Protein AF-0000000086680323 (afdb_homodimer)

Nearest PDB structures (foldseek):
  6ihw-assembly1_A  TM=6.268E-01  e=1.501E-09  Staphylococcus aureus
  6jkv-assembly2_B  TM=6.601E-01  e=4.588E-09  Pseudomonas aeruginosa
  6ihl-assembly1_A  TM=6.127E-01  e=2.935E-09  Staphylococcus aureus
  6jkv-assembly1_A  TM=6.481E-01  e=1.960E-08  Pseudomonas aeruginosa
  2i44-assembly2_B  TM=4.977E-01  e=3.623E-08  Toxoplasma gondii

Radius of gyration: 24.07 Å; Cα contacts (8 Å, |Δi|>4): 1255; chains: 2; bounding box: 50×78×54 Å

Sequence (550 aa):
MEVRLATEAAPGRPENEDAALAVGSLVAVFDGVTQPAGLDTGCHHGPAWYVRQLVARLTAAYTAAPAEALPALLATAIDTVRVDHGGGCDLSHPGTPAASVAMLRDLGDQVEYLLLSDVFVVLDHRGDLAVVTDKRFERVVTSVRKAALVAGAIGTDDHIARTRWATEQKWSHTNQPNGYWIAAADPRAAHEAVTGTAPADRAALLTDGAACAVEQFGLFDWASALDLLTMSGPAELIRRVRAAELGDADGAARPRYKRHDDATASLCLFDQEHRMEVRLATEAAPGRPENEDAALAVGSLVAVFDGVTQPAGLDTGCHHGPAWYVRQLVARLTAAYTAAPAEALPALLATAIDTVRVDHGGGCDLSHPGTPAASVAMLRDLGDQVEYLLLSDVFVVLDHRGDLAVVTDKRFERVVTSVRKAALVAGAIGTDDHIARTRWATEQKWSHTNQPNGYWIAAADPRAAHEAVTGTAPADRAALLTDGAACAVEQFGLFDWASALDLLTMSGPAELIRRVRAAELGDADGAARPRYKRHDDATASLCLFDQEHR

Secondary structure (DSSP, 8-state):
-EEEEEEEPPTT-SS--EEEEEETTEEEEEEE----TT---S-SS-HHHHHHHHHHHHHHHHHH-TTS-HHHHHHHHHHHHHHHT-SS--TTSTTS--EEEEEEEE-SSSEEEEEESS-EEEEEETTEEEEEE-HHHHHHHHHHHHHH--TT-TTSHHHHHHHHHHHHHHHTTBT-TTSB--BSS-THHHHTSEEEEE--SEEEEE-HHHHHHHHTS-S--HHHHHHHHHHT-HHHHHHHHHHHHHHTTT-SSS--S-SS--EEEEEEE--STT-/-EEEEEEEPPTT-SS--EEEEEETTEEEEEEE----TT---S-SS-HHHHHHHHHHHHHHHHHH-TTS-HHHHHHHHHHHHHHHT-SS--TTSTTS--EEEEEEEE-SSSEEEEEESS-EEEEEETTEEEEEE-HHHHHHHHHHHHHH--TT-TTSHHHHHHHHHHHHHHHTTBT-TTSB--BSS-THHHHTSEEEEE--SEEEEE-HHHHHHHHTS-S--HHHHHHHHHHT-HHHHHHHHHHHHHHTTT-SSS--S-SS--EEEEEEE--STT-

pLDDT: mean 92.07, std 8.61, range [47.0, 98.94]

Solvent-accessible surface area (backbone atoms only — not comparable to full-atom values): 27600 Å² total; per-residue (Å²): 88,30,39,34,35,21,58,44,46,21,86,92,50,92,64,49,30,43,41,50,39,39,46,83,55,39,36,34,38,38,35,28,48,83,73,67,86,89,61,84,22,45,42,90,64,47,22,41,56,45,43,46,44,38,53,27,35,31,42,39,36,37,59,77,39,70,85,56,53,66,40,58,33,46,19,51,9,26,47,51,40,48,58,68,63,56,80,88,49,41,64,81,38,69,55,28,46,27,29,26,35,28,40,38,33,60,68,71,61,32,33,39,40,39,29,23,22,67,27,36,39,38,35,30,36,96,83,46,75,46,80,47,60,32,59,46,36,55,65,58,42,49,61,46,45,65,72,40,60,54,68,48,31,56,90,40,71,65,41,52,53,30,51,50,50,38,52,58,60,47,34,78,28,55,68,36,95,94,29,28,41,42,48,35,58,52,36,66,30,32,70,67,34,48,69,51,72,46,64,53,46,32,35,33,39,27,27,51,43,35,42,31,34,40,79,68,66,56,75,33,54,71,68,55,46,52,47,41,39,70,76,66,27,36,51,49,56,45,50,54,36,50,54,52,30,66,74,35,53,38,14,56,85,54,60,58,96,56,71,58,52,40,25,28,28,35,39,37,40,42,61,59,90,73,82,88,30,40,33,35,21,58,43,45,21,85,91,50,92,65,47,30,44,42,50,40,41,45,83,54,38,37,35,39,37,34,28,49,83,72,66,85,90,62,84,22,45,43,89,65,48,20,42,57,44,44,46,44,38,52,27,34,31,44,41,37,36,59,76,40,72,84,54,55,67,40,57,33,46,18,50,8,27,46,52,39,47,60,69,65,56,80,88,49,42,63,82,39,69,54,28,46,27,27,26,34,28,41,38,33,63,68,70,61,33,32,38,40,38,30,24,22,66,26,35,39,38,35,29,37,97,84,47,76,45,78,47,60,32,60,45,35,56,65,60,40,48,62,47,47,65,72,41,59,52,69,48,31,53,91,39,71,67,41,52,53,28,51,51,52,40,51,58,60,47,34,78,27,55,66,36,96,92,28,27,39,42,49,34,57,52,35,66,31,32,71,68,34,50,69,52,72,44,64,51,46,32,37,34,40,28,28,49,45,38,42,31,33,40,79,68,67,56,77,32,55,72,71,54,46,53,49,42,39,71,75,65,27,37,52,48,56,45,49,53,36,52,55,53,31,65,74,35,54,40,13,54,86,54,59,57,94,57,70,57,52,39,25,26,29,36,39,40,40,42,62,59,88,72,82

Foldseek 3Di:
DDKFKDWDAWPPDPAFLKDWDDDDQKTKIKAKDADAPPDDLQAPDESSVLNVQLRVQLNVLCVVPVPDDQLVSSLRSLQVSLVVSPPRGPLVRLSFIFIWMWMWGCPQQKIKIWTFAAKWKWFADPRDIDIDYDCLAVVQLVVLCVVQWDALCPPHPSLSVSLNVSVVSLSVQEPDPSGGYTRGNHSVSSVVIDMDMDGGQKMKIWGCLLCCCCVFQNVDDPSVLLVCCVPPNSVVSNVSSVVSLVVRQSCNVTTDSDSHGIIMMMMDGHDPVSD/DDKFKDWDAWPPDPAFLKDWDDDDQKTKIKAKDADAPPDDQQAPDESSVLNVQLRVQLNVLCVVPVPDDQLVSSLRSLQVVLVVSPPRGPLVRLSFIFIWMWMWGDPQQKIKIWTFAAKWKWFDDPRDIDIDYDCLAVVQLVVLCVVQWDALCPPHPSLSVSLNVSVVSLSVQEPDPSGGYTRGNHSVSSVVIDMDMDGGQKMKIWGCLLCCCCVFQNVDDPSVLLVCCVPPNSVVSNVSSVVSLVVRQSCNVTTDSDSHGIIMMMMDGHDPVSD

InterPro domains:
  IPR036457 PPM-type phosphatase-like domain superfamily [SSF81606] (4-270)

Organism: NCBI:txid175570

Structure (mmCIF, N/CA/C/O backbone):
data_AF-0000000086680323-model_v1
#
loop_
_entity.id
_entity.type
_entity.pdbx_description
1 polymer 'Protein phosphatase 2C'
#
loop_
_atom_site.group_PDB
_atom_site.id
_atom_site.type_symbol
_atom_site.label_atom_id
_atom_site.label_alt_id
_atom_site.label_comp_id
_atom_site.label_asym_id
_atom_site.label_entity_id
_atom_site.label_seq_id
_atom_site.pdbx_PDB_ins_code
_atom_site.Cartn_x
_atom_site.Cartn_y
_atom_site.Cartn_z
_atom_site.occupancy
_atom_site.B_iso_or_equiv
_atom_site.auth_seq_id
_atom_site.auth_comp_id
_atom_site.auth_asym_id
_atom_site.auth_atom_id
_atom_site.pdbx_PDB_model_num
ATOM 1 N N . MET A 1 1 ? -4.141 -10.219 7.762 1 94.62 1 MET A N 1
ATOM 2 C CA . MET A 1 1 ? -4.441 -8.797 7.898 1 94.62 1 MET A CA 1
ATOM 3 C C . MET A 1 1 ? -5.055 -8.242 6.613 1 94.62 1 MET A C 1
ATOM 5 O O . MET A 1 1 ? -4.535 -8.477 5.523 1 94.62 1 MET A O 1
ATOM 9 N N . GLU A 1 2 ? -6.188 -7.633 6.727 1 97.69 2 GLU A N 1
ATOM 10 C CA . GLU A 1 2 ? -6.758 -6.816 5.66 1 97.69 2 GLU A CA 1
ATOM 11 C C . GLU A 1 2 ? -6.516 -5.332 5.906 1 97.69 2 GLU A C 1
ATOM 13 O O . GLU A 1 2 ? -6.637 -4.855 7.039 1 97.69 2 GLU A O 1
ATOM 18 N N . VAL A 1 3 ? -6.141 -4.578 4.855 1 98.69 3 VAL A N 1
ATOM 19 C CA . VAL A 1 3 ? -5.859 -3.152 4.969 1 98.69 3 VAL A CA 1
ATOM 20 C C . VAL A 1 3 ? -6.812 -2.363 4.074 1 98.69 3 VAL A C 1
ATOM 22 O O . VAL A 1 3 ? -7.062 -2.748 2.93 1 98.69 3 VAL A O 1
ATOM 25 N N . ARG A 1 4 ? -7.375 -1.361 4.629 1 98.69 4 ARG A N 1
ATOM 26 C CA . ARG A 1 4 ? -8.164 -0.396 3.873 1 98.69 4 ARG A CA 1
ATOM 27 C C . ARG A 1 4 ? -7.562 1.001 3.969 1 98.69 4 ARG A C 1
ATOM 29 O O . ARG A 1 4 ? -7.211 1.458 5.059 1 98.69 4 ARG A O 1
ATOM 36 N N . LEU A 1 5 ? -7.387 1.683 2.867 1 98.38 5 LEU A N 1
ATOM 37 C CA . LEU A 1 5 ? -6.758 2.996 2.953 1 98.38 5 LEU A CA 1
ATOM 38 C C . LEU A 1 5 ? -7.391 3.967 1.961 1 98.38 5 LEU A C 1
ATOM 40 O O . LEU A 1 5 ? -7.871 3.555 0.903 1 98.38 5 LEU A O 1
ATOM 44 N N . ALA A 1 6 ? -7.426 5.195 2.281 1 98.31 6 ALA A N 1
ATOM 45 C CA . ALA A 1 6 ? -7.852 6.301 1.429 1 98.31 6 ALA A CA 1
ATOM 46 C C . ALA A 1 6 ? -7.074 7.574 1.752 1 98.31 6 ALA A C 1
ATOM 48 O O . ALA A 1 6 ? -6.734 7.824 2.91 1 98.31 6 ALA A O 1
ATOM 49 N N . THR A 1 7 ? -6.75 8.32 0.769 1 97.62 7 THR A N 1
ATOM 50 C CA . THR A 1 7 ? -6.078 9.609 0.889 1 97.62 7 THR A CA 1
ATOM 51 C C . THR A 1 7 ? -6.668 10.625 -0.093 1 97.62 7 THR A C 1
ATOM 53 O O . THR A 1 7 ? -7.016 10.266 -1.221 1 97.62 7 THR A O 1
ATOM 56 N N . GLU A 1 8 ? -6.883 11.797 0.383 1 95.38 8 GLU A N 1
ATOM 57 C CA . GLU A 1 8 ? -7.434 12.852 -0.463 1 95.38 8 GLU A CA 1
ATOM 58 C C . GLU A 1 8 ? -6.742 14.188 -0.206 1 95.38 8 GLU A C 1
ATOM 60 O O . GLU A 1 8 ? -6.496 14.555 0.945 1 95.38 8 GLU A O 1
ATOM 65 N N . ALA A 1 9 ? -6.418 14.82 -1.265 1 94.62 9 ALA A N 1
ATOM 66 C CA . ALA A 1 9 ? -5.922 16.188 -1.144 1 94.62 9 ALA A CA 1
ATOM 67 C C . ALA A 1 9 ? -7.02 17.125 -0.656 1 94.62 9 ALA A C 1
ATOM 69 O O . ALA A 1 9 ? -8.203 16.906 -0.919 1 94.62 9 ALA A O 1
ATOM 70 N N . ALA A 1 10 ? -6.566 18.172 0.051 1 92.88 10 ALA A N 1
ATOM 71 C CA . ALA A 1 10 ? -7.516 19.25 0.357 1 92.88 10 ALA A CA 1
ATOM 72 C C . ALA A 1 10 ? -8.141 19.797 -0.917 1 92.88 10 ALA A C 1
ATOM 74 O O . ALA A 1 10 ? -7.457 19.984 -1.929 1 92.88 10 ALA A O 1
ATOM 75 N N . PRO A 1 11 ? -9.461 20.031 -0.86 1 88.69 11 PRO A N 1
ATOM 76 C CA . PRO A 1 11 ? -10.102 20.609 -2.049 1 88.69 11 PRO A CA 1
ATOM 77 C C . PRO A 1 11 ? -9.391 21.859 -2.559 1 88.69 11 PRO A C 1
ATOM 79 O O . PRO A 1 11 ? -9.055 22.75 -1.771 1 88.69 11 PRO A O 1
ATOM 82 N N . GLY A 1 12 ? -9.141 21.875 -3.84 1 83.62 12 GLY A N 1
ATOM 83 C CA . GLY A 1 12 ? -8.531 23.047 -4.465 1 83.62 12 GLY A CA 1
ATOM 84 C C . GLY A 1 12 ? -7.016 23 -4.488 1 83.62 12 GLY A C 1
ATOM 85 O O . GLY A 1 12 ? -6.371 23.844 -5.113 1 83.62 12 GLY A O 1
ATOM 86 N N . ARG A 1 13 ? -6.453 22.094 -3.789 1 85.31 13 ARG A N 1
ATOM 87 C CA . ARG A 1 13 ? -5 21.953 -3.805 1 85.31 13 ARG A CA 1
ATOM 88 C C . ARG A 1 13 ? -4.551 21.031 -4.93 1 85.31 13 ARG A C 1
ATOM 90 O O . ARG A 1 13 ? -5.172 20 -5.168 1 85.31 13 ARG A O 1
ATOM 97 N N . PRO A 1 14 ? -3.533 21.453 -5.57 1 81.06 14 PRO A N 1
ATOM 98 C CA . PRO A 1 14 ? -3.086 20.672 -6.727 1 81.06 14 PRO A CA 1
ATOM 99 C C . PRO A 1 14 ? -2.398 19.359 -6.324 1 81.06 14 PRO A C 1
ATOM 101 O O . PRO A 1 14 ? -2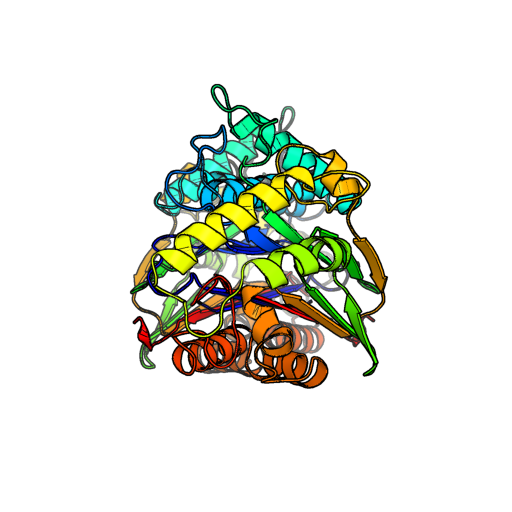.408 18.391 -7.09 1 81.06 14 PRO A O 1
ATOM 104 N N . GLU A 1 15 ? -1.76 19.406 -5.176 1 91 15 GLU A N 1
ATOM 105 C CA . GLU A 1 15 ? -1 18.234 -4.777 1 91 15 GLU A CA 1
ATOM 106 C C . GLU A 1 15 ? -1.432 17.734 -3.398 1 91 15 GLU A C 1
ATOM 108 O O . GLU A 1 15 ? -1.716 18.547 -2.508 1 91 15 GLU A O 1
ATOM 113 N N . ASN A 1 16 ? -1.511 16.422 -3.25 1 95.75 16 ASN A N 1
ATOM 114 C CA . ASN A 1 16 ? -1.704 15.797 -1.949 1 95.75 16 ASN A CA 1
ATOM 115 C C . ASN A 1 16 ? -0.387 15.664 -1.188 1 95.75 16 ASN A C 1
ATOM 117 O O . ASN A 1 16 ? 0.542 15.008 -1.654 1 95.75 16 ASN A O 1
ATOM 121 N N . GLU A 1 17 ? -0.303 16.266 -0.065 1 97.19 17 GLU A N 1
ATOM 122 C CA . GLU A 1 17 ? 0.921 16.234 0.729 1 97.19 17 GLU A CA 1
ATOM 123 C C . GLU A 1 17 ? 0.875 15.109 1.762 1 97.19 17 GLU A C 1
ATOM 125 O O . GLU A 1 17 ? 1.812 14.938 2.545 1 97.19 17 GLU A O 1
ATOM 130 N N . ASP A 1 18 ? -0.26 14.375 1.758 1 98.25 18 ASP A N 1
ATOM 131 C CA . ASP A 1 18 ? -0.39 13.133 2.51 1 98.25 18 ASP A CA 1
ATOM 132 C C . ASP A 1 18 ? -0.008 11.93 1.652 1 98.25 18 ASP A C 1
ATOM 134 O O . ASP A 1 18 ? 0.116 12.047 0.431 1 98.25 18 ASP A O 1
ATOM 138 N N . ALA A 1 19 ? 0.184 10.883 2.32 1 98.12 19 ALA A N 1
ATOM 139 C CA . ALA A 1 19 ? 0.324 9.609 1.629 1 98.12 19 ALA A CA 1
ATOM 140 C C . ALA A 1 19 ? -0.062 8.445 2.541 1 98.12 19 ALA A C 1
ATOM 142 O O . ALA A 1 19 ? -0.049 8.578 3.766 1 98.12 19 ALA A O 1
ATOM 143 N N . ALA A 1 20 ? -0.473 7.41 1.955 1 98.38 20 ALA A N 1
ATOM 144 C CA . ALA A 1 20 ? -0.672 6.121 2.611 1 98.38 20 ALA A CA 1
ATOM 145 C C . ALA A 1 20 ? 0.166 5.031 1.946 1 98.38 20 ALA A C 1
ATOM 147 O O . ALA A 1 20 ? 0.441 5.098 0.746 1 98.38 20 ALA A O 1
ATOM 148 N N . LEU A 1 21 ? 0.616 4.148 2.707 1 98.62 21 LEU A N 1
ATOM 149 C CA . LEU A 1 21 ? 1.435 3.037 2.238 1 98.62 21 LEU A CA 1
ATOM 150 C C . LEU A 1 21 ? 0.949 1.717 2.828 1 98.62 21 LEU A C 1
ATOM 152 O O . LEU A 1 21 ? 0.662 1.635 4.023 1 98.62 21 LEU A O 1
ATOM 156 N N . ALA A 1 22 ? 0.751 0.7 2.016 1 98.56 22 ALA A N 1
ATOM 157 C CA . ALA A 1 22 ? 0.612 -0.687 2.453 1 98.56 22 ALA A CA 1
ATOM 158 C C . ALA A 1 22 ? 1.545 -1.605 1.669 1 98.56 22 ALA A C 1
ATOM 160 O O . ALA A 1 22 ? 1.459 -1.687 0.441 1 98.56 22 ALA A O 1
ATOM 161 N N . VAL A 1 23 ? 2.479 -2.188 2.332 1 96.94 23 VAL A N 1
ATOM 162 C CA . VAL A 1 23 ? 3.439 -3.105 1.729 1 96.94 23 VAL A CA 1
ATOM 163 C C . VAL A 1 23 ? 3.807 -4.199 2.73 1 96.94 23 VAL A C 1
ATOM 165 O O . VAL A 1 23 ? 4.254 -3.906 3.842 1 96.94 23 VAL A O 1
ATOM 168 N N . GLY A 1 24 ? 3.672 -5.492 2.305 1 94.31 24 GLY A N 1
ATOM 169 C CA . GLY A 1 24 ? 3.904 -6.57 3.254 1 94.31 24 GLY A CA 1
ATOM 170 C C . GLY A 1 24 ? 3.053 -6.457 4.504 1 94.31 24 GLY A C 1
ATOM 171 O O . GLY A 1 24 ? 1.829 -6.336 4.422 1 94.31 24 GLY A O 1
ATOM 172 N N . SER A 1 25 ? 3.756 -6.5 5.637 1 96.12 25 SER A N 1
ATOM 173 C CA . SER A 1 25 ? 3.045 -6.379 6.906 1 96.12 25 SER A CA 1
ATOM 174 C C . SER A 1 25 ? 3.055 -4.941 7.414 1 96.12 25 SER A C 1
ATOM 176 O O . SER A 1 25 ? 2.641 -4.672 8.539 1 96.12 25 SER A O 1
ATOM 178 N N . LEU A 1 26 ? 3.59 -4.008 6.605 1 98.25 26 LEU A N 1
ATOM 179 C CA . LEU A 1 26 ? 3.785 -2.623 7.02 1 98.25 26 LEU A CA 1
ATOM 180 C C . LEU A 1 26 ? 2.699 -1.723 6.438 1 98.25 26 LEU A C 1
ATOM 182 O O . LEU A 1 26 ? 2.42 -1.776 5.238 1 98.25 26 LEU A O 1
ATOM 186 N N . VAL A 1 27 ? 2.029 -0.961 7.254 1 98.81 27 VAL A N 1
ATOM 187 C CA . VAL A 1 27 ? 1.067 0.073 6.887 1 98.81 27 VAL A CA 1
ATOM 188 C C . VAL A 1 27 ? 1.501 1.414 7.473 1 98.81 27 VAL A C 1
ATOM 190 O O . VAL A 1 27 ? 1.995 1.475 8.602 1 98.81 27 VAL A O 1
ATOM 193 N N . ALA A 1 28 ? 1.396 2.484 6.703 1 98.94 28 ALA A N 1
ATOM 194 C CA . ALA A 1 28 ? 1.816 3.783 7.223 1 98.94 28 ALA A CA 1
ATOM 195 C C . ALA A 1 28 ? 1.005 4.914 6.594 1 98.94 28 ALA A C 1
ATOM 197 O O . ALA A 1 28 ? 0.467 4.766 5.496 1 98.94 28 ALA A O 1
ATOM 198 N N . VAL A 1 29 ? 0.836 5.941 7.309 1 98.88 29 VAL A N 1
ATOM 199 C CA . VAL A 1 29 ? 0.321 7.199 6.777 1 98.88 29 VAL A CA 1
ATOM 200 C C . VAL A 1 29 ? 1.329 8.32 7.031 1 98.88 29 VAL A C 1
ATOM 202 O O . VAL A 1 29 ? 2.057 8.297 8.031 1 98.88 29 VAL A O 1
ATOM 205 N N . PHE A 1 30 ? 1.398 9.227 6.145 1 98.81 30 PHE A N 1
ATOM 206 C CA . PHE A 1 30 ? 2.318 10.352 6.168 1 98.81 30 PHE A CA 1
ATOM 207 C C . PHE A 1 30 ? 1.565 11.672 6 1 98.81 30 PHE A C 1
ATOM 209 O O . PHE A 1 30 ? 0.641 11.758 5.188 1 98.81 30 PHE A O 1
ATOM 216 N N . ASP A 1 31 ? 1.903 12.625 6.766 1 98.19 31 ASP A N 1
ATOM 217 C CA . ASP A 1 31 ? 1.324 13.969 6.688 1 98.19 31 ASP A CA 1
ATOM 218 C C . ASP A 1 31 ? 2.408 15.023 6.492 1 98.19 31 ASP A C 1
ATOM 220 O O . ASP A 1 31 ? 3.072 15.422 7.449 1 98.19 31 ASP A O 1
ATOM 224 N N . GLY A 1 32 ? 2.508 15.508 5.297 1 97.38 32 GLY A N 1
ATOM 225 C CA . GLY A 1 32 ? 3.496 16.531 4.992 1 97.38 32 GLY A CA 1
ATOM 226 C C . GLY A 1 32 ? 3.176 17.875 5.617 1 97.38 32 GLY A C 1
ATOM 227 O O . GLY A 1 32 ? 2.01 18.266 5.707 1 97.38 32 GLY A O 1
ATOM 228 N N . VAL A 1 33 ? 4.234 18.578 6.012 1 92.69 33 VAL A N 1
ATOM 229 C CA . VAL A 1 33 ? 4.062 19.891 6.633 1 92.69 33 VAL A CA 1
ATOM 230 C C . VAL A 1 33 ? 3.902 20.953 5.555 1 92.69 33 VAL A C 1
ATOM 232 O O . VAL A 1 33 ? 4.879 21.344 4.906 1 92.69 33 VAL A O 1
ATOM 235 N N . THR A 1 34 ? 2.729 21.438 5.441 1 85.5 34 THR A N 1
ATOM 236 C CA . THR A 1 34 ? 2.459 22.484 4.465 1 85.5 34 THR A CA 1
ATOM 237 C C . THR A 1 34 ? 3.201 23.766 4.828 1 85.5 34 THR A C 1
ATOM 239 O O . THR A 1 34 ? 3.193 24.188 5.984 1 85.5 34 THR A O 1
ATOM 242 N N . GLN A 1 35 ? 3.832 24.312 3.826 1 82.44 35 GLN A N 1
ATOM 243 C CA . GLN A 1 35 ? 4.516 25.578 4.02 1 82.44 35 GLN A CA 1
ATOM 244 C C . GLN A 1 35 ? 3.736 26.734 3.385 1 82.44 35 GLN A C 1
ATOM 246 O O . GLN A 1 35 ? 3.195 26.578 2.285 1 82.44 35 GLN A O 1
ATOM 251 N N . PRO A 1 36 ? 3.676 27.812 4.184 1 79.06 36 PRO A N 1
ATOM 252 C CA . PRO A 1 36 ? 3.062 28.984 3.559 1 79.06 36 PRO A CA 1
ATOM 253 C C . PRO A 1 36 ? 3.834 29.469 2.336 1 79.06 36 PRO A C 1
ATOM 255 O O . PRO A 1 36 ? 5.059 29.312 2.271 1 79.06 36 PRO A O 1
ATOM 258 N N . ALA A 1 37 ? 3.08 30.047 1.429 1 78 37 ALA A N 1
ATOM 259 C CA . ALA A 1 37 ? 3.697 30.547 0.207 1 78 37 ALA A CA 1
ATOM 260 C C . ALA A 1 37 ? 4.719 31.641 0.522 1 78 37 ALA A C 1
ATOM 262 O O . ALA A 1 37 ? 4.488 32.5 1.394 1 78 37 ALA A O 1
ATOM 263 N N . GLY A 1 38 ? 5.793 31.609 -0.16 1 78.94 38 GLY A N 1
ATOM 264 C CA . GLY A 1 38 ? 6.762 32.688 -0.109 1 78.94 38 GLY A CA 1
ATOM 265 C C . GLY A 1 38 ? 7.742 32.562 1.042 1 78.94 38 GLY A C 1
ATOM 266 O O . GLY A 1 38 ? 8.68 33.344 1.159 1 78.94 38 GLY A O 1
ATOM 267 N N . LEU A 1 39 ? 7.539 31.688 1.893 1 82.69 39 LEU A N 1
ATOM 268 C CA . LEU A 1 39 ? 8.453 31.5 3.018 1 82.69 39 LEU A CA 1
ATOM 269 C C . LEU A 1 39 ? 9.688 30.719 2.584 1 82.69 39 LEU A C 1
ATOM 271 O O . LEU A 1 39 ? 9.594 29.75 1.836 1 82.69 39 LEU A O 1
ATOM 275 N N . ASP A 1 40 ? 10.797 31.25 2.967 1 86 40 ASP A N 1
ATOM 276 C CA . ASP A 1 40 ? 12.039 30.531 2.699 1 86 40 ASP A CA 1
ATOM 277 C C . ASP A 1 40 ? 12.18 29.312 3.611 1 86 40 ASP A C 1
ATOM 279 O O . ASP A 1 40 ? 12.188 29.453 4.836 1 86 40 ASP A O 1
ATOM 283 N N . THR A 1 41 ? 12.352 28.156 3.014 1 89.06 41 THR A N 1
ATOM 284 C CA . THR A 1 41 ? 12.445 26.922 3.773 1 89.06 41 THR A CA 1
ATOM 285 C C . THR A 1 41 ? 13.844 26.312 3.668 1 89.06 41 THR A C 1
ATOM 287 O O . THR A 1 41 ? 14.094 25.219 4.176 1 89.06 41 THR A O 1
ATOM 290 N N . GLY A 1 42 ? 14.695 27 2.891 1 91.69 42 GLY A N 1
ATOM 291 C CA . GLY A 1 42 ? 16.047 26.5 2.658 1 91.69 42 GLY A CA 1
ATOM 292 C C . GLY A 1 42 ? 16.094 25.359 1.653 1 91.69 42 GLY A C 1
ATOM 293 O O . GLY A 1 42 ? 17.141 24.766 1.431 1 91.69 42 GLY A O 1
ATOM 294 N N . CYS A 1 43 ? 15.047 25.031 1.08 1 94.06 43 CYS A N 1
ATOM 295 C CA . CYS A 1 43 ? 14.938 23.875 0.196 1 94.06 43 CYS A CA 1
ATOM 296 C C . CYS A 1 43 ? 13.992 24.172 -0.966 1 94.06 43 CYS A C 1
ATOM 298 O O . CYS A 1 43 ? 12.953 24.797 -0.783 1 94.06 43 CYS A O 1
ATOM 300 N N . HIS A 1 44 ? 14.328 23.797 -2.1 1 92.69 44 HIS A N 1
ATOM 301 C CA . HIS A 1 44 ? 13.484 24.047 -3.26 1 92.69 44 HIS A CA 1
ATOM 302 C C . HIS A 1 44 ? 12.453 22.953 -3.443 1 92.69 44 HIS A C 1
ATOM 304 O O . HIS A 1 44 ? 11.539 23.078 -4.258 1 92.69 44 HIS A O 1
ATOM 310 N N . HIS A 1 45 ? 12.586 21.891 -2.697 1 94.12 45 HIS A N 1
ATOM 311 C CA . HIS A 1 45 ? 11.57 20.844 -2.727 1 94.12 45 HIS A CA 1
ATOM 312 C C . HIS A 1 45 ? 10.383 21.203 -1.841 1 94.12 45 HIS A C 1
ATOM 314 O O . HIS A 1 45 ? 10.523 21.969 -0.889 1 94.12 45 HIS A O 1
ATOM 320 N N . GLY A 1 46 ? 9.195 20.641 -2.086 1 93.62 46 GLY A N 1
ATOM 321 C CA . GLY A 1 46 ? 8.008 20.828 -1.264 1 93.62 46 GLY A CA 1
ATOM 322 C C . GLY A 1 46 ? 7.676 19.609 -0.413 1 93.62 46 GLY A C 1
ATOM 323 O O . GLY A 1 46 ? 8.336 18.578 -0.512 1 93.62 46 GLY A O 1
ATOM 324 N N . PRO A 1 47 ? 6.676 19.781 0.439 1 95 47 PRO A N 1
ATOM 325 C CA . PRO A 1 47 ? 6.285 18.672 1.319 1 95 47 PRO A CA 1
ATOM 326 C C . PRO A 1 47 ? 5.805 17.453 0.55 1 95 47 PRO A C 1
ATOM 328 O O . PRO A 1 47 ? 6.055 16.312 0.969 1 95 47 PRO A O 1
ATOM 331 N N . ALA A 1 48 ? 5.094 17.656 -0.6 1 96.06 48 ALA A N 1
ATOM 332 C CA . ALA A 1 48 ? 4.613 16.531 -1.398 1 96.06 48 ALA A CA 1
ATOM 333 C C . ALA A 1 48 ? 5.773 15.68 -1.91 1 96.06 48 ALA A C 1
ATOM 335 O O . ALA A 1 48 ? 5.715 14.453 -1.878 1 96.06 48 ALA A O 1
ATOM 336 N N . TRP A 1 49 ? 6.754 16.375 -2.412 1 95.94 49 TRP A N 1
ATOM 337 C CA . TRP A 1 49 ? 7.957 15.68 -2.848 1 95.94 49 TRP A CA 1
ATOM 338 C C . TRP A 1 49 ? 8.57 14.891 -1.698 1 95.94 49 TRP A C 1
ATOM 340 O O . TRP A 1 49 ? 8.938 13.727 -1.863 1 95.94 49 TRP A O 1
ATOM 350 N N . TYR A 1 50 ? 8.75 15.539 -0.55 1 97.75 50 TYR A N 1
ATOM 351 C CA . TYR A 1 50 ? 9.375 14.906 0.608 1 97.75 50 TYR A CA 1
ATOM 352 C C . TYR A 1 50 ? 8.633 13.633 1.002 1 97.75 50 TYR A C 1
ATOM 354 O O . TYR A 1 50 ? 9.258 12.594 1.231 1 97.75 50 TYR A O 1
ATOM 362 N N . VAL A 1 51 ? 7.324 13.703 1.081 1 98.38 51 VAL A N 1
ATOM 363 C CA . VAL A 1 51 ? 6.5 12.57 1.495 1 98.38 51 VAL A CA 1
ATOM 364 C C . VAL A 1 51 ? 6.648 11.43 0.493 1 98.38 51 VAL A C 1
ATOM 366 O O . VAL A 1 51 ? 6.805 10.273 0.883 1 98.38 51 VAL A O 1
ATOM 369 N N . ARG A 1 52 ? 6.633 11.727 -0.812 1 97.38 52 ARG A N 1
ATOM 370 C CA . ARG A 1 52 ? 6.797 10.695 -1.831 1 97.38 52 ARG A CA 1
ATOM 371 C C . ARG A 1 52 ? 8.141 9.992 -1.68 1 97.38 52 ARG A C 1
ATOM 373 O O . ARG A 1 52 ? 8.211 8.758 -1.76 1 97.38 52 ARG A O 1
ATOM 380 N N . GLN A 1 53 ? 9.203 10.82 -1.454 1 98.06 53 GLN A N 1
ATOM 381 C CA . GLN A 1 53 ? 10.531 10.242 -1.258 1 98.06 53 GLN A CA 1
ATOM 382 C C . GLN A 1 53 ? 10.57 9.367 -0.013 1 98.06 53 GLN A C 1
ATOM 384 O O . GLN A 1 53 ? 11.141 8.273 -0.037 1 98.06 53 GLN A O 1
ATOM 389 N N . LEU A 1 54 ? 9.977 9.883 1.045 1 98.69 54 LEU A N 1
ATOM 390 C CA . LEU A 1 54 ? 10 9.156 2.309 1 98.69 54 LEU A CA 1
ATOM 391 C C . LEU A 1 54 ? 9.305 7.809 2.17 1 98.69 54 LEU A C 1
ATOM 393 O O . LEU A 1 54 ? 9.773 6.801 2.701 1 98.69 54 LEU A O 1
ATOM 397 N N . VAL A 1 55 ? 8.203 7.738 1.448 1 98.5 55 VAL A N 1
ATOM 398 C CA . VAL A 1 55 ? 7.457 6.504 1.199 1 98.5 55 VAL A CA 1
ATOM 399 C C . VAL A 1 55 ? 8.344 5.512 0.448 1 98.5 55 VAL A C 1
ATOM 401 O O . VAL A 1 55 ? 8.445 4.348 0.839 1 98.5 55 VAL A O 1
ATOM 404 N N . ALA A 1 56 ? 9 5.98 -0.595 1 97.94 56 ALA A N 1
ATOM 405 C CA . ALA A 1 56 ? 9.844 5.117 -1.419 1 97.94 56 ALA A CA 1
ATOM 406 C C . ALA A 1 56 ? 11.023 4.574 -0.617 1 97.94 56 ALA A C 1
ATOM 408 O O . ALA A 1 56 ? 11.328 3.381 -0.685 1 97.94 56 ALA A O 1
ATOM 409 N N . ARG A 1 57 ? 11.648 5.445 0.159 1 98.56 57 ARG A N 1
ATOM 410 C CA . ARG A 1 57 ? 12.844 5.047 0.89 1 98.56 57 ARG A CA 1
ATOM 411 C C . ARG A 1 57 ? 12.492 4.16 2.08 1 98.56 57 ARG A C 1
ATOM 413 O O . ARG A 1 57 ? 13.25 3.262 2.439 1 98.56 57 ARG A O 1
ATOM 420 N N . LEU A 1 58 ? 11.344 4.422 2.699 1 98.75 58 LEU A N 1
ATOM 421 C CA . LEU A 1 58 ? 10.883 3.537 3.762 1 98.75 58 LEU A CA 1
ATOM 422 C C . LEU A 1 58 ? 10.594 2.139 3.221 1 98.75 58 LEU A C 1
ATOM 424 O O . LEU A 1 58 ? 10.945 1.141 3.852 1 98.75 58 LEU A O 1
ATOM 428 N N . THR A 1 59 ? 9.961 2.053 2.035 1 98.19 59 THR A N 1
ATOM 429 C CA . THR A 1 59 ? 9.68 0.771 1.396 1 98.19 59 THR A CA 1
ATOM 430 C C . THR A 1 59 ? 10.977 0.012 1.117 1 98.19 59 THR A C 1
ATOM 432 O O . THR A 1 59 ? 11.062 -1.192 1.366 1 98.19 59 THR A O 1
ATOM 435 N N . ALA A 1 60 ? 11.961 0.715 0.638 1 97.56 60 ALA A N 1
ATOM 436 C CA . ALA A 1 60 ? 13.266 0.109 0.363 1 97.56 60 ALA A CA 1
ATOM 437 C C . ALA A 1 60 ? 13.922 -0.388 1.647 1 97.56 60 ALA A C 1
ATOM 439 O O . ALA A 1 60 ? 14.461 -1.495 1.688 1 97.56 60 ALA A O 1
ATOM 440 N N . ALA A 1 61 ? 13.875 0.458 2.674 1 98.38 61 ALA A N 1
ATOM 441 C CA . ALA A 1 61 ? 14.453 0.071 3.959 1 98.38 61 ALA A CA 1
ATOM 442 C C . ALA A 1 61 ? 13.766 -1.177 4.512 1 98.38 61 ALA A C 1
ATOM 444 O O . ALA A 1 61 ? 14.43 -2.102 4.98 1 98.38 61 ALA A O 1
ATOM 445 N N . TYR A 1 62 ? 12.469 -1.227 4.438 1 98.06 62 TYR A N 1
ATOM 446 C CA . TYR A 1 62 ? 11.68 -2.355 4.914 1 98.06 62 TYR A CA 1
ATOM 447 C C . TYR A 1 62 ? 12.016 -3.623 4.137 1 98.06 62 TYR A C 1
ATOM 449 O O . TYR A 1 62 ? 12.117 -4.707 4.715 1 98.06 62 TYR A O 1
ATOM 457 N N . THR A 1 63 ? 12.172 -3.488 2.844 1 95.19 63 THR A N 1
ATOM 458 C CA . THR A 1 63 ? 12.516 -4.621 1.99 1 95.19 63 THR A CA 1
ATOM 459 C C . THR A 1 63 ? 13.875 -5.195 2.365 1 95.19 63 THR A C 1
ATOM 461 O O . THR A 1 63 ? 14.047 -6.414 2.418 1 95.19 63 THR A O 1
ATOM 464 N N . ALA A 1 64 ? 14.82 -4.316 2.609 1 95.12 64 ALA A N 1
ATOM 465 C CA . ALA A 1 64 ? 16.188 -4.73 2.924 1 95.12 64 ALA A CA 1
ATOM 466 C C . ALA A 1 64 ? 16.25 -5.395 4.297 1 95.12 64 ALA A C 1
ATOM 468 O O . ALA A 1 64 ? 17.062 -6.293 4.52 1 95.12 64 ALA A O 1
ATOM 469 N N . ALA A 1 65 ? 15.414 -4.926 5.203 1 96.06 65 ALA A N 1
ATOM 470 C CA . ALA A 1 65 ? 15.461 -5.422 6.578 1 96.06 65 ALA A CA 1
ATOM 471 C C . ALA A 1 65 ? 14.062 -5.445 7.195 1 96.06 65 ALA A C 1
ATOM 473 O O . ALA A 1 65 ? 13.773 -4.68 8.117 1 96.06 65 ALA A O 1
ATOM 474 N N . PRO A 1 66 ? 13.266 -6.445 6.816 1 93.06 66 PRO A N 1
ATOM 475 C CA . PRO A 1 66 ? 11.859 -6.445 7.215 1 93.06 66 PRO A CA 1
ATOM 476 C C . PRO A 1 66 ? 11.672 -6.625 8.719 1 93.06 66 PRO A C 1
ATOM 478 O O . PRO A 1 66 ? 10.641 -6.223 9.266 1 93.06 66 PRO A O 1
ATOM 481 N N . ALA A 1 67 ? 12.641 -7.141 9.406 1 94.31 67 ALA A N 1
ATOM 482 C CA . ALA A 1 67 ? 12.484 -7.445 10.828 1 94.31 67 ALA A CA 1
ATOM 483 C C . ALA A 1 67 ? 13.07 -6.328 11.695 1 94.31 67 ALA A C 1
ATOM 485 O O . ALA A 1 67 ? 12.945 -6.359 12.922 1 94.31 67 ALA A O 1
ATOM 486 N N . GLU A 1 68 ? 13.734 -5.316 11.047 1 97.19 68 GLU A N 1
ATOM 487 C CA . GLU A 1 68 ? 14.336 -4.211 11.789 1 97.19 68 GLU A CA 1
ATOM 488 C C . GLU A 1 68 ? 13.266 -3.389 12.516 1 97.19 68 GLU A C 1
ATOM 490 O O . GLU A 1 68 ? 12.125 -3.301 12.055 1 97.19 68 GLU A O 1
ATOM 495 N N . ALA A 1 69 ? 13.656 -2.785 13.664 1 98.19 69 ALA A N 1
ATOM 496 C CA . ALA A 1 69 ? 12.727 -1.962 14.43 1 98.19 69 ALA A CA 1
ATOM 497 C C . ALA A 1 69 ? 12.211 -0.795 13.602 1 98.19 69 ALA A C 1
ATOM 499 O O . ALA A 1 69 ? 12.945 -0.23 12.781 1 98.19 69 ALA A O 1
ATOM 500 N N . LEU A 1 70 ? 10.969 -0.417 13.883 1 98.75 70 LEU A N 1
ATOM 501 C CA . LEU A 1 70 ? 10.328 0.624 13.086 1 98.75 70 LEU A CA 1
ATOM 502 C C . LEU A 1 70 ? 11.125 1.92 13.141 1 98.75 70 LEU A C 1
ATOM 504 O O . LEU A 1 70 ? 11.312 2.578 12.109 1 98.75 70 LEU A O 1
ATOM 508 N N . PRO A 1 71 ? 11.688 2.359 14.344 1 98.81 71 PRO A N 1
ATOM 509 C CA . PRO A 1 71 ? 12.484 3.59 14.359 1 98.81 71 PRO A CA 1
ATOM 510 C C . PRO A 1 71 ? 13.719 3.5 13.469 1 98.81 71 PRO A C 1
ATOM 512 O O . PRO A 1 71 ? 14.078 4.477 12.797 1 98.81 71 PRO A O 1
ATOM 515 N N . ALA A 1 72 ? 14.305 2.354 13.422 1 98.75 72 ALA A N 1
ATOM 516 C CA . ALA A 1 72 ? 15.5 2.174 12.594 1 98.75 72 ALA A CA 1
ATOM 517 C C . ALA A 1 72 ? 15.148 2.244 11.109 1 98.75 72 ALA A C 1
ATOM 519 O O . ALA A 1 72 ? 15.898 2.816 10.312 1 98.75 72 ALA A O 1
ATOM 520 N N . LEU A 1 73 ? 14.047 1.586 10.742 1 98.75 73 LEU A N 1
ATOM 521 C CA . LEU A 1 73 ? 13.586 1.658 9.367 1 98.75 73 LEU A CA 1
ATOM 522 C C . LEU A 1 73 ? 13.32 3.104 8.953 1 98.75 73 LEU A C 1
ATOM 524 O O . LEU A 1 73 ? 13.758 3.537 7.883 1 98.75 73 LEU A O 1
ATOM 528 N N . LEU A 1 74 ? 12.633 3.863 9.836 1 98.88 74 LEU A N 1
ATOM 529 C CA . LEU A 1 74 ? 12.305 5.254 9.539 1 98.88 74 LEU A CA 1
ATOM 530 C C . LEU A 1 74 ? 13.562 6.109 9.5 1 98.88 74 LEU A C 1
ATOM 532 O O . LEU A 1 74 ? 13.688 7.004 8.656 1 98.88 74 LEU A O 1
ATOM 536 N N . ALA A 1 75 ? 14.5 5.848 10.406 1 98.81 75 ALA A N 1
ATOM 537 C CA . ALA A 1 75 ? 15.766 6.578 10.422 1 98.81 75 ALA A CA 1
ATOM 538 C C . ALA A 1 75 ? 16.531 6.375 9.117 1 98.81 75 ALA A C 1
ATOM 540 O O . ALA A 1 75 ? 17.062 7.332 8.547 1 98.81 75 ALA A O 1
ATOM 541 N N . THR A 1 76 ? 16.547 5.156 8.695 1 98.75 76 THR A N 1
ATOM 542 C CA . THR A 1 76 ? 17.219 4.84 7.43 1 98.75 76 THR A CA 1
ATOM 543 C C . THR A 1 76 ? 16.547 5.574 6.27 1 98.75 76 THR A C 1
ATOM 545 O O . THR A 1 76 ? 17.219 6.125 5.402 1 98.75 76 THR A O 1
ATOM 548 N N . ALA A 1 77 ? 15.25 5.562 6.254 1 98.75 77 ALA A N 1
ATOM 549 C CA . ALA A 1 77 ? 14.5 6.258 5.207 1 98.75 77 ALA A CA 1
ATOM 550 C C . ALA A 1 77 ? 14.812 7.75 5.215 1 98.75 77 ALA A C 1
ATOM 552 O O . ALA A 1 77 ? 15.094 8.336 4.168 1 98.75 77 ALA A O 1
ATOM 553 N N . ILE A 1 78 ? 14.781 8.391 6.41 1 98.56 78 ILE A N 1
ATOM 554 C CA . ILE A 1 78 ? 15.047 9.82 6.543 1 98.56 78 ILE A CA 1
ATOM 555 C C . ILE A 1 78 ? 16.453 10.125 6.035 1 98.56 78 ILE A C 1
ATOM 557 O O . ILE A 1 78 ? 16.656 11.094 5.289 1 98.56 78 ILE A O 1
ATOM 561 N N . ASP A 1 79 ? 17.375 9.312 6.395 1 98.19 79 ASP A N 1
ATOM 562 C CA . ASP A 1 79 ? 18.766 9.5 5.984 1 98.19 79 ASP A CA 1
ATOM 563 C C . ASP A 1 79 ? 18.906 9.406 4.469 1 98.19 79 ASP A C 1
ATOM 565 O O . ASP A 1 79 ? 19.672 10.156 3.863 1 98.19 79 ASP A O 1
ATOM 569 N N . THR A 1 80 ? 18.234 8.477 3.908 1 97.94 80 THR A N 1
ATOM 570 C CA . THR A 1 80 ? 18.312 8.297 2.465 1 97.94 80 THR A CA 1
ATOM 571 C C . THR A 1 80 ? 17.641 9.453 1.734 1 97.94 80 THR A C 1
ATOM 573 O O . THR A 1 80 ? 18.094 9.883 0.675 1 97.94 80 THR A O 1
ATOM 576 N N . VAL A 1 81 ? 16.547 9.961 2.246 1 98 81 VAL A N 1
ATOM 577 C CA . VAL A 1 81 ? 15.883 11.117 1.651 1 98 81 VAL A CA 1
ATOM 578 C C . VAL A 1 81 ? 16.812 12.328 1.697 1 98 81 VAL A C 1
ATOM 580 O O . VAL A 1 81 ? 16.812 13.156 0.78 1 98 81 VAL A O 1
ATOM 583 N N . ARG A 1 82 ? 17.562 12.422 2.793 1 96.88 82 ARG A N 1
ATOM 584 C CA . ARG A 1 82 ? 18.562 13.492 2.883 1 96.88 82 ARG A CA 1
ATOM 585 C C . ARG A 1 82 ? 19.469 13.492 1.667 1 96.88 82 ARG A C 1
ATOM 587 O O . ARG A 1 82 ? 19.781 14.555 1.116 1 96.88 82 ARG A O 1
ATOM 594 N N . VAL A 1 83 ? 19.859 12.328 1.289 1 96.38 83 VAL A N 1
ATOM 595 C CA . VAL A 1 83 ? 20.734 12.172 0.135 1 96.38 83 VAL A CA 1
ATOM 596 C C . VAL A 1 83 ? 19.984 12.531 -1.143 1 96.38 83 VAL A C 1
ATOM 598 O O . VAL A 1 83 ? 20.531 13.156 -2.047 1 96.38 83 VAL A O 1
ATOM 601 N N . ASP A 1 84 ? 18.734 12.211 -1.203 1 96.19 84 ASP A N 1
ATOM 602 C CA . ASP A 1 84 ? 17.922 12.453 -2.389 1 96.19 84 ASP A CA 1
ATOM 603 C C . ASP A 1 84 ? 17.797 13.945 -2.686 1 96.19 84 ASP A C 1
ATOM 605 O O . ASP A 1 84 ? 17.578 14.344 -3.832 1 96.19 84 ASP A O 1
ATOM 609 N N . HIS A 1 85 ? 17.875 14.781 -1.636 1 96.06 85 HIS A N 1
ATOM 610 C CA . HIS A 1 85 ? 17.766 16.219 -1.84 1 96.06 85 HIS A CA 1
ATOM 611 C C . HIS A 1 85 ? 18.844 16.719 -2.809 1 96.06 85 HIS A C 1
ATOM 613 O O . HIS A 1 85 ? 18.625 17.703 -3.518 1 96.06 85 HIS A O 1
ATOM 619 N N . GLY A 1 86 ? 19.891 15.961 -2.762 1 90.94 86 GLY A N 1
ATOM 620 C CA . GLY A 1 86 ? 21 16.422 -3.568 1 90.94 86 GLY A CA 1
ATOM 621 C C . GLY A 1 86 ? 21.656 17.672 -3.012 1 90.94 86 GLY A C 1
ATOM 622 O O . GLY A 1 86 ? 21.719 17.859 -1.794 1 90.94 86 GLY A O 1
ATOM 623 N N . GLY A 1 87 ? 22.25 18.469 -3.926 1 86.62 87 GLY A N 1
ATOM 624 C CA . GLY A 1 87 ? 22.922 19.703 -3.521 1 86.62 87 GLY A CA 1
ATOM 625 C C . GLY A 1 87 ? 22.016 20.922 -3.564 1 86.62 87 GLY A C 1
ATOM 626 O O . GLY A 1 87 ? 20.938 20.875 -4.168 1 86.62 87 GLY A O 1
ATOM 627 N N . GLY A 1 88 ? 22.172 21.953 -2.711 1 90.62 88 GLY A N 1
ATOM 628 C CA . GLY A 1 88 ? 21.5 23.234 -2.838 1 90.62 88 GLY A CA 1
ATOM 629 C C . GLY A 1 88 ? 20.453 23.484 -1.758 1 90.62 88 GLY A C 1
ATOM 630 O O . GLY A 1 88 ? 19.812 24.531 -1.737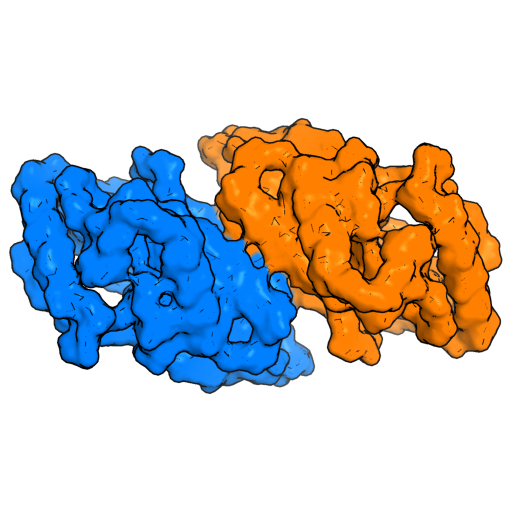 1 90.62 88 GLY A O 1
ATOM 631 N N . CYS A 1 89 ? 20.219 22.438 -1.053 1 95.5 89 CYS A N 1
ATOM 632 C CA . CYS A 1 89 ? 19.266 22.609 0.04 1 95.5 89 CYS A CA 1
ATOM 633 C C . CYS A 1 89 ? 19.984 22.781 1.371 1 95.5 89 CYS A C 1
ATOM 635 O O . CYS A 1 89 ? 20.969 22.109 1.64 1 95.5 89 CYS A O 1
ATOM 637 N N . ASP A 1 90 ? 19.609 23.734 2.127 1 95.94 90 ASP A N 1
ATOM 638 C CA . ASP A 1 90 ? 20.016 23.828 3.525 1 95.94 90 ASP A CA 1
ATOM 639 C C . ASP A 1 90 ? 19.109 22.984 4.418 1 95.94 90 ASP A C 1
ATOM 641 O O . ASP A 1 90 ? 18.125 23.516 4.969 1 95.94 90 ASP A O 1
ATOM 645 N N . LEU A 1 91 ? 19.453 21.812 4.617 1 95.62 91 LEU A N 1
ATOM 646 C CA . LEU A 1 91 ? 18.594 20.844 5.305 1 95.62 91 LEU A CA 1
ATOM 647 C C . LEU A 1 91 ? 18.625 21.078 6.809 1 95.62 91 LEU A C 1
ATOM 649 O O . LEU A 1 91 ? 17.875 20.438 7.551 1 95.62 91 LEU A O 1
ATOM 653 N N . SER A 1 92 ? 19.438 22 7.27 1 91.62 92 SER A N 1
ATOM 654 C CA . SER A 1 92 ? 19.422 22.359 8.68 1 91.62 92 SER A CA 1
ATOM 655 C C . SER A 1 92 ? 18.359 23.422 8.977 1 91.62 92 SER A C 1
ATOM 657 O O . SER A 1 92 ? 18.047 23.688 10.133 1 91.62 92 SER A O 1
ATOM 659 N N . HIS A 1 93 ? 17.906 24.047 7.898 1 91.88 93 HIS A N 1
ATOM 660 C CA . HIS A 1 93 ? 16.844 25.031 8.07 1 91.88 93 HIS A CA 1
ATOM 661 C C . HIS A 1 93 ? 15.609 24.406 8.711 1 91.88 93 HIS A C 1
ATOM 663 O O . HIS A 1 93 ? 15.195 23.312 8.32 1 91.88 93 HIS A O 1
ATOM 669 N N . PRO A 1 94 ? 14.969 25.062 9.664 1 87.12 94 PRO A N 1
ATOM 670 C CA . PRO A 1 94 ? 13.82 24.484 10.359 1 87.12 94 PRO A CA 1
ATOM 671 C C . PRO A 1 94 ? 12.602 24.312 9.453 1 87.12 94 PRO A C 1
ATOM 673 O O . PRO A 1 94 ? 11.688 23.547 9.766 1 87.12 94 PRO A O 1
ATOM 676 N N . GLY A 1 95 ? 12.633 25.016 8.367 1 88.62 95 GLY A N 1
ATOM 677 C CA . GLY A 1 95 ? 11.523 24.953 7.43 1 88.62 95 GLY A CA 1
ATOM 678 C C . GLY A 1 95 ? 11.695 23.906 6.359 1 88.62 95 GLY A C 1
ATOM 679 O O . GLY A 1 95 ? 10.891 23.812 5.43 1 88.62 95 GLY A O 1
ATOM 680 N N . THR A 1 96 ? 12.789 23.109 6.418 1 93.81 96 THR A N 1
ATOM 681 C CA . THR A 1 96 ? 13 22.078 5.41 1 93.81 96 THR A CA 1
ATOM 682 C C . THR A 1 96 ? 11.812 21.125 5.371 1 93.81 96 THR A C 1
ATOM 684 O O . THR A 1 96 ? 11.156 20.891 6.387 1 93.81 96 THR A O 1
ATOM 687 N N . PRO A 1 97 ? 11.484 20.594 4.207 1 95.25 97 PRO A N 1
ATOM 688 C CA . PRO A 1 97 ? 10.312 19.719 4.082 1 95.25 97 PRO A CA 1
ATOM 689 C C . PRO A 1 97 ? 10.305 18.594 5.117 1 95.25 97 PRO A C 1
ATOM 691 O O . PRO A 1 97 ? 11.352 18.016 5.414 1 95.25 97 PRO A O 1
ATOM 694 N N . ALA A 1 98 ? 9.141 18.359 5.691 1 97.06 98 ALA A N 1
ATOM 695 C CA . ALA A 1 98 ? 8.984 17.406 6.781 1 97.06 98 ALA A CA 1
ATOM 696 C C . ALA A 1 98 ? 7.621 16.719 6.723 1 97.06 98 ALA A C 1
ATOM 698 O O . ALA A 1 98 ? 6.766 17.094 5.914 1 97.06 98 ALA A O 1
ATOM 699 N N . ALA A 1 99 ? 7.473 15.695 7.527 1 98.19 99 ALA A N 1
ATOM 700 C CA . ALA A 1 99 ? 6.203 14.969 7.574 1 98.19 99 ALA A CA 1
ATOM 701 C C . ALA A 1 99 ? 6.004 14.312 8.938 1 98.19 99 ALA A C 1
ATOM 703 O O . ALA A 1 99 ? 6.961 13.836 9.555 1 98.19 99 ALA A O 1
ATOM 704 N N . SER A 1 100 ? 4.77 14.359 9.453 1 98.31 100 SER A N 1
ATOM 705 C CA . SER A 1 100 ? 4.371 13.445 10.516 1 98.31 100 SER A CA 1
ATOM 706 C C . SER A 1 100 ? 4.184 12.023 9.984 1 98.31 100 SER A C 1
ATOM 708 O O . SER A 1 100 ? 3.818 11.836 8.82 1 98.31 100 SER A O 1
ATOM 710 N N . VAL A 1 101 ? 4.465 11.023 10.836 1 98.81 101 VAL A N 1
ATOM 711 C CA . VAL A 1 101 ? 4.445 9.641 10.359 1 98.81 101 VAL A CA 1
ATOM 712 C C . VAL A 1 101 ? 3.775 8.75 11.398 1 98.81 101 VAL A C 1
ATOM 714 O O . VAL A 1 101 ? 4.086 8.828 12.594 1 98.81 101 VAL A O 1
ATOM 717 N N . ALA A 1 102 ? 2.816 7.961 11 1 98.94 102 ALA A N 1
ATOM 718 C CA . ALA A 1 102 ? 2.34 6.816 11.773 1 98.94 102 ALA A CA 1
ATOM 719 C C . ALA A 1 102 ? 2.59 5.508 11.031 1 98.94 102 ALA A C 1
ATOM 721 O O . ALA A 1 102 ? 2.26 5.387 9.852 1 98.94 102 ALA A O 1
ATOM 722 N N . MET A 1 103 ? 3.217 4.586 11.664 1 98.88 103 MET A N 1
ATOM 723 C CA . MET A 1 103 ? 3.506 3.271 11.094 1 98.88 103 MET A CA 1
ATOM 724 C C . MET A 1 103 ? 2.916 2.162 11.961 1 98.88 103 MET A C 1
ATOM 726 O O . MET A 1 103 ? 2.859 2.289 13.188 1 98.88 103 MET A O 1
ATOM 730 N N . LEU A 1 104 ? 2.525 1.105 11.352 1 98.88 104 LEU A N 1
ATOM 731 C CA . LEU A 1 104 ? 2.066 -0.108 12.016 1 98.88 104 LEU A CA 1
ATOM 732 C C . LEU A 1 104 ? 2.535 -1.351 11.266 1 98.88 104 LEU A C 1
ATOM 734 O O . LEU A 1 104 ? 2.443 -1.413 10.039 1 98.88 104 LEU A O 1
ATOM 738 N N . ARG A 1 105 ? 3.111 -2.266 11.945 1 98.62 105 ARG A N 1
ATOM 739 C CA . ARG A 1 105 ? 3.521 -3.543 11.375 1 98.62 105 ARG A CA 1
ATOM 740 C C . ARG A 1 105 ? 2.846 -4.707 12.094 1 98.62 105 ARG A C 1
ATOM 742 O O . ARG A 1 105 ? 2.857 -4.777 13.32 1 98.62 105 ARG A O 1
ATOM 749 N N . ASP A 1 106 ? 2.248 -5.57 11.336 1 97.25 106 ASP A N 1
ATOM 750 C CA . ASP A 1 106 ? 1.631 -6.785 11.859 1 97.25 106 ASP A CA 1
ATOM 751 C C . ASP A 1 106 ? 2.684 -7.84 12.188 1 97.25 106 ASP A C 1
ATOM 753 O O . ASP A 1 106 ? 3.379 -8.328 11.289 1 97.25 106 ASP A O 1
ATOM 757 N N . LEU A 1 107 ? 2.766 -8.172 13.406 1 94.62 107 LEU A N 1
ATOM 758 C CA . LEU A 1 107 ? 3.717 -9.188 13.852 1 94.62 107 LEU A CA 1
ATOM 759 C C . LEU A 1 107 ? 3.031 -10.539 14.016 1 94.62 107 LEU A C 1
ATOM 761 O O . LEU A 1 107 ? 3.631 -11.484 14.523 1 94.62 107 LEU A O 1
ATOM 765 N N . GLY A 1 108 ? 1.812 -10.648 13.625 1 91.31 108 GLY A N 1
ATOM 766 C CA . GLY A 1 108 ? 1.044 -11.867 13.805 1 91.31 108 GLY A CA 1
ATOM 767 C C . GLY A 1 108 ? 0.178 -11.852 15.055 1 91.31 108 GLY A C 1
ATOM 768 O O . GLY A 1 108 ? -1.001 -11.492 14.992 1 91.31 108 GLY A O 1
ATOM 769 N N . ASP A 1 109 ? 0.756 -11.961 16.219 1 90.75 109 ASP A N 1
ATOM 770 C CA . ASP A 1 109 ? 0.015 -11.992 17.469 1 90.75 109 ASP A CA 1
ATOM 771 C C . ASP A 1 109 ? -0.172 -10.586 18.031 1 90.75 109 ASP A C 1
ATOM 773 O O . ASP A 1 109 ? -1.068 -10.352 18.844 1 90.75 109 ASP A O 1
ATOM 777 N N . GLN A 1 110 ? 0.699 -9.758 17.672 1 96.12 110 GLN A N 1
ATOM 778 C CA . GLN A 1 110 ? 0.666 -8.359 18.094 1 96.12 110 GLN A CA 1
ATOM 779 C C . GLN A 1 110 ? 1.02 -7.426 16.938 1 96.12 110 GLN A C 1
ATOM 781 O O . GLN A 1 110 ? 1.38 -7.879 15.852 1 96.12 110 GLN A O 1
ATOM 786 N N . VAL A 1 111 ? 0.771 -6.168 17.203 1 97.81 111 VAL A N 1
ATOM 787 C CA . VAL A 1 111 ? 1.238 -5.156 16.266 1 97.81 111 VAL A CA 1
ATOM 788 C C . VAL A 1 111 ? 2.287 -4.27 16.922 1 97.81 111 VAL A C 1
ATOM 790 O O . VAL A 1 111 ? 2.295 -4.121 18.156 1 97.81 111 VAL A O 1
ATOM 793 N N . GLU A 1 112 ? 3.17 -3.811 16.188 1 98.62 112 GLU A N 1
ATOM 794 C CA . GLU A 1 112 ? 4.086 -2.742 16.578 1 98.62 112 GLU A CA 1
ATOM 795 C C . GLU A 1 112 ? 3.73 -1.432 15.875 1 98.62 112 GLU A C 1
ATOM 797 O O . GLU A 1 112 ? 3.309 -1.432 14.719 1 98.62 112 GLU A O 1
ATOM 802 N N . TYR A 1 113 ? 3.85 -0.353 16.656 1 98.81 113 TYR A N 1
ATOM 803 C CA . TYR A 1 113 ? 3.492 0.92 16.047 1 98.81 113 TYR A CA 1
ATOM 804 C C . TYR A 1 113 ? 4.535 1.988 16.359 1 98.81 113 TYR A C 1
ATOM 806 O O . TYR A 1 113 ? 5.332 1.834 17.281 1 98.81 113 TYR A O 1
ATOM 814 N N . LEU A 1 114 ? 4.613 3.012 15.547 1 98.88 114 LEU A N 1
ATOM 815 C CA . LEU A 1 114 ? 5.449 4.199 15.688 1 98.88 114 LEU A CA 1
ATOM 816 C C . LEU A 1 114 ? 4.688 5.453 15.281 1 98.88 114 LEU A C 1
ATOM 818 O O . LEU A 1 114 ? 4.023 5.469 14.242 1 98.88 114 LEU A O 1
ATOM 822 N N . LEU A 1 115 ? 4.73 6.441 16.172 1 98.62 115 LEU A N 1
ATOM 823 C CA . LEU A 1 115 ? 4.148 7.742 15.852 1 98.62 115 LEU A CA 1
ATOM 824 C C . LEU A 1 115 ? 5.18 8.852 16.031 1 98.62 115 LEU A C 1
ATOM 826 O O . LEU A 1 115 ? 5.914 8.875 17.016 1 98.62 115 LEU A O 1
ATOM 830 N N . LEU A 1 116 ? 5.199 9.633 15.047 1 98.19 116 LEU A N 1
ATOM 831 C CA . LEU A 1 116 ? 6.059 10.812 15.07 1 98.19 116 LEU A CA 1
ATOM 832 C C . LEU A 1 116 ? 5.27 12.07 14.734 1 98.19 116 LEU A C 1
ATOM 834 O O . LEU A 1 116 ? 4.875 12.266 13.578 1 98.19 116 LEU A O 1
ATOM 838 N N . SER A 1 117 ? 5.016 12.961 15.75 1 96.19 117 SER A N 1
ATOM 839 C CA . SER A 1 117 ? 4.328 14.242 15.648 1 96.19 117 SER A CA 1
ATOM 840 C C . SER A 1 117 ? 2.814 14.055 15.625 1 96.19 117 SER A C 1
ATOM 842 O O . SER A 1 117 ? 2.268 13.266 16.391 1 96.19 117 SER A O 1
ATOM 844 N N . ASP A 1 118 ? 2.027 14.781 14.859 1 94.31 118 ASP A N 1
ATOM 845 C CA . ASP A 1 118 ? 0.594 14.969 15.055 1 94.31 118 ASP A CA 1
ATOM 846 C C . ASP A 1 118 ? -0.212 14.023 14.164 1 94.31 118 ASP A C 1
ATOM 848 O O . ASP A 1 118 ? -1.102 14.461 13.438 1 94.31 118 ASP A O 1
ATOM 852 N N . VAL A 1 119 ? -0.025 12.758 14.312 1 98.12 119 VAL A N 1
ATOM 853 C CA . VAL A 1 119 ? -0.787 11.656 13.734 1 98.12 119 VAL A CA 1
ATOM 854 C C . VAL A 1 119 ? -1.383 10.797 14.844 1 98.12 119 VAL A C 1
ATOM 856 O O . VAL A 1 119 ? -1.104 11.016 16.031 1 98.12 119 VAL A O 1
ATOM 859 N N . PHE A 1 120 ? -2.279 9.82 14.453 1 98.62 120 PHE A N 1
ATOM 860 C CA . PHE A 1 120 ? -2.994 9.023 15.445 1 98.62 120 PHE A CA 1
ATOM 861 C C . PHE A 1 120 ? -2.957 7.547 15.078 1 98.62 120 PHE A C 1
ATOM 863 O O . PHE A 1 120 ? -3.09 7.188 13.906 1 98.62 120 PHE A O 1
ATOM 870 N N . VAL A 1 121 ? -2.76 6.711 16.047 1 98.81 121 VAL A N 1
ATOM 871 C CA . VAL A 1 121 ? -2.99 5.27 15.969 1 98.81 121 VAL A CA 1
ATOM 872 C C . VAL A 1 121 ? -4.086 4.867 16.953 1 98.81 121 VAL A C 1
ATOM 874 O O . VAL A 1 121 ? -4.012 5.195 18.141 1 98.81 121 VAL A O 1
ATOM 877 N N . VAL A 1 122 ? -5.129 4.27 16.469 1 98.81 122 VAL A N 1
ATOM 878 C CA . VAL A 1 122 ? -6.227 3.777 17.297 1 98.81 122 VAL A CA 1
ATOM 879 C C . VAL A 1 122 ? -6.234 2.25 17.297 1 98.81 122 VAL A C 1
ATOM 881 O O . VAL A 1 122 ? -6.324 1.626 16.234 1 98.81 122 VAL A O 1
ATOM 884 N N . LEU A 1 123 ? -6.141 1.679 18.453 1 98.5 123 LEU A N 1
ATOM 885 C CA . LEU A 1 123 ? -6.129 0.227 18.609 1 98.5 123 LEU A CA 1
ATOM 886 C C . LEU A 1 123 ? -7.375 -0.259 19.328 1 98.5 123 LEU A C 1
ATOM 888 O O . LEU A 1 123 ? -7.836 0.381 20.281 1 98.5 123 LEU A O 1
ATOM 892 N N . ASP A 1 124 ? -7.938 -1.29 18.828 1 98.19 124 ASP A N 1
ATOM 893 C CA . ASP A 1 124 ? -9.07 -1.955 19.469 1 98.19 124 ASP A CA 1
ATOM 894 C C . ASP A 1 124 ? -8.766 -3.43 19.719 1 98.19 124 ASP A C 1
ATOM 896 O O . ASP A 1 124 ? -8.492 -4.184 18.781 1 98.19 124 ASP A O 1
ATOM 900 N N . HIS A 1 125 ? -8.773 -3.811 20.922 1 96.81 125 HIS A N 1
ATOM 901 C CA . HIS A 1 125 ? -8.617 -5.207 21.312 1 96.81 125 HIS A CA 1
ATOM 902 C C . HIS A 1 125 ? -9.719 -5.641 22.266 1 96.81 125 HIS A C 1
ATOM 904 O O . HIS A 1 125 ? -9.773 -5.172 23.406 1 96.81 125 HIS A O 1
ATOM 910 N N . ARG A 1 126 ? -10.523 -6.555 21.875 1 93.75 126 ARG A N 1
ATOM 911 C CA . ARG A 1 126 ? -11.625 -7.094 22.672 1 93.75 126 ARG A CA 1
ATOM 912 C C . ARG A 1 126 ? -12.5 -5.977 23.219 1 93.75 126 ARG A C 1
ATOM 914 O O . ARG A 1 126 ? -12.898 -6.008 24.391 1 93.75 126 ARG A O 1
ATOM 921 N N . GLY A 1 127 ? -12.602 -4.914 22.453 1 92.56 127 GLY A N 1
ATOM 922 C CA . GLY A 1 127 ? -13.492 -3.83 22.812 1 92.56 127 GLY A CA 1
ATOM 923 C C . GLY A 1 127 ? -12.797 -2.713 23.562 1 92.56 127 GLY A C 1
ATOM 924 O O . GLY A 1 127 ? -13.367 -1.641 23.781 1 92.56 127 GLY A O 1
ATOM 925 N N . ASP A 1 128 ? -11.594 -2.953 23.984 1 96.44 128 ASP A N 1
ATOM 926 C CA . ASP A 1 128 ? -10.82 -1.914 24.656 1 96.44 128 ASP A CA 1
ATOM 927 C C . ASP A 1 128 ? -10.078 -1.042 23.656 1 96.44 128 ASP A C 1
ATOM 929 O O . ASP A 1 128 ? -9.273 -1.545 22.859 1 96.44 128 ASP A O 1
ATOM 933 N N . LEU A 1 129 ? -10.312 0.265 23.797 1 97.69 129 LEU A N 1
ATOM 934 C CA . LEU A 1 129 ? -9.766 1.196 22.812 1 97.69 129 LEU A CA 1
ATOM 935 C C . LEU A 1 129 ? -8.562 1.941 23.391 1 97.69 129 LEU A C 1
ATOM 937 O O . LEU A 1 129 ? -8.602 2.396 24.531 1 97.69 129 LEU A O 1
ATOM 941 N N . ALA A 1 130 ? -7.52 1.938 22.656 1 98.19 130 ALA A N 1
ATOM 942 C CA . ALA A 1 130 ? -6.359 2.775 22.953 1 98.19 130 ALA A CA 1
ATOM 943 C C . ALA A 1 130 ? -6.078 3.746 21.812 1 98.19 130 ALA A C 1
ATOM 945 O O . ALA A 1 130 ? -5.93 3.334 20.672 1 98.19 130 ALA A O 1
ATOM 946 N N . VAL A 1 131 ? -6.102 4.996 22.141 1 98.25 131 VAL A N 1
ATOM 947 C CA . VAL A 1 131 ? -5.746 6.031 21.188 1 98.25 131 VAL A CA 1
ATOM 948 C C . VAL A 1 131 ? -4.355 6.578 21.5 1 98.25 131 VAL A C 1
ATOM 950 O O . VAL A 1 131 ? -4.121 7.105 22.578 1 98.25 131 VAL A O 1
ATOM 953 N N . VAL A 1 132 ? -3.449 6.445 20.562 1 98.19 132 VAL A N 1
ATOM 954 C CA . VAL A 1 132 ? -2.062 6.848 20.781 1 98.19 132 VAL A CA 1
ATOM 955 C C . VAL A 1 132 ? -1.713 8.008 19.844 1 98.19 132 VAL A C 1
ATOM 957 O O . VAL A 1 132 ? -2.02 7.969 18.656 1 98.19 132 VAL A O 1
ATOM 960 N N . THR A 1 133 ? -1.157 9.078 20.312 1 96.81 133 THR A N 1
ATOM 961 C CA . THR A 1 133 ? -0.62 10.203 19.547 1 96.81 133 THR A CA 1
ATOM 962 C C . THR A 1 133 ? 0.597 10.797 20.266 1 96.81 133 THR A C 1
ATOM 964 O O . THR A 1 133 ? 0.865 10.477 21.422 1 96.81 133 THR A O 1
ATOM 967 N N . ASP A 1 134 ? 1.441 11.445 19.547 1 94.25 134 ASP A N 1
ATOM 968 C CA . ASP A 1 134 ? 2.549 12.18 20.141 1 94.25 134 ASP A CA 1
ATOM 969 C C . ASP A 1 134 ? 2.07 13.508 20.734 1 94.25 134 ASP A C 1
ATOM 971 O O . ASP A 1 134 ? 1.954 14.508 20.016 1 94.25 134 ASP A O 1
ATOM 975 N N . LYS A 1 135 ? 1.941 13.633 21.953 1 89.12 135 LYS A N 1
ATOM 976 C CA . LYS A 1 135 ? 1.325 14.766 22.625 1 89.12 135 LYS A CA 1
ATOM 977 C C . LYS A 1 135 ? 2.279 15.953 22.688 1 89.12 135 LYS A C 1
ATOM 979 O O . LYS A 1 135 ? 1.869 17.078 23.016 1 89.12 135 LYS A O 1
ATOM 984 N N . ARG A 1 136 ? 3.535 15.727 22.438 1 90.19 136 ARG A N 1
ATOM 985 C CA . ARG A 1 136 ? 4.516 16.812 22.5 1 90.19 136 ARG A CA 1
ATOM 986 C C . ARG A 1 136 ? 4.168 17.922 21.516 1 90.19 136 ARG A C 1
ATOM 988 O O . ARG A 1 136 ? 4.348 19.094 21.812 1 90.19 136 ARG A O 1
ATOM 995 N N . PHE A 1 137 ? 3.635 17.484 20.422 1 88 137 PHE A N 1
ATOM 996 C CA . PHE A 1 137 ? 3.275 18.484 19.422 1 88 137 PHE A CA 1
ATOM 997 C C . PHE A 1 137 ? 2.184 19.406 19.969 1 88 137 PHE A C 1
ATOM 999 O O . PHE A 1 137 ? 2.326 20.641 19.922 1 88 137 PHE A O 1
ATOM 1006 N N . GLU A 1 138 ? 1.155 18.781 20.359 1 82.5 138 GLU A N 1
ATOM 1007 C CA . GLU A 1 138 ? 0.028 19.562 20.875 1 82.5 138 GLU A CA 1
ATOM 1008 C C . GLU A 1 138 ? 0.462 20.469 22.016 1 82.5 138 GLU A C 1
ATOM 1010 O O . GLU A 1 138 ? -0.002 21.609 22.109 1 82.5 138 GLU A O 1
ATOM 1015 N N . ARG A 1 139 ? 1.278 20 22.828 1 80.5 139 ARG A N 1
ATOM 1016 C CA . ARG A 1 139 ? 1.741 20.766 23.984 1 80.5 139 ARG A CA 1
ATOM 1017 C C . ARG A 1 139 ? 2.475 22.031 23.531 1 80.5 139 ARG A C 1
ATOM 1019 O O . ARG A 1 139 ? 2.301 23.094 24.125 1 80.5 139 ARG A O 1
ATOM 1026 N N . VAL A 1 140 ? 3.232 21.844 22.516 1 80.31 140 VAL A N 1
ATOM 1027 C CA . VAL A 1 140 ? 4.047 22.953 22.047 1 80.31 140 VAL A CA 1
ATOM 1028 C C . VAL A 1 140 ? 3.18 23.922 21.25 1 80.31 140 VAL A C 1
ATOM 1030 O O . VAL A 1 140 ? 3.305 25.141 21.406 1 80.31 140 VAL A O 1
ATOM 1033 N N . VAL A 1 141 ? 2.266 23.375 20.5 1 79.38 141 VAL A N 1
ATOM 1034 C CA . VAL A 1 141 ? 1.572 24.203 19.531 1 79.38 141 VAL A CA 1
ATOM 1035 C C . VAL A 1 141 ? 0.37 24.891 20.188 1 79.38 141 VAL A C 1
ATOM 1037 O O . VAL A 1 141 ? -0.138 25.891 19.688 1 79.38 141 VAL A O 1
ATOM 1040 N N . THR A 1 142 ? -0.082 24.344 21.25 1 77.5 142 THR A N 1
ATOM 1041 C CA . THR A 1 142 ? -1.262 24.875 21.922 1 77.5 142 THR A CA 1
ATOM 1042 C C . THR A 1 142 ? -1.106 26.359 22.188 1 77.5 142 THR A C 1
ATOM 1044 O O . THR A 1 142 ? -2.012 27.156 21.891 1 77.5 142 THR A O 1
ATOM 1047 N N . SER A 1 143 ? -0.032 26.719 22.656 1 73.75 143 SER A N 1
ATOM 1048 C CA . SER A 1 143 ? 0.154 28.125 22.953 1 73.75 143 SER A CA 1
ATOM 1049 C C . SER A 1 143 ? 0.216 28.969 21.672 1 73.75 143 SER A C 1
ATOM 1051 O O . SER A 1 143 ? -0.381 30.047 21.609 1 73.75 143 SER A O 1
ATOM 1053 N N . VAL A 1 144 ? 0.881 28.469 20.719 1 76.44 144 VAL A N 1
ATOM 1054 C CA . VAL A 1 144 ? 1.031 29.156 19.438 1 76.44 144 VAL A CA 1
ATOM 1055 C C . VAL A 1 144 ? -0.327 29.281 18.75 1 76.44 144 VAL A C 1
ATOM 1057 O O . VAL A 1 144 ? -0.677 30.344 18.234 1 76.44 144 VAL A O 1
ATOM 1060 N N . ARG A 1 145 ? -1.07 28.281 18.812 1 74.5 145 ARG A N 1
ATOM 1061 C CA . ARG A 1 145 ? -2.375 28.234 18.172 1 74.5 145 ARG A CA 1
ATOM 1062 C C . ARG A 1 145 ? -3.348 29.219 18.797 1 74.5 145 ARG A C 1
ATOM 1064 O O . ARG A 1 145 ? -4.082 29.906 18.094 1 74.5 145 ARG A O 1
ATOM 1071 N N . LYS A 1 146 ? -3.361 29.281 20.062 1 75.19 146 LYS A N 1
ATOM 1072 C CA . LYS A 1 146 ? -4.25 30.188 20.781 1 75.19 146 LYS A CA 1
ATOM 1073 C C . LYS A 1 146 ? -3.979 31.641 20.391 1 75.19 146 LYS A C 1
ATOM 1075 O O . LYS A 1 146 ? -4.906 32.438 20.281 1 75.19 146 LYS A O 1
ATOM 1080 N N . ALA A 1 147 ? -2.768 31.844 20.125 1 74.38 147 ALA A N 1
ATOM 1081 C CA . ALA A 1 147 ? -2.375 33.219 19.797 1 74.38 147 ALA A CA 1
ATOM 1082 C C . ALA A 1 147 ? -2.646 33.531 18.344 1 74.38 147 ALA A C 1
ATOM 1084 O O . ALA A 1 147 ? -2.932 34.688 17.984 1 74.38 147 ALA A O 1
ATOM 1085 N N . ALA A 1 148 ? -2.66 32.562 17.578 1 76.88 148 ALA A N 1
ATOM 1086 C CA . ALA A 1 148 ? -2.664 32.781 16.141 1 76.88 148 ALA A CA 1
ATOM 1087 C C . ALA A 1 148 ? -4.062 32.625 15.562 1 76.88 148 ALA A C 1
ATOM 1089 O O . ALA A 1 148 ? -4.418 33.281 14.578 1 76.88 148 ALA A O 1
ATOM 1090 N N . LEU A 1 149 ? -4.879 31.859 16.172 1 75.81 149 LEU A N 1
ATOM 1091 C CA . LEU A 1 149 ? -6.16 31.516 15.562 1 75.81 149 LEU A CA 1
ATOM 1092 C C . LEU A 1 149 ? -7.23 32.531 15.945 1 75.81 149 LEU A C 1
ATOM 1094 O O . LEU A 1 149 ? -7.375 32.875 17.125 1 75.81 149 LEU A O 1
ATOM 1098 N N . VAL A 1 150 ? -7.84 33.094 14.953 1 73.88 150 VAL A N 1
ATOM 1099 C CA . VAL A 1 150 ? -8.977 34 15.133 1 73.88 150 VAL A CA 1
ATOM 1100 C C . VAL A 1 150 ? -10.211 33.406 14.445 1 73.88 150 VAL A C 1
ATOM 1102 O O . VAL A 1 150 ? -10.172 33.062 13.258 1 73.88 150 VAL A O 1
ATOM 1105 N N . ALA A 1 151 ? -11.281 33.375 15.242 1 75.19 151 ALA A N 1
ATOM 1106 C CA . ALA A 1 151 ? -12.523 32.781 14.727 1 75.19 151 ALA A CA 1
ATOM 1107 C C . ALA A 1 151 ? -13.023 33.562 13.516 1 75.19 151 ALA A C 1
ATOM 1109 O O . ALA A 1 151 ? -13.055 34.812 13.523 1 75.19 151 ALA A O 1
ATOM 1110 N N . GLY A 1 152 ? -13.445 32.781 12.516 1 78.31 152 GLY A N 1
ATOM 1111 C CA . GLY A 1 152 ? -14.086 33.344 11.344 1 78.31 152 GLY A CA 1
ATOM 1112 C C . GLY A 1 152 ? -13.125 34.094 10.453 1 78.31 152 GLY A C 1
ATOM 1113 O O . GLY A 1 152 ? -13.547 34.938 9.641 1 78.31 152 GLY A O 1
ATOM 1114 N N . ALA A 1 153 ? -11.914 33.906 10.586 1 76.75 153 ALA A N 1
ATOM 1115 C CA . ALA A 1 153 ? -10.945 34.781 9.906 1 76.75 153 ALA A CA 1
ATOM 1116 C C . ALA A 1 153 ? -10.367 34.094 8.68 1 76.75 153 ALA A C 1
ATOM 1118 O O . ALA A 1 153 ? -9.609 34.688 7.918 1 76.75 153 ALA A O 1
ATOM 1119 N N . ILE A 1 154 ? -10.781 32.875 8.516 1 78.06 154 ILE A N 1
ATOM 1120 C CA . ILE A 1 154 ? -10.156 32.125 7.43 1 78.06 154 ILE A CA 1
ATOM 1121 C C . ILE A 1 154 ? -10.391 32.875 6.109 1 78.06 154 ILE A C 1
ATOM 1123 O O . ILE A 1 154 ? -11.516 33.25 5.801 1 78.06 154 ILE A O 1
ATOM 1127 N N . GLY A 1 155 ? -9.336 33.031 5.344 1 75.94 155 GLY A N 1
ATOM 1128 C CA . GLY A 1 155 ? -9.438 33.688 4.055 1 75.94 155 GLY A CA 1
ATOM 1129 C C . GLY A 1 155 ? -9.039 35.156 4.102 1 75.94 155 GLY A C 1
ATOM 1130 O O . GLY A 1 155 ? -8.953 35.812 3.064 1 75.94 155 GLY A O 1
ATOM 1131 N N . THR A 1 156 ? -8.797 35.719 5.289 1 80.56 156 THR A N 1
ATOM 1132 C CA . THR A 1 156 ? -8.422 37.125 5.441 1 80.56 156 THR A CA 1
ATOM 1133 C C . THR A 1 156 ? -6.902 37.281 5.441 1 80.56 156 THR A C 1
ATOM 1135 O O . THR A 1 156 ? -6.176 36.312 5.672 1 80.56 156 THR A O 1
ATOM 1138 N N . ASP A 1 157 ? -6.445 38.5 5.113 1 83.12 157 ASP A N 1
ATOM 1139 C CA . ASP A 1 157 ? -5.02 38.812 5.156 1 83.12 157 ASP A CA 1
ATOM 1140 C C . ASP A 1 157 ? -4.457 38.594 6.562 1 83.12 157 ASP A C 1
ATOM 1142 O O . ASP A 1 157 ? -3.312 38.156 6.723 1 83.12 157 ASP A O 1
ATOM 1146 N N . ASP A 1 158 ? -5.238 38.969 7.426 1 83.44 158 ASP A N 1
ATOM 1147 C CA . ASP A 1 158 ? -4.82 38.812 8.812 1 83.44 158 ASP A CA 1
ATOM 1148 C C . ASP A 1 158 ? -4.586 37.344 9.133 1 83.44 158 ASP A C 1
ATOM 1150 O O . ASP A 1 158 ? -3.611 36.969 9.797 1 83.44 158 ASP A O 1
ATOM 1154 N N . HIS A 1 159 ? -5.41 36.531 8.672 1 81.56 159 HIS A N 1
ATOM 1155 C CA . HIS A 1 159 ? -5.27 35.094 8.883 1 81.56 159 HIS A CA 1
ATOM 1156 C C . HIS A 1 159 ? -3.986 34.562 8.25 1 81.56 159 HIS A C 1
ATOM 1158 O O . HIS A 1 159 ? -3.293 33.75 8.836 1 81.56 159 HIS A O 1
ATOM 1164 N N . ILE A 1 160 ? -3.66 35.062 7.164 1 79.19 160 ILE A N 1
ATOM 1165 C CA . ILE A 1 160 ? -2.457 34.625 6.453 1 79.19 160 ILE A CA 1
ATOM 1166 C C . ILE A 1 160 ? -1.221 35.031 7.258 1 79.19 160 ILE A C 1
ATOM 1168 O O . ILE A 1 160 ? -0.308 34.219 7.449 1 79.19 160 ILE A O 1
ATOM 1172 N N . ALA A 1 161 ? -1.261 36.219 7.688 1 81.56 161 ALA A N 1
ATOM 1173 C CA . ALA A 1 161 ? -0.136 36.75 8.461 1 81.56 161 ALA A CA 1
ATOM 1174 C C . ALA A 1 161 ? 0.047 35.969 9.758 1 81.56 161 ALA A C 1
ATOM 1176 O O . ALA A 1 161 ? 1.176 35.656 10.156 1 81.56 161 ALA A O 1
ATOM 1177 N N . ARG A 1 162 ? -0.981 35.656 10.352 1 80.5 162 ARG A N 1
ATOM 1178 C CA . ARG A 1 162 ? -0.931 34.938 11.625 1 80.5 162 ARG A CA 1
ATOM 1179 C C . ARG A 1 162 ? -0.462 33.5 11.422 1 80.5 162 ARG A C 1
ATOM 1181 O O . ARG A 1 162 ? 0.262 32.938 12.258 1 80.5 162 ARG A O 1
ATOM 1188 N N . THR A 1 163 ? -0.872 32.906 10.383 1 78.69 163 THR A N 1
ATOM 1189 C CA . THR A 1 163 ? -0.437 31.562 10.07 1 78.69 163 THR A CA 1
ATOM 1190 C C . THR A 1 163 ? 1.064 31.516 9.805 1 78.69 163 THR A C 1
ATOM 1192 O O . THR A 1 163 ? 1.754 30.594 10.227 1 78.69 163 THR A O 1
ATOM 1195 N N . ARG A 1 164 ? 1.52 32.562 9.156 1 79.62 164 ARG A N 1
ATOM 1196 C CA . ARG A 1 164 ? 2.951 32.656 8.898 1 79.62 164 ARG A CA 1
ATOM 1197 C C . ARG A 1 164 ? 3.73 32.812 10.203 1 79.62 164 ARG A C 1
ATOM 1199 O O . ARG A 1 164 ? 4.754 32.156 10.398 1 79.62 164 ARG A O 1
ATOM 1206 N N . TRP A 1 165 ? 3.215 33.688 10.961 1 79.38 165 TRP A N 1
ATOM 1207 C CA . TRP A 1 165 ? 3.834 33.906 12.266 1 79.38 165 TRP A CA 1
ATOM 1208 C C . TRP A 1 165 ? 3.855 32.625 13.086 1 79.38 165 TRP A C 1
ATOM 1210 O O . TRP A 1 165 ? 4.879 32.281 13.68 1 79.38 165 TRP A O 1
ATOM 1220 N N . ALA A 1 166 ? 2.814 31.906 13.117 1 81.25 166 ALA A N 1
ATOM 1221 C CA . ALA A 1 166 ? 2.699 30.656 13.867 1 81.25 166 ALA A CA 1
ATOM 1222 C C . ALA A 1 166 ? 3.703 29.609 13.367 1 81.25 166 ALA A C 1
ATOM 1224 O O . ALA A 1 166 ? 4.289 28.875 14.164 1 81.25 166 ALA A O 1
ATOM 1225 N N . THR A 1 167 ? 3.895 29.578 12.086 1 82.19 167 THR A N 1
ATOM 1226 C CA . THR A 1 167 ? 4.84 28.656 11.477 1 82.19 167 THR A CA 1
ATOM 1227 C C . THR A 1 167 ? 6.262 28.953 11.945 1 82.19 167 THR A C 1
ATOM 1229 O O . THR A 1 167 ? 6.996 28.031 12.328 1 82.19 167 THR A O 1
ATOM 1232 N N . GLU A 1 168 ? 6.559 30.172 11.984 1 80.44 168 GLU A N 1
ATOM 1233 C CA . GLU A 1 168 ? 7.891 30.578 12.414 1 80.44 168 GLU A CA 1
ATOM 1234 C C . GLU A 1 168 ? 8.117 30.266 13.891 1 80.44 168 GLU A C 1
ATOM 1236 O O . GLU A 1 168 ? 9.219 29.891 14.289 1 80.44 168 GLU A O 1
ATOM 1241 N N . GLN A 1 169 ? 7.074 30.391 14.633 1 81.12 169 GLN A N 1
ATOM 1242 C CA . GLN A 1 169 ? 7.168 30.078 16.062 1 81.12 169 GLN A CA 1
ATOM 1243 C C . GLN A 1 169 ? 7.391 28.578 16.266 1 81.12 169 GLN A C 1
ATOM 1245 O O . GLN A 1 169 ? 8.125 28.172 17.172 1 81.12 169 GLN A O 1
ATOM 1250 N N . LYS A 1 170 ? 6.812 27.797 15.422 1 83.62 170 LYS A N 1
ATOM 1251 C CA . LYS A 1 170 ? 6.922 26.359 15.539 1 83.62 170 LYS A CA 1
ATOM 1252 C C . LYS A 1 170 ? 8.328 25.875 15.188 1 83.62 170 LYS A C 1
ATOM 1254 O O . LYS A 1 170 ? 8.812 24.875 15.734 1 83.62 170 LYS A O 1
ATOM 1259 N N . TRP A 1 171 ? 8.992 26.609 14.328 1 84.31 171 TRP A N 1
ATOM 1260 C CA . TRP A 1 171 ? 10.312 26.234 13.836 1 84.31 171 TRP A CA 1
ATOM 1261 C C . TRP A 1 171 ? 11.312 26.141 14.984 1 84.31 171 TRP A C 1
ATOM 1263 O O . TRP A 1 171 ? 12.203 25.297 14.984 1 84.31 171 TRP A O 1
ATOM 1273 N N . SER A 1 172 ? 11.133 27 15.898 1 84 172 SER A N 1
ATOM 1274 C CA . SER A 1 172 ? 12.078 27.031 17.016 1 84 172 SER A CA 1
ATOM 1275 C C . SER A 1 172 ? 11.93 25.797 17.891 1 84 172 SER A C 1
ATOM 1277 O O . SER A 1 172 ? 12.82 25.469 18.672 1 84 172 SER A O 1
ATOM 1279 N N . HIS A 1 173 ? 10.867 25.094 17.734 1 87.81 173 HIS A N 1
ATOM 1280 C CA . HIS A 1 173 ? 10.586 23.938 18.578 1 87.81 173 HIS A CA 1
ATOM 1281 C C . HIS A 1 173 ? 10.75 22.641 17.797 1 87.81 173 HIS A C 1
ATOM 1283 O O . HIS A 1 173 ? 10.672 21.547 18.375 1 87.81 173 HIS A O 1
ATOM 1289 N N . THR A 1 174 ? 11.039 22.766 16.547 1 88.44 174 THR A N 1
ATOM 1290 C CA . THR A 1 174 ? 11.078 21.594 15.672 1 88.44 174 THR A CA 1
ATOM 1291 C C . THR A 1 174 ? 12.352 20.781 15.898 1 88.44 174 THR A C 1
ATOM 1293 O O . THR A 1 174 ? 13.461 21.328 15.805 1 88.44 174 THR A O 1
ATOM 1296 N N . ASN A 1 175 ? 12.141 19.5 16.25 1 92.56 175 ASN A N 1
ATOM 1297 C CA . ASN A 1 175 ? 13.227 18.547 16.438 1 92.56 175 ASN A CA 1
ATOM 1298 C C . ASN A 1 175 ? 14.219 19.031 17.5 1 92.56 175 ASN A C 1
ATOM 1300 O O . ASN A 1 175 ? 15.43 19.016 17.266 1 92.56 175 ASN A O 1
ATOM 1304 N N . GLN A 1 176 ? 13.594 19.531 18.531 1 87.94 176 GLN A N 1
ATOM 1305 C CA . GLN A 1 176 ? 14.328 19.953 19.719 1 87.94 176 GLN A CA 1
ATOM 1306 C C . GLN A 1 176 ? 13.898 19.156 20.953 1 87.94 176 GLN A C 1
ATOM 1308 O O . GLN A 1 176 ? 12.742 18.734 21.047 1 87.94 176 GLN A O 1
ATOM 1313 N N . PRO A 1 177 ? 14.805 18.875 21.922 1 85.56 177 PRO A N 1
ATOM 1314 C CA . PRO A 1 177 ? 14.469 18.094 23.109 1 85.56 177 PRO A CA 1
ATOM 1315 C C . PRO A 1 177 ? 13.258 18.656 23.859 1 85.56 177 PRO A C 1
ATOM 1317 O O . PRO A 1 177 ? 12.422 17.875 24.344 1 85.56 177 PRO A O 1
ATOM 1320 N N . ASN A 1 178 ? 13.055 19.984 23.953 1 85.19 178 ASN A N 1
ATOM 1321 C CA . ASN A 1 178 ? 11.906 20.578 24.641 1 85.19 178 ASN A CA 1
ATOM 1322 C C . ASN A 1 178 ? 10.82 20.984 23.656 1 85.19 178 ASN A C 1
ATOM 1324 O O . ASN A 1 178 ? 9.898 21.719 24 1 85.19 178 ASN A O 1
ATOM 1328 N N . GLY A 1 179 ? 10.922 20.453 22.531 1 91.19 179 GLY A N 1
ATOM 1329 C CA . GLY A 1 179 ? 9.938 20.719 21.5 1 91.19 179 GLY A CA 1
ATOM 1330 C C . GLY A 1 179 ? 9.211 19.469 21.031 1 91.19 179 GLY A C 1
ATOM 1331 O O . GLY A 1 179 ? 8.695 18.703 21.844 1 91.19 179 GLY A O 1
ATOM 1332 N N . TYR A 1 180 ? 9.062 19.344 19.781 1 92.19 180 TYR A N 1
ATOM 1333 C CA . TYR A 1 180 ? 8.461 18.156 19.188 1 92.19 180 TYR A CA 1
ATOM 1334 C C . TYR A 1 180 ? 9.328 17.625 18.062 1 92.19 180 TYR A C 1
ATOM 1336 O O . TYR A 1 180 ? 10.266 18.281 17.609 1 92.19 180 TYR A O 1
ATOM 1344 N N . TRP A 1 181 ? 9.094 16.406 17.719 1 94.75 181 TRP A N 1
ATOM 1345 C CA . TRP A 1 181 ? 9.898 15.742 16.688 1 94.75 181 TRP A CA 1
ATOM 1346 C C . TRP A 1 181 ? 9.062 15.422 15.461 1 94.75 181 TRP A C 1
ATOM 1348 O O . TRP A 1 181 ? 7.883 15.07 15.578 1 94.75 181 TRP A O 1
ATOM 1358 N N . ILE A 1 182 ? 9.664 15.555 14.344 1 96.56 182 ILE A N 1
ATOM 1359 C CA . ILE A 1 182 ? 9.023 15.32 13.047 1 96.56 182 ILE A CA 1
ATOM 1360 C C . ILE A 1 182 ? 10.047 14.766 12.062 1 96.56 182 ILE A C 1
ATOM 1362 O O . ILE A 1 182 ? 11.258 14.953 12.234 1 96.56 182 ILE A O 1
ATOM 1366 N N . ALA A 1 183 ? 9.633 13.938 11.109 1 98.06 183 ALA A N 1
ATOM 1367 C CA . ALA A 1 183 ? 10.531 13.438 10.078 1 98.06 183 ALA A CA 1
ATOM 1368 C C . ALA A 1 183 ? 10.938 14.547 9.109 1 98.06 183 ALA A C 1
ATOM 1370 O O . ALA A 1 183 ? 10.125 14.992 8.297 1 98.06 183 ALA A O 1
ATOM 1371 N N . ALA A 1 184 ? 12.062 15.008 9.164 1 96.25 184 ALA A N 1
ATOM 1372 C CA . ALA A 1 184 ? 12.664 15.984 8.25 1 96.25 184 ALA A CA 1
ATOM 1373 C C . ALA A 1 184 ? 14.008 15.492 7.734 1 96.25 184 ALA A C 1
ATOM 1375 O O . ALA A 1 184 ? 14.094 14.43 7.105 1 96.25 184 ALA A O 1
ATOM 1376 N N . ALA A 1 185 ? 15.062 16.172 8.125 1 95.62 185 ALA A N 1
ATOM 1377 C CA . ALA A 1 185 ? 16.359 15.781 7.582 1 95.62 185 ALA A CA 1
ATOM 1378 C C . ALA A 1 185 ? 17.234 15.141 8.656 1 95.62 185 ALA A C 1
ATOM 1380 O O . ALA A 1 185 ? 18.344 14.68 8.367 1 95.62 185 ALA A O 1
ATOM 1381 N N . ASP A 1 186 ? 16.797 15.102 9.875 1 95.12 186 ASP A N 1
ATOM 1382 C CA . ASP A 1 186 ? 17.562 14.523 10.984 1 95.12 186 ASP A CA 1
ATOM 1383 C C . ASP A 1 186 ? 17.016 13.141 11.359 1 95.12 186 ASP A C 1
ATOM 1385 O O . ASP A 1 186 ? 15.984 13.039 12.023 1 95.12 186 ASP A O 1
ATOM 1389 N N . PRO A 1 187 ? 17.766 12.062 11.062 1 96.88 187 PRO A N 1
ATOM 1390 C CA . PRO A 1 187 ? 17.266 10.711 11.344 1 96.88 187 PRO A CA 1
ATOM 1391 C C . PRO A 1 187 ? 17.062 10.453 12.836 1 96.88 187 PRO A C 1
ATOM 1393 O O . PRO A 1 187 ? 16.359 9.508 13.203 1 96.88 187 PRO A O 1
ATOM 1396 N N . ARG A 1 188 ? 17.641 11.352 13.742 1 96.44 188 ARG A N 1
ATOM 1397 C CA . ARG A 1 188 ? 17.438 11.195 15.18 1 96.44 188 ARG A CA 1
ATOM 1398 C C . ARG A 1 188 ? 15.969 11.328 15.555 1 96.44 188 ARG A C 1
ATOM 1400 O O . ARG A 1 188 ? 15.523 10.773 16.562 1 96.44 188 ARG A O 1
ATOM 1407 N N . ALA A 1 189 ? 15.258 12.07 14.703 1 97.25 189 ALA A N 1
ATOM 1408 C CA . ALA A 1 189 ? 13.828 12.266 14.953 1 97.25 189 ALA A CA 1
ATOM 1409 C C . ALA A 1 189 ? 13.102 10.922 15.055 1 97.25 189 ALA A C 1
ATOM 1411 O O . ALA A 1 189 ? 12.195 10.766 15.875 1 97.25 189 ALA A O 1
ATOM 1412 N N . ALA A 1 190 ? 13.523 9.93 14.234 1 98.38 190 ALA A N 1
ATOM 1413 C CA . ALA A 1 190 ? 12.883 8.617 14.211 1 98.38 190 ALA A CA 1
ATOM 1414 C C . ALA A 1 190 ? 13.031 7.91 15.555 1 98.38 190 ALA A C 1
ATOM 1416 O O . ALA A 1 190 ? 12.117 7.199 15.984 1 98.38 190 ALA A O 1
ATOM 1417 N N . HIS A 1 191 ? 14.102 8.133 16.203 1 97.69 191 HIS A N 1
ATOM 1418 C CA . HIS A 1 191 ? 14.375 7.457 17.469 1 97.69 191 HIS A CA 1
ATOM 1419 C C . HIS A 1 191 ? 13.672 8.156 18.625 1 97.69 191 HIS A C 1
ATOM 1421 O O . HIS A 1 191 ? 13.617 7.625 19.734 1 97.69 191 HIS A O 1
ATOM 1427 N N . GLU A 1 192 ? 13.141 9.328 18.391 1 97.56 192 GLU A N 1
ATOM 1428 C CA . GLU A 1 192 ? 12.375 10.055 19.391 1 97.56 192 GLU A CA 1
ATOM 1429 C C . GLU A 1 192 ? 10.875 9.789 19.234 1 97.56 192 GLU A C 1
ATOM 1431 O O . GLU A 1 192 ? 10.062 10.367 19.969 1 97.56 192 GLU A O 1
ATOM 1436 N N . ALA A 1 193 ? 10.492 8.883 18.297 1 98.06 193 ALA A N 1
ATOM 1437 C CA . ALA A 1 193 ? 9.086 8.594 18.031 1 98.06 193 ALA A CA 1
ATOM 1438 C C . ALA A 1 193 ? 8.438 7.875 19.219 1 98.06 193 ALA A C 1
ATOM 1440 O O . ALA A 1 193 ? 9.125 7.207 19.984 1 98.06 193 ALA A O 1
ATOM 1441 N N . VAL A 1 194 ? 7.141 8.039 19.406 1 98.06 194 VAL A N 1
ATOM 1442 C CA . VAL A 1 194 ? 6.355 7.215 20.312 1 98.06 194 VAL A CA 1
ATOM 1443 C C . VAL A 1 194 ? 6.176 5.82 19.719 1 98.06 194 VAL A C 1
ATOM 1445 O O . VAL A 1 194 ? 5.711 5.672 18.594 1 98.06 194 VAL A O 1
ATOM 1448 N N . THR A 1 195 ? 6.594 4.793 20.484 1 98.56 195 THR A N 1
ATOM 1449 C CA . THR A 1 195 ? 6.504 3.43 19.984 1 98.56 195 THR A CA 1
ATOM 1450 C C . THR A 1 195 ? 5.816 2.52 21 1 98.56 195 THR A C 1
ATOM 1452 O O . THR A 1 195 ? 5.699 2.869 22.172 1 98.56 195 THR A O 1
ATOM 1455 N N . GLY A 1 196 ? 5.344 1.392 20.469 1 98.44 196 GLY A N 1
ATOM 1456 C CA . GLY A 1 196 ? 4.75 0.387 21.328 1 98.44 196 GLY A CA 1
ATOM 1457 C C . GLY A 1 196 ? 4.352 -0.878 20.594 1 98.44 196 GLY A C 1
ATOM 1458 O O . GLY A 1 196 ? 4.492 -0.963 19.375 1 98.44 196 GLY A O 1
ATOM 1459 N N . THR A 1 197 ? 4.062 -1.885 21.344 1 98.19 197 THR A N 1
ATOM 1460 C CA . THR A 1 197 ? 3.502 -3.145 20.859 1 98.19 197 THR A CA 1
ATOM 1461 C C . THR A 1 197 ? 2.221 -3.486 21.625 1 98.19 197 THR A C 1
ATOM 1463 O O . THR A 1 197 ? 2.115 -3.232 22.828 1 98.19 197 THR A O 1
ATOM 1466 N N . ALA A 1 198 ? 1.244 -4.012 20.938 1 97.81 198 ALA A N 1
ATOM 1467 C CA . ALA A 1 198 ? -0.031 -4.336 21.578 1 97.81 198 ALA A CA 1
ATOM 1468 C C . ALA A 1 198 ? -0.817 -5.34 20.734 1 97.81 198 ALA A C 1
ATOM 1470 O O . ALA A 1 198 ? -0.652 -5.402 19.516 1 97.81 198 ALA A O 1
ATOM 1471 N N . PRO A 1 199 ? -1.587 -6.152 21.422 1 96.56 199 PRO A N 1
ATOM 1472 C CA . PRO A 1 199 ? -2.561 -6.914 20.641 1 96.56 199 PRO A CA 1
ATOM 1473 C C . PRO A 1 199 ? -3.621 -6.023 20 1 96.56 199 PRO A C 1
ATOM 1475 O O . PRO A 1 199 ? -3.924 -4.945 20.516 1 96.56 199 PRO A O 1
ATOM 1478 N N . ALA A 1 200 ? -4.145 -6.375 18.891 1 97.19 200 ALA A N 1
ATOM 1479 C CA . ALA A 1 200 ? -5.184 -5.586 18.234 1 97.19 200 ALA A CA 1
ATOM 1480 C C . ALA A 1 200 ? -6.055 -6.465 17.344 1 97.19 200 ALA A C 1
ATOM 1482 O O . ALA A 1 200 ? -5.547 -7.328 16.609 1 97.19 200 ALA A O 1
ATOM 1483 N N . ASP A 1 201 ? -7.391 -6.281 17.484 1 96.81 201 ASP A N 1
ATOM 1484 C CA . ASP A 1 201 ? -8.328 -6.863 16.531 1 96.81 201 ASP A CA 1
ATOM 1485 C C . ASP A 1 201 ? -8.484 -5.969 15.297 1 96.81 201 ASP A C 1
ATOM 1487 O O . ASP A 1 201 ?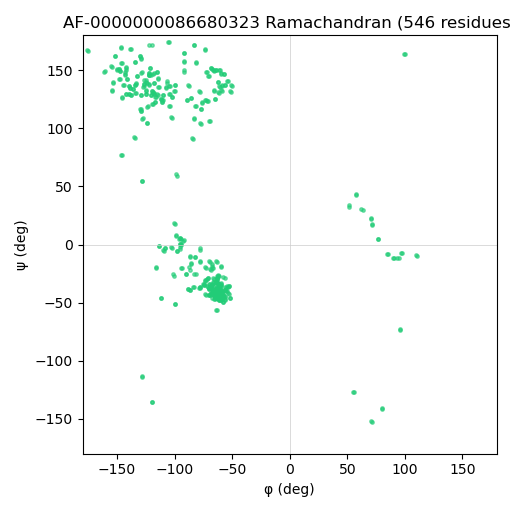 -8.711 -6.461 14.195 1 96.81 201 ASP A O 1
ATOM 1491 N N . ARG A 1 202 ? -8.453 -4.75 15.508 1 97.75 202 ARG A N 1
ATOM 1492 C CA . ARG A 1 202 ? -8.422 -3.754 14.445 1 97.75 202 ARG A CA 1
ATOM 1493 C C . ARG A 1 202 ? -7.637 -2.518 14.875 1 97.75 202 ARG A C 1
ATOM 1495 O O . ARG A 1 202 ? -7.473 -2.268 16.078 1 97.75 202 ARG A O 1
ATOM 1502 N N . ALA A 1 203 ? -7.059 -1.854 13.961 1 98.69 203 ALA A N 1
ATOM 1503 C CA . ALA A 1 203 ? -6.27 -0.648 14.195 1 98.69 203 ALA A CA 1
ATOM 1504 C C . ALA A 1 203 ? -6.465 0.365 13.07 1 98.69 203 ALA A C 1
ATOM 1506 O O . ALA A 1 203 ? -6.664 -0.013 11.914 1 98.69 203 ALA A O 1
ATOM 1507 N N . ALA A 1 204 ? -6.422 1.596 13.414 1 98.88 204 ALA A N 1
ATOM 1508 C CA . ALA A 1 204 ? -6.504 2.658 12.414 1 98.88 204 ALA A CA 1
ATOM 1509 C C . ALA A 1 204 ? -5.34 3.633 12.547 1 98.88 204 ALA A C 1
ATOM 1511 O O . ALA A 1 204 ? -4.875 3.9 13.656 1 98.88 204 ALA A O 1
ATOM 1512 N N . LEU A 1 205 ? -4.777 4.039 11.477 1 98.94 205 LEU A N 1
ATOM 1513 C CA . LEU A 1 205 ? -3.812 5.129 11.391 1 98.94 205 LEU A CA 1
ATOM 1514 C C . LEU A 1 205 ? -4.418 6.336 10.68 1 98.94 205 LEU A C 1
ATOM 1516 O O . LEU A 1 205 ? -4.973 6.207 9.594 1 98.94 205 LEU A O 1
ATOM 1520 N N . LEU A 1 206 ? -4.324 7.484 11.281 1 98.88 206 LEU A N 1
ATOM 1521 C CA . LEU A 1 206 ? -4.957 8.672 10.719 1 98.88 206 LEU A CA 1
ATOM 1522 C C . LEU A 1 206 ? -4.004 9.867 10.758 1 98.88 206 LEU A C 1
ATOM 1524 O O . LEU A 1 206 ? -3.297 10.07 11.75 1 98.88 206 LEU A O 1
ATOM 1528 N N . THR A 1 207 ? -3.955 10.648 9.68 1 98.44 207 THR A N 1
ATOM 1529 C CA . THR A 1 207 ? -3.377 11.984 9.742 1 98.44 207 THR A CA 1
ATOM 1530 C C . THR A 1 207 ? -4.312 12.945 10.477 1 98.44 207 THR A C 1
ATOM 1532 O O . THR A 1 207 ? -5.469 12.617 10.742 1 98.44 207 THR A O 1
ATOM 1535 N N . ASP A 1 208 ? -3.832 14.102 10.828 1 95.88 208 ASP A N 1
ATOM 1536 C CA . ASP A 1 208 ? -4.656 15.062 11.555 1 95.88 208 ASP A CA 1
ATOM 1537 C C . ASP A 1 208 ? -5.852 15.508 10.719 1 95.88 208 ASP A C 1
ATOM 1539 O O . ASP A 1 208 ? -6.926 15.781 11.25 1 95.88 208 ASP A O 1
ATOM 1543 N N . GLY A 1 209 ? -5.68 15.492 9.352 1 96.75 209 GLY A N 1
ATOM 1544 C CA . GLY A 1 209 ? -6.781 15.859 8.469 1 96.75 209 GLY A CA 1
ATOM 1545 C C . GLY A 1 209 ? -7.934 14.867 8.523 1 96.75 209 GLY A C 1
ATOM 1546 O O . GLY A 1 209 ? -9.078 15.227 8.234 1 96.75 209 GLY A O 1
ATOM 1547 N N . ALA A 1 210 ? -7.68 13.648 8.797 1 98.06 210 ALA A N 1
ATOM 1548 C CA . ALA A 1 210 ? -8.727 12.656 8.977 1 98.06 210 ALA A CA 1
ATOM 1549 C C . ALA A 1 210 ? -9.195 12.602 10.43 1 98.06 210 ALA A C 1
ATOM 1551 O O . ALA A 1 210 ? -10.391 12.5 10.703 1 98.06 210 ALA A O 1
ATOM 1552 N N . ALA A 1 211 ? -8.312 12.734 11.344 1 97.69 211 ALA A N 1
ATOM 1553 C CA . ALA A 1 211 ? -8.602 12.617 12.773 1 97.69 211 ALA A CA 1
ATOM 1554 C C . ALA A 1 211 ? -9.453 13.789 13.258 1 97.69 211 ALA A C 1
ATOM 1556 O O . ALA A 1 211 ? -10.094 13.711 14.305 1 97.69 211 ALA A O 1
ATOM 1557 N N . CYS A 1 212 ? -9.43 14.883 12.508 1 95.94 212 CYS A N 1
ATOM 1558 C CA . CYS A 1 212 ? -10.188 16.062 12.914 1 95.94 212 CYS A CA 1
ATOM 1559 C C . CYS A 1 212 ? -11.672 15.75 13.016 1 95.94 212 CYS A C 1
ATOM 1561 O O . CYS A 1 212 ? -12.422 16.484 13.664 1 95.94 212 CYS A O 1
ATOM 1563 N N . ALA A 1 213 ? -12.125 14.641 12.367 1 96.88 213 ALA A N 1
ATOM 1564 C CA . ALA A 1 213 ? -13.5 14.172 12.523 1 96.88 213 ALA A CA 1
ATOM 1565 C C . ALA A 1 213 ? -13.859 14.008 14 1 96.88 213 ALA A C 1
ATOM 1567 O O . ALA A 1 213 ? -15 14.242 14.398 1 96.88 213 ALA A O 1
ATOM 1568 N N . VAL A 1 214 ? -12.883 13.586 14.797 1 96.75 214 VAL A N 1
ATOM 1569 C CA . VAL A 1 214 ? -13.07 13.352 16.219 1 96.75 214 VAL A CA 1
ATOM 1570 C C . VAL A 1 214 ? -12.539 14.539 17.031 1 96.75 214 VAL A C 1
ATOM 1572 O O . VAL A 1 214 ? -13.273 15.148 17.812 1 96.75 214 VAL A O 1
ATOM 1575 N N . GLU A 1 215 ? -11.32 14.93 16.75 1 92.25 215 GLU A N 1
ATOM 1576 C CA . GLU A 1 215 ? -10.555 15.844 17.594 1 92.25 215 GLU A CA 1
ATOM 1577 C C . GLU A 1 215 ? -11.07 17.281 17.453 1 92.25 215 GLU A C 1
ATOM 1579 O O . GLU A 1 215 ? -11.023 18.047 18.406 1 92.25 215 GLU A O 1
ATOM 1584 N N . GLN A 1 216 ? -11.508 17.656 16.281 1 89.69 216 GLN A N 1
ATOM 1585 C CA . GLN A 1 216 ? -11.852 19.047 16.031 1 89.69 216 GLN A CA 1
ATOM 1586 C C . GLN A 1 216 ? -13.359 19.219 15.828 1 89.69 216 GLN A C 1
ATOM 1588 O O . GLN A 1 216 ? -13.977 20.078 16.469 1 89.69 216 GLN A O 1
ATOM 1593 N N . PHE A 1 217 ? -13.977 18.375 15.031 1 93.12 217 PHE A N 1
ATOM 1594 C CA . PHE A 1 217 ? -15.367 18.578 14.656 1 93.12 217 PHE A CA 1
ATOM 1595 C C . PHE A 1 217 ? -16.297 17.812 15.586 1 93.12 217 PHE A C 1
ATOM 1597 O O . PHE A 1 217 ? -17.5 18.078 15.625 1 93.12 217 PHE A O 1
ATOM 1604 N N . GLY A 1 218 ? -15.789 16.812 16.281 1 95.12 218 GLY A N 1
ATOM 1605 C CA . GLY A 1 218 ? -16.609 16.047 17.203 1 95.12 218 GLY A CA 1
ATOM 1606 C C . GLY A 1 218 ? -17.734 15.297 16.516 1 95.12 218 GLY A C 1
ATOM 1607 O O . GLY A 1 218 ? -18.828 15.18 17.062 1 95.12 218 GLY A O 1
ATOM 1608 N N . LEU A 1 219 ? -17.531 14.906 15.289 1 95.31 219 LEU A N 1
ATOM 1609 C CA . LEU A 1 219 ? -18.531 14.156 14.547 1 95.31 219 LEU A CA 1
ATOM 1610 C C . LEU A 1 219 ? -18.75 12.773 15.164 1 95.31 219 LEU A C 1
ATOM 1612 O O . LEU A 1 219 ? -19.844 12.211 15.07 1 95.31 219 LEU A O 1
ATOM 1616 N N . PHE A 1 220 ? -17.688 12.234 15.727 1 96.44 220 PHE A N 1
ATOM 1617 C CA . PHE A 1 220 ? -17.625 10.906 16.312 1 96.44 220 PHE A CA 1
ATOM 1618 C C . PHE A 1 220 ? -16.766 10.914 17.578 1 96.44 220 PHE A C 1
ATOM 1620 O O . PHE A 1 220 ? -15.938 11.812 17.766 1 96.44 220 PHE A O 1
ATOM 1627 N N . ASP A 1 221 ? -17.078 10.008 18.438 1 97.62 221 ASP A N 1
ATOM 1628 C CA . ASP A 1 221 ? -15.984 9.586 19.312 1 97.62 221 ASP A CA 1
ATOM 1629 C C . ASP A 1 221 ? -15.109 8.531 18.641 1 97.62 221 ASP A C 1
ATOM 1631 O O . ASP A 1 221 ? -15.406 8.086 17.531 1 97.62 221 ASP A O 1
ATOM 1635 N N . TRP A 1 222 ? -14 8.18 19.234 1 97.88 222 TRP A N 1
ATOM 1636 C CA . TRP A 1 222 ? -13.023 7.305 18.594 1 97.88 222 TRP A CA 1
ATOM 1637 C C . TRP A 1 222 ? -13.625 5.926 18.328 1 97.88 222 TRP A C 1
ATOM 1639 O O . TRP A 1 222 ? -13.32 5.297 17.312 1 97.88 222 TRP A O 1
ATOM 1649 N N . ALA A 1 223 ? -14.422 5.422 19.25 1 97.62 223 ALA A N 1
ATOM 1650 C CA . ALA A 1 223 ? -15.062 4.121 19.062 1 97.62 223 ALA A CA 1
ATOM 1651 C C . ALA A 1 223 ? -15.953 4.121 17.828 1 97.62 223 ALA A C 1
ATOM 1653 O O . ALA A 1 223 ? -15.883 3.207 17 1 97.62 223 ALA A O 1
ATOM 1654 N N . SER A 1 224 ? -16.766 5.148 17.703 1 97.75 224 SER A N 1
ATOM 1655 C CA . SER A 1 224 ? -17.672 5.23 16.562 1 97.75 224 SER A CA 1
ATOM 1656 C C . SER A 1 224 ? -16.906 5.516 15.266 1 97.75 224 SER A C 1
ATOM 1658 O O . SER A 1 224 ? -17.312 5.07 14.195 1 97.75 224 SER A O 1
ATOM 1660 N N . ALA A 1 225 ? -15.828 6.34 15.32 1 98.25 225 ALA A N 1
ATOM 1661 C CA . ALA A 1 225 ? -14.984 6.555 14.141 1 98.25 225 ALA A CA 1
ATOM 1662 C C . ALA A 1 225 ? -14.414 5.234 13.633 1 98.25 225 ALA A C 1
ATOM 1664 O O . ALA A 1 225 ? -14.422 4.977 12.422 1 98.25 225 ALA A O 1
ATOM 1665 N N . LEU A 1 226 ? -13.961 4.406 14.586 1 98.12 226 LEU A N 1
ATOM 1666 C CA . LEU A 1 226 ? -13.406 3.109 14.211 1 98.12 226 LEU A CA 1
ATOM 1667 C C . LEU A 1 226 ? -14.484 2.209 13.617 1 98.12 226 LEU A C 1
ATOM 1669 O O . LEU A 1 226 ? -14.227 1.455 12.68 1 98.12 226 LEU A O 1
ATOM 1673 N N . ASP A 1 227 ? -15.672 2.273 14.18 1 97.88 227 ASP A N 1
ATOM 1674 C CA . ASP A 1 227 ? -16.797 1.528 13.625 1 97.88 227 ASP A CA 1
ATOM 1675 C C . ASP A 1 227 ? -17.109 1.973 12.195 1 97.88 227 ASP A C 1
ATOM 1677 O O . ASP A 1 227 ? -17.359 1.141 11.328 1 97.88 227 ASP A O 1
ATOM 1681 N N . LEU A 1 228 ? -17.094 3.268 11.984 1 98.06 228 LEU A N 1
ATOM 1682 C CA . LEU A 1 228 ? -17.344 3.799 10.648 1 98.06 228 LEU A CA 1
ATOM 1683 C C . LEU A 1 228 ? -16.281 3.312 9.664 1 98.06 228 LEU A C 1
ATOM 1685 O O . LEU A 1 228 ? -16.609 2.906 8.547 1 98.06 228 LEU A O 1
ATOM 1689 N N . LEU A 1 229 ? -15.008 3.389 10.062 1 98.06 229 LEU A N 1
ATOM 1690 C CA . LEU A 1 229 ? -13.914 2.908 9.227 1 98.06 229 LEU A CA 1
ATOM 1691 C C . LEU A 1 229 ? -14.109 1.443 8.859 1 98.06 229 LEU A C 1
ATOM 1693 O O . LEU A 1 229 ? -13.812 1.038 7.73 1 98.06 229 LEU A O 1
ATOM 1697 N N . THR A 1 230 ? -14.594 0.687 9.812 1 96.75 230 THR A N 1
ATOM 1698 C CA . THR A 1 230 ? -14.766 -0.75 9.633 1 96.75 230 THR A CA 1
ATOM 1699 C C . THR A 1 230 ? -15.953 -1.042 8.719 1 96.75 230 THR A C 1
ATOM 1701 O O . THR A 1 230 ? -15.859 -1.877 7.816 1 96.75 230 THR A O 1
ATOM 1704 N N . MET A 1 231 ? -17.016 -0.337 8.914 1 96.19 231 MET A N 1
ATOM 1705 C CA . MET A 1 231 ? -18.266 -0.657 8.242 1 96.19 231 MET A CA 1
ATOM 1706 C C . MET A 1 231 ? -18.328 0.008 6.871 1 96.19 231 MET A C 1
ATOM 1708 O O . MET A 1 231 ? -18.844 -0.581 5.914 1 96.19 231 MET A O 1
ATOM 1712 N N . SER A 1 232 ? -17.828 1.26 6.801 1 96.06 232 SER A N 1
ATOM 1713 C CA . SER A 1 232 ? -18.031 2.045 5.59 1 96.06 232 SER A CA 1
ATOM 1714 C C . SER A 1 232 ? -16.719 2.363 4.898 1 96.06 232 SER A C 1
ATOM 1716 O O . SER A 1 232 ? -16.703 2.703 3.711 1 96.06 232 SER A O 1
ATOM 1718 N N . GLY A 1 233 ? -15.648 2.281 5.605 1 97.06 233 GLY A N 1
ATOM 1719 C CA . GLY A 1 233 ? -14.344 2.471 4.992 1 97.06 233 GLY A CA 1
ATOM 1720 C C . GLY A 1 233 ? -13.773 3.857 5.223 1 97.06 233 GLY A C 1
ATOM 1721 O O . GLY A 1 233 ? -14.484 4.766 5.648 1 97.06 233 GLY A O 1
ATOM 1722 N N . PRO A 1 234 ? -12.477 4.043 5 1 98.38 234 PRO A N 1
ATOM 1723 C CA . PRO A 1 234 ? -11.789 5.312 5.25 1 98.38 234 PRO A CA 1
ATOM 1724 C C . PRO A 1 234 ? -12.297 6.445 4.355 1 98.38 234 PRO A C 1
ATOM 1726 O O . PRO A 1 234 ? -12.289 7.609 4.766 1 98.38 234 PRO A O 1
ATOM 1729 N N . ALA A 1 235 ? -12.711 6.125 3.141 1 97.38 235 ALA A N 1
ATOM 1730 C CA . ALA A 1 235 ? -13.227 7.16 2.246 1 97.38 235 ALA A CA 1
ATOM 1731 C C . ALA A 1 235 ? -14.453 7.836 2.838 1 97.38 235 ALA A C 1
ATOM 1733 O O . ALA A 1 235 ? -14.641 9.047 2.682 1 97.38 235 ALA A O 1
ATOM 1734 N N . GLU A 1 236 ? -15.242 7.074 3.463 1 97.25 236 GLU A N 1
ATOM 1735 C CA . GLU A 1 236 ? -16.438 7.629 4.082 1 97.25 236 GLU A CA 1
ATOM 1736 C C . GLU A 1 236 ? -16.078 8.586 5.219 1 97.25 236 GLU A C 1
ATOM 1738 O O . GLU A 1 236 ? -16.719 9.633 5.375 1 97.25 236 GLU A O 1
ATOM 1743 N N . LEU A 1 237 ? -15.109 8.195 6.047 1 98.12 237 LEU A N 1
ATOM 1744 C CA . LEU A 1 237 ? -14.664 9.086 7.109 1 98.12 237 LEU A CA 1
ATOM 1745 C C . LEU A 1 237 ? -14.219 10.43 6.535 1 98.12 237 LEU A C 1
ATOM 1747 O O . LEU A 1 237 ? -14.578 11.484 7.062 1 98.12 237 LEU A O 1
ATOM 1751 N N . ILE A 1 238 ? -13.461 10.406 5.473 1 97.75 238 ILE A N 1
ATOM 1752 C CA . ILE A 1 238 ? -12.953 11.617 4.84 1 97.75 238 ILE A CA 1
ATOM 1753 C C . ILE A 1 238 ? -14.109 12.43 4.27 1 97.75 238 ILE A C 1
ATOM 1755 O O . ILE A 1 238 ? -14.141 13.656 4.391 1 97.75 238 ILE A O 1
ATOM 1759 N N . ARG A 1 239 ? -15.062 11.734 3.723 1 96.75 239 ARG A N 1
ATOM 1760 C CA . ARG A 1 239 ? -16.234 12.414 3.195 1 96.75 239 ARG A CA 1
ATOM 1761 C C . ARG A 1 239 ? -16.969 13.18 4.297 1 96.75 239 ARG A C 1
ATOM 1763 O O . ARG A 1 239 ? -17.438 14.297 4.078 1 96.75 239 ARG A O 1
ATOM 1770 N N . ARG A 1 240 ? -17.094 12.555 5.449 1 97.06 240 ARG A N 1
ATOM 1771 C CA . ARG A 1 240 ? -17.75 13.211 6.578 1 97.06 240 ARG A CA 1
ATOM 1772 C C . ARG A 1 240 ? -16.984 14.445 7.02 1 97.06 240 ARG A C 1
ATOM 1774 O O . ARG A 1 240 ? -17.578 15.469 7.379 1 97.06 240 ARG A O 1
ATOM 1781 N N . VAL A 1 241 ? -15.68 14.367 7.004 1 96.44 241 VAL A N 1
ATOM 1782 C CA . VAL A 1 241 ? -14.828 15.508 7.344 1 96.44 241 VAL A CA 1
ATOM 1783 C C . VAL A 1 241 ? -15.062 16.641 6.348 1 96.44 241 VAL A C 1
ATOM 1785 O O . VAL A 1 241 ? -15.242 17.797 6.746 1 96.44 241 VAL A O 1
ATOM 1788 N N . ARG A 1 242 ? -15.094 16.281 5.051 1 95.69 242 ARG A N 1
ATOM 1789 C CA . ARG A 1 242 ? -15.312 17.297 4.016 1 95.69 242 ARG A CA 1
ATOM 1790 C C . ARG A 1 242 ? -16.656 17.984 4.195 1 95.69 242 ARG A C 1
ATOM 1792 O O . ARG A 1 242 ? -16.75 19.219 4.059 1 95.69 242 ARG A O 1
ATOM 1799 N N . ALA A 1 243 ? -17.625 17.266 4.477 1 94.69 243 ALA A N 1
ATOM 1800 C CA . ALA A 1 243 ? -18.938 17.828 4.711 1 94.69 243 ALA A CA 1
ATOM 1801 C C . ALA A 1 243 ? -18.922 18.797 5.891 1 94.69 243 ALA A C 1
ATOM 1803 O O . ALA A 1 243 ? -19.531 19.875 5.84 1 94.69 243 ALA A O 1
ATOM 1804 N N . ALA A 1 244 ? -18.219 18.453 6.949 1 93.75 244 ALA A N 1
ATOM 1805 C CA . ALA A 1 244 ? -18.109 19.297 8.133 1 93.75 244 ALA A CA 1
ATOM 1806 C C . ALA A 1 244 ? -17.344 20.578 7.82 1 93.75 244 ALA A C 1
ATOM 1808 O O . ALA A 1 244 ? -17.703 21.656 8.289 1 93.75 244 ALA A O 1
ATOM 1809 N N . GLU A 1 245 ? -16.312 20.438 7.066 1 91.81 245 GLU A N 1
ATOM 1810 C CA . GLU A 1 245 ? -15.516 21.594 6.66 1 91.81 245 GLU A CA 1
ATOM 1811 C C . GLU A 1 245 ? -16.344 22.578 5.828 1 91.81 245 GLU A C 1
ATOM 1813 O O . GLU A 1 245 ? -16.219 23.781 5.996 1 91.81 245 GLU A O 1
ATOM 1818 N N . LEU A 1 246 ? -17.047 22.047 4.938 1 89.69 246 LEU A N 1
ATOM 1819 C CA . LEU A 1 246 ? -17.906 22.875 4.082 1 89.69 246 LEU A CA 1
ATOM 1820 C C . LEU A 1 246 ? -18.953 23.594 4.906 1 89.69 246 LEU A C 1
ATOM 1822 O O . LEU A 1 246 ? -19.312 24.734 4.594 1 89.69 246 LEU A O 1
ATOM 1826 N N . GLY A 1 247 ? -19.391 22.984 5.922 1 88.44 247 GLY A N 1
ATOM 1827 C CA . GLY A 1 247 ? -20.391 23.578 6.793 1 88.44 247 GLY A CA 1
ATOM 1828 C C . GLY A 1 247 ? -19.828 24.688 7.672 1 88.44 247 GLY A C 1
ATOM 1829 O O . GLY A 1 247 ? -20.578 25.5 8.211 1 88.44 247 GLY A O 1
ATOM 1830 N N . ASP A 1 248 ? -18.5 24.734 7.867 1 87.38 248 ASP A N 1
ATOM 1831 C CA . ASP A 1 248 ? -17.812 25.75 8.656 1 87.38 248 ASP A CA 1
ATOM 1832 C C . ASP A 1 248 ? -16.656 26.375 7.871 1 87.38 248 ASP A C 1
ATOM 1834 O O . ASP A 1 248 ? -15.516 26.375 8.336 1 87.38 248 ASP A O 1
ATOM 1838 N N . ALA A 1 249 ? -16.984 26.859 6.738 1 81.81 249 ALA A N 1
ATOM 1839 C CA . ALA A 1 249 ? -16 27.266 5.738 1 81.81 249 ALA A CA 1
ATOM 1840 C C . ALA A 1 249 ? -15.102 28.375 6.262 1 81.81 249 ALA A C 1
ATOM 1842 O O . ALA A 1 249 ? -13.906 28.422 5.945 1 81.81 249 ALA A O 1
ATOM 1843 N N . ASP A 1 250 ? -15.688 29.188 7.035 1 80.5 250 ASP A N 1
ATOM 1844 C CA . ASP A 1 250 ? -14.891 30.312 7.512 1 80.5 250 ASP A CA 1
ATOM 1845 C C . ASP A 1 250 ? -14.273 30.016 8.875 1 80.5 250 ASP A C 1
ATOM 1847 O O . ASP A 1 250 ? -13.547 30.844 9.43 1 80.5 250 ASP A O 1
ATOM 1851 N N . GLY A 1 251 ? -14.523 28.812 9.422 1 80 251 GLY A N 1
ATOM 1852 C CA . GLY A 1 251 ? -13.969 28.391 10.703 1 80 251 GLY A CA 1
ATOM 1853 C C . GLY A 1 251 ? -14.578 29.125 11.883 1 80 251 GLY A C 1
ATOM 1854 O O . GLY A 1 251 ? -13.898 29.406 12.875 1 80 251 GLY A O 1
ATOM 1855 N N . ALA A 1 252 ? -15.68 29.609 11.695 1 80.38 252 ALA A N 1
ATOM 1856 C CA . ALA A 1 252 ? -16.344 30.375 12.758 1 80.38 252 ALA A CA 1
ATOM 1857 C C . ALA A 1 252 ? -16.672 29.484 13.945 1 80.38 252 ALA A C 1
ATOM 1859 O O . ALA A 1 252 ? -16.469 29.859 15.094 1 80.38 252 ALA A O 1
ATOM 1860 N N . ALA A 1 253 ? -17.156 28.375 13.578 1 80.44 253 ALA A N 1
ATOM 1861 C CA . ALA A 1 253 ? -17.531 27.453 14.641 1 80.44 253 ALA A CA 1
ATOM 1862 C C . ALA A 1 253 ? -16.312 26.75 15.219 1 80.44 253 ALA A C 1
ATOM 1864 O O . ALA A 1 253 ? -16.234 26.516 16.438 1 80.44 253 ALA A O 1
ATOM 1865 N N . ARG A 1 254 ? -15.398 26.453 14.391 1 83.75 254 ARG A N 1
ATOM 1866 C CA . ARG A 1 254 ? -14.172 25.75 14.758 1 83.75 254 ARG A CA 1
ATOM 1867 C C . ARG A 1 254 ? -12.953 26.422 14.117 1 83.75 254 ARG A C 1
ATOM 1869 O O . ARG A 1 254 ? -12.531 26.031 13.031 1 83.75 254 ARG A O 1
ATOM 1876 N N . PRO A 1 255 ? -12.461 27.281 14.891 1 75.75 255 PRO A N 1
ATOM 1877 C CA . PRO A 1 255 ? -11.289 27.953 14.32 1 75.75 255 PRO A CA 1
ATOM 1878 C C . PRO A 1 255 ? -10.141 27 14.023 1 75.75 255 PRO A C 1
ATOM 1880 O O . PRO A 1 255 ? -9.875 26.078 14.805 1 75.75 255 PRO A O 1
ATOM 1883 N N . ARG A 1 256 ? -9.648 27.109 12.867 1 77.19 256 ARG A N 1
ATOM 1884 C CA . ARG A 1 256 ? -8.547 26.266 12.422 1 77.19 256 ARG A CA 1
ATOM 1885 C C . ARG A 1 256 ? -7.699 26.984 11.375 1 77.19 256 ARG A C 1
ATOM 1887 O O . ARG A 1 256 ? -8.102 28.016 10.844 1 77.19 256 ARG A O 1
ATOM 1894 N N . TYR A 1 257 ? -6.469 26.438 11.195 1 72.25 257 TYR A N 1
ATOM 1895 C CA . TYR A 1 257 ? -5.508 27.109 10.336 1 72.25 257 TYR A CA 1
ATOM 1896 C C . TYR A 1 257 ? -5.934 27.016 8.875 1 72.25 257 TYR A C 1
ATOM 1898 O O . TYR A 1 257 ? -5.781 27.984 8.117 1 72.25 257 TYR A O 1
ATOM 1906 N N . LYS A 1 258 ? -6.359 25.859 8.508 1 79.69 258 LYS A N 1
ATOM 1907 C CA . LYS A 1 258 ? -6.719 25.609 7.117 1 79.69 258 LYS A CA 1
ATOM 1908 C C . LYS A 1 258 ? -8.195 25.25 6.984 1 79.69 258 LYS A C 1
ATOM 1910 O O . LYS A 1 258 ? -8.727 24.484 7.785 1 79.69 258 LYS A O 1
ATOM 1915 N N . ARG A 1 259 ? -8.812 25.828 5.902 1 79.94 259 ARG A N 1
ATOM 1916 C CA . ARG A 1 259 ? -10.188 25.438 5.621 1 79.94 259 ARG A CA 1
ATOM 1917 C C . ARG A 1 259 ? -10.297 23.922 5.41 1 79.94 259 ARG A C 1
ATOM 1919 O O . ARG A 1 259 ? -11.234 23.281 5.898 1 79.94 259 ARG A O 1
ATOM 1926 N N . HIS A 1 260 ? -9.383 23.422 4.656 1 88.56 260 HIS A N 1
ATOM 1927 C CA . HIS A 1 260 ? -9.258 22 4.383 1 88.56 260 HIS A CA 1
ATOM 1928 C C . HIS A 1 260 ? -7.82 21.531 4.547 1 88.56 260 HIS A C 1
ATOM 1930 O O . HIS A 1 260 ? -6.883 22.281 4.305 1 88.56 260 HIS A O 1
ATOM 1936 N N . ASP A 1 261 ? -7.734 20.359 5.02 1 92.38 261 ASP A N 1
ATOM 1937 C CA . ASP A 1 261 ? -6.426 19.719 5.074 1 92.38 261 ASP A CA 1
ATOM 1938 C C . ASP A 1 261 ? -6.422 18.406 4.277 1 92.38 261 ASP A C 1
ATOM 1940 O O . ASP A 1 261 ? -7.48 17.828 4.031 1 92.38 261 ASP A O 1
ATOM 1944 N N . ASP A 1 262 ? -5.195 18.094 3.777 1 97.12 262 ASP A N 1
ATOM 1945 C CA . ASP A 1 262 ? -5.102 16.719 3.266 1 97.12 262 ASP A CA 1
ATOM 1946 C C . ASP A 1 262 ? -5.543 15.711 4.32 1 97.12 262 ASP A C 1
ATOM 1948 O O . ASP A 1 262 ? -5.344 15.922 5.52 1 97.12 262 ASP A O 1
ATOM 1952 N N . ALA A 1 263 ? -6.238 14.719 3.877 1 98.06 263 ALA A N 1
ATOM 1953 C CA . ALA A 1 263 ? -6.75 13.719 4.812 1 98.06 263 ALA A CA 1
ATOM 1954 C C . ALA A 1 263 ? -6.398 12.305 4.348 1 98.06 263 ALA A C 1
ATOM 1956 O O . ALA A 1 263 ? -6.617 11.961 3.188 1 98.06 263 ALA A O 1
ATOM 1957 N N . THR A 1 264 ? -5.82 11.547 5.223 1 98.62 264 THR A N 1
ATOM 1958 C CA . THR A 1 264 ? -5.453 10.156 4.961 1 98.62 264 THR A CA 1
ATOM 1959 C C . THR A 1 264 ? -5.824 9.266 6.145 1 98.62 264 THR A C 1
ATOM 1961 O O . THR A 1 264 ? -5.613 9.641 7.301 1 98.62 264 THR A O 1
ATOM 1964 N N . ALA A 1 265 ? -6.426 8.148 5.879 1 98.81 265 ALA A N 1
ATOM 1965 C CA . ALA A 1 265 ? -6.777 7.172 6.906 1 98.81 265 ALA A CA 1
ATOM 1966 C C . ALA A 1 265 ? -6.555 5.746 6.41 1 98.81 265 ALA A C 1
ATOM 1968 O O . ALA A 1 265 ? -6.77 5.449 5.234 1 98.81 265 ALA A O 1
ATOM 1969 N N . SER A 1 266 ? -6.113 4.918 7.266 1 98.75 266 SER A N 1
ATOM 1970 C CA . SER A 1 266 ? -6.008 3.486 7.004 1 98.75 266 SER A CA 1
ATOM 1971 C C . SER A 1 266 ? -6.656 2.672 8.117 1 98.75 266 SER A C 1
ATOM 1973 O O . SER A 1 266 ? -6.699 3.105 9.273 1 98.75 266 SER A O 1
ATOM 1975 N N . LEU A 1 267 ? -7.195 1.569 7.785 1 98.81 267 LEU A N 1
ATOM 1976 C CA . LEU A 1 267 ? -7.758 0.585 8.703 1 98.81 267 LEU A CA 1
ATOM 1977 C C . LEU A 1 267 ? -7.133 -0.788 8.477 1 98.81 267 LEU A C 1
ATOM 1979 O O . LEU A 1 267 ? -7.004 -1.239 7.34 1 98.81 267 LEU A O 1
ATOM 1983 N N . CYS A 1 268 ? -6.695 -1.379 9.516 1 98.62 268 CYS A N 1
ATOM 1984 C CA . CYS A 1 268 ? -6.176 -2.742 9.508 1 98.62 268 CYS A CA 1
ATOM 1985 C C . CYS A 1 268 ? -7.102 -3.68 10.281 1 98.62 268 CYS A C 1
ATOM 1987 O O . CYS A 1 268 ? -7.445 -3.412 11.43 1 98.62 268 CYS A O 1
ATOM 1989 N N . LEU A 1 269 ? -7.5 -4.699 9.648 1 97.88 269 LEU A N 1
ATOM 1990 C CA . LEU A 1 269 ? -8.289 -5.75 10.281 1 97.88 269 LEU A CA 1
ATOM 1991 C C . LEU A 1 269 ? -7.48 -7.035 10.414 1 97.88 269 LEU A C 1
ATOM 1993 O O . LEU A 1 269 ? -6.969 -7.559 9.422 1 97.88 269 LEU A O 1
ATOM 1997 N N . PHE A 1 270 ? -7.395 -7.504 11.641 1 96.06 270 PHE A N 1
ATOM 1998 C CA . PHE A 1 270 ? -6.555 -8.672 11.898 1 96.06 270 PHE A CA 1
ATOM 1999 C C . PHE A 1 270 ? -7.414 -9.906 12.164 1 96.06 270 PHE A C 1
ATOM 2001 O O . PHE A 1 270 ? -8.461 -9.812 12.797 1 96.06 270 PHE A O 1
ATOM 2008 N N . ASP A 1 271 ? -7.031 -11.039 11.531 1 81.94 271 ASP A N 1
ATOM 2009 C CA . ASP A 1 271 ? -7.758 -12.289 11.688 1 81.94 271 ASP A CA 1
ATOM 2010 C C . ASP A 1 271 ? -7.668 -12.797 13.125 1 81.94 271 ASP A C 1
ATOM 2012 O O . ASP A 1 271 ? -6.582 -12.844 13.711 1 81.94 271 ASP A O 1
ATOM 2016 N N . GLN A 1 272 ? -8.773 -13.039 13.734 1 67.62 272 GLN A N 1
ATOM 2017 C CA . GLN A 1 272 ? -8.844 -13.469 15.125 1 67.62 272 GLN A CA 1
ATOM 2018 C C . GLN A 1 272 ? -8.375 -14.914 15.281 1 67.62 272 GLN A C 1
ATOM 2020 O O . GLN A 1 272 ? -7.945 -15.32 16.359 1 67.62 272 GLN A O 1
ATOM 2025 N N . GLU A 1 273 ? -8.586 -15.68 14.273 1 58.03 273 GLU A N 1
ATOM 2026 C CA . GLU A 1 273 ? -8.227 -17.078 14.461 1 58.03 273 GLU A CA 1
ATOM 2027 C C . GLU A 1 273 ? -6.727 -17.234 14.719 1 58.03 273 GLU A C 1
ATOM 2029 O O . GLU A 1 273 ? -6.293 -18.203 15.336 1 58.03 273 GLU A O 1
ATOM 2034 N N . HIS A 1 274 ? -5.949 -16.359 14.25 1 48.62 274 HIS A N 1
ATOM 2035 C CA . HIS A 1 274 ? -4.508 -16.469 14.461 1 48.62 274 HIS A CA 1
ATOM 2036 C C . HIS A 1 274 ? -4.062 -15.656 15.664 1 48.62 274 HIS A C 1
ATOM 2038 O O . HIS A 1 274 ? -2.867 -15.586 15.969 1 48.62 274 HIS A O 1
ATOM 2044 N N . ARG A 1 275 ? -5.07 -14.961 16.219 1 47 275 ARG A N 1
ATOM 2045 C CA . ARG A 1 275 ? -4.664 -14.164 17.375 1 47 275 ARG A CA 1
ATOM 2046 C C . ARG A 1 275 ? -5.191 -14.766 18.672 1 47 27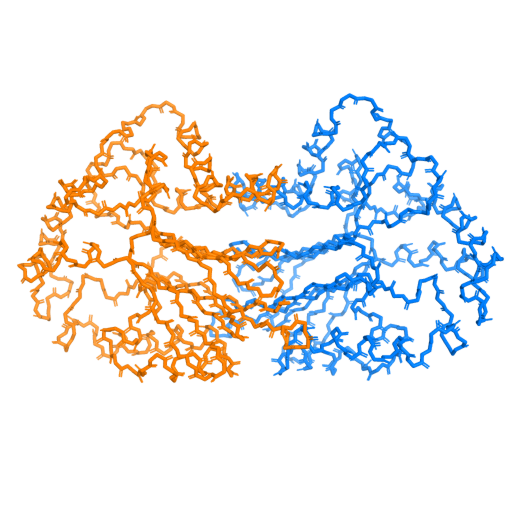5 ARG A C 1
ATOM 2048 O O . ARG A 1 275 ? -6.285 -15.336 18.703 1 47 275 ARG A O 1
ATOM 2055 N N . MET B 1 1 ? -10.039 7.582 -4.375 1 94.69 1 MET B N 1
ATOM 2056 C CA . MET B 1 1 ? -9.914 6.129 -4.469 1 94.69 1 MET B CA 1
ATOM 2057 C C . MET B 1 1 ? -9.688 5.512 -3.094 1 94.69 1 MET B C 1
ATOM 2059 O O . MET B 1 1 ? -8.844 5.977 -2.33 1 94.69 1 MET B O 1
ATOM 2063 N N . GLU B 1 2 ? -10.508 4.582 -2.74 1 97.69 2 GLU B N 1
ATOM 2064 C CA . GLU B 1 2 ? -10.266 3.715 -1.593 1 97.69 2 GLU B CA 1
ATOM 2065 C C . GLU B 1 2 ? -9.711 2.361 -2.033 1 97.69 2 GLU B C 1
ATOM 2067 O O . GLU B 1 2 ? -10.172 1.789 -3.021 1 97.69 2 GLU B O 1
ATOM 2072 N N . VAL B 1 3 ? -8.695 1.837 -1.32 1 98.69 3 VAL B N 1
ATOM 2073 C CA . VAL B 1 3 ? -8.07 0.561 -1.653 1 98.69 3 VAL B CA 1
ATOM 2074 C C . VAL B 1 3 ? -8.234 -0.415 -0.489 1 98.69 3 VAL B C 1
ATOM 2076 O O . VAL B 1 3 ? -8.055 -0.041 0.672 1 98.69 3 VAL B O 1
ATOM 2079 N N . ARG B 1 4 ? -8.648 -1.581 -0.802 1 98.69 4 ARG B N 1
ATOM 2080 C CA . ARG B 1 4 ? -8.688 -2.684 0.154 1 98.69 4 ARG B CA 1
ATOM 2081 C C . ARG B 1 4 ? -7.793 -3.832 -0.302 1 98.69 4 ARG B C 1
ATOM 2083 O O . ARG B 1 4 ? -7.844 -4.242 -1.463 1 98.69 4 ARG B O 1
ATOM 2090 N N . LEU B 1 5 ? -6.938 -4.34 0.546 1 98.38 5 LEU B N 1
ATOM 2091 C CA . LEU B 1 5 ? -6.043 -5.398 0.096 1 98.38 5 LEU B CA 1
ATOM 2092 C C . LEU B 1 5 ? -5.84 -6.441 1.189 1 98.38 5 LEU B C 1
ATOM 2094 O O . LEU B 1 5 ? -5.91 -6.121 2.379 1 98.38 5 LEU B O 1
ATOM 2098 N N . ALA B 1 6 ? -5.617 -7.633 0.828 1 98.31 6 ALA B N 1
ATOM 2099 C CA . ALA B 1 6 ? -5.258 -8.75 1.696 1 98.31 6 ALA B CA 1
ATOM 2100 C C . ALA B 1 6 ? -4.355 -9.742 0.966 1 98.31 6 ALA B C 1
ATOM 2102 O O . ALA B 1 6 ? -4.508 -9.961 -0.238 1 98.31 6 ALA B O 1
ATOM 2103 N N . THR B 1 7 ? -3.424 -10.289 1.636 1 97.69 7 THR B N 1
ATOM 2104 C CA . THR B 1 7 ? -2.521 -11.32 1.135 1 97.69 7 THR B CA 1
ATOM 2105 C C . THR B 1 7 ? -2.273 -12.383 2.199 1 97.69 7 THR B C 1
ATOM 2107 O O . THR B 1 7 ? -2.172 -12.07 3.387 1 97.69 7 THR B O 1
ATOM 2110 N N . GLU B 1 8 ? -2.303 -13.602 1.789 1 95.44 8 GLU B N 1
ATOM 2111 C CA . GLU B 1 8 ? -2.068 -14.703 2.713 1 95.44 8 GLU B CA 1
ATOM 2112 C C . GLU B 1 8 ? -1.191 -15.781 2.076 1 95.44 8 GLU B C 1
ATOM 2114 O O . GLU B 1 8 ? -1.382 -16.141 0.91 1 95.44 8 GLU B O 1
ATOM 2119 N N . ALA B 1 9 ? -0.259 -16.203 2.822 1 94.62 9 ALA B N 1
ATOM 2120 C CA . ALA B 1 9 ? 0.525 -17.359 2.393 1 94.62 9 ALA B CA 1
ATOM 2121 C C . ALA B 1 9 ? -0.327 -18.625 2.373 1 94.62 9 ALA B C 1
ATOM 2123 O O . ALA B 1 9 ? -1.274 -18.75 3.15 1 94.62 9 ALA B O 1
ATOM 2124 N N . ALA B 1 10 ? 0.062 -19.531 1.462 1 92.94 10 ALA B N 1
ATOM 2125 C CA . ALA B 1 10 ? -0.543 -20.859 1.528 1 92.94 10 ALA B CA 1
ATOM 2126 C C . ALA B 1 10 ? -0.335 -21.484 2.902 1 92.94 10 ALA B C 1
ATOM 2128 O O . ALA B 1 10 ? 0.744 -21.375 3.488 1 92.94 10 ALA B O 1
ATOM 2129 N N . PRO B 1 11 ? -1.4 -22.109 3.428 1 88.75 11 PRO B N 1
ATOM 2130 C CA . PRO B 1 11 ? -1.237 -22.75 4.73 1 88.75 11 PRO B CA 1
ATOM 2131 C C . PRO B 1 11 ? -0.032 -23.688 4.773 1 88.75 11 PRO B C 1
ATOM 2133 O O . PRO B 1 11 ? 0.167 -24.5 3.859 1 88.75 11 PRO B O 1
ATOM 2136 N N . GLY B 1 12 ? 0.759 -23.547 5.809 1 83.69 12 GLY B N 1
ATOM 2137 C CA . GLY B 1 12 ? 1.903 -24.422 6.012 1 83.69 12 GLY B CA 1
ATOM 2138 C C . GLY B 1 12 ? 3.174 -23.906 5.363 1 83.69 12 GLY B C 1
ATOM 2139 O O . GLY B 1 12 ? 4.254 -24.469 5.566 1 83.69 12 GLY B O 1
ATOM 2140 N N . ARG B 1 13 ? 3.062 -22.938 4.555 1 85.31 13 ARG B N 1
ATOM 2141 C CA . ARG B 1 13 ? 4.25 -22.344 3.936 1 85.31 13 ARG B CA 1
ATOM 2142 C C . ARG B 1 13 ? 4.836 -21.25 4.805 1 85.31 13 ARG B C 1
ATOM 2144 O O . ARG B 1 13 ? 4.098 -20.422 5.363 1 85.31 13 ARG B O 1
ATOM 2151 N N . PRO B 1 14 ? 6.105 -21.281 4.902 1 81 14 PRO B N 1
ATOM 2152 C CA . PRO B 1 14 ? 6.754 -20.312 5.785 1 81 14 PRO B CA 1
ATOM 2153 C C . PRO B 1 14 ? 6.762 -18.906 5.207 1 81 14 PRO B C 1
ATOM 2155 O O . PRO B 1 14 ? 6.785 -17.922 5.953 1 81 14 PRO B O 1
ATOM 2158 N N . GLU B 1 15 ? 6.82 -18.844 3.891 1 91 15 GLU B N 1
ATOM 2159 C CA . GLU B 1 15 ? 6.926 -17.516 3.271 1 91 15 GLU B CA 1
ATOM 2160 C C . GLU B 1 15 ? 5.801 -17.281 2.271 1 91 15 GLU B C 1
ATOM 2162 O O . GLU B 1 15 ? 5.406 -18.203 1.544 1 91 15 GLU B O 1
ATOM 2167 N N . ASN B 1 16 ? 5.258 -16.078 2.277 1 95.81 16 ASN B N 1
ATOM 2168 C CA . ASN B 1 16 ? 4.32 -15.633 1.251 1 95.81 16 ASN B CA 1
ATOM 2169 C C . ASN B 1 16 ? 5.047 -15.164 -0.007 1 95.81 16 ASN B C 1
ATOM 2171 O O . ASN B 1 16 ? 5.84 -14.219 0.045 1 95.81 16 ASN B O 1
ATOM 2175 N N . GLU B 1 17 ? 4.797 -15.789 -1.089 1 97.19 17 GLU B N 1
ATOM 2176 C CA . GLU B 1 17 ? 5.461 -15.43 -2.34 1 97.19 17 GLU B CA 1
ATOM 2177 C C . GLU B 1 17 ? 4.613 -14.453 -3.154 1 97.19 17 GLU B C 1
ATOM 2179 O O . GLU B 1 17 ? 4.996 -14.07 -4.262 1 97.19 17 GLU B O 1
ATOM 2184 N N . ASP B 1 18 ? 3.443 -14.109 -2.586 1 98.25 18 ASP B N 1
ATOM 2185 C CA . ASP B 1 18 ? 2.615 -13.023 -3.104 1 98.25 18 ASP B CA 1
ATOM 2186 C C . ASP B 1 18 ? 2.951 -11.703 -2.416 1 98.25 18 ASP B C 1
ATOM 2188 O O . ASP B 1 18 ? 3.627 -11.688 -1.385 1 98.25 18 ASP B O 1
ATOM 2192 N N . ALA B 1 19 ? 2.5 -10.703 -3.02 1 98.19 19 ALA B N 1
ATOM 2193 C CA . ALA B 1 19 ? 2.531 -9.398 -2.367 1 98.19 19 ALA B CA 1
ATOM 2194 C C . ALA B 1 19 ? 1.443 -8.484 -2.922 1 98.19 19 ALA B C 1
ATOM 2196 O O . ALA B 1 19 ? 0.951 -8.695 -4.031 1 98.19 19 ALA B O 1
ATOM 2197 N N . ALA B 1 20 ? 1.03 -7.598 -2.141 1 98.38 20 ALA B N 1
ATOM 2198 C CA . ALA B 1 20 ? 0.173 -6.484 -2.539 1 98.38 20 ALA B CA 1
ATOM 2199 C C . ALA B 1 20 ? 0.841 -5.145 -2.242 1 98.38 20 ALA B C 1
ATOM 2201 O O . ALA B 1 20 ? 1.627 -5.031 -1.299 1 98.38 20 ALA B O 1
ATOM 2202 N N . LEU B 1 21 ? 0.604 -4.219 -3.049 1 98.62 21 LEU B N 1
ATOM 2203 C CA . LEU B 1 21 ? 1.164 -2.879 -2.912 1 98.62 21 LEU B CA 1
ATOM 2204 C C . LEU B 1 21 ? 0.091 -1.816 -3.127 1 98.62 21 LEU B C 1
ATOM 2206 O O . LEU B 1 21 ? -0.705 -1.914 -4.062 1 98.62 21 LEU B O 1
ATOM 2210 N N . ALA B 1 22 ? -0.029 -0.852 -2.242 1 98.56 22 ALA B N 1
ATOM 2211 C CA . ALA B 1 22 ? -0.762 0.391 -2.469 1 98.56 22 ALA B CA 1
ATOM 2212 C C . ALA B 1 22 ? 0.093 1.604 -2.113 1 98.56 22 ALA B C 1
ATOM 2214 O O . ALA B 1 22 ? 0.545 1.741 -0.975 1 98.56 22 ALA B O 1
ATOM 2215 N N . VAL B 1 23 ? 0.414 2.393 -3.076 1 96.88 23 VAL B N 1
ATOM 2216 C CA . VAL B 1 23 ? 1.211 3.602 -2.898 1 96.88 23 VAL B CA 1
ATOM 2217 C C . VAL B 1 23 ? 0.741 4.68 -3.871 1 96.88 23 VAL B C 1
ATOM 2219 O O . VAL B 1 23 ? 0.708 4.457 -5.086 1 96.88 23 VAL B O 1
ATOM 2222 N N . GLY B 1 24 ? 0.412 5.895 -3.332 1 94.19 24 GLY B N 1
ATOM 2223 C CA . GLY B 1 24 ? -0.146 6.918 -4.199 1 94.19 24 GLY B CA 1
ATOM 2224 C C . GLY B 1 24 ? -1.384 6.461 -4.945 1 94.19 24 GLY B C 1
ATOM 2225 O O . GLY B 1 24 ? -2.34 5.973 -4.336 1 94.19 24 GLY B O 1
ATOM 2226 N N . SER B 1 25 ? -1.308 6.637 -6.273 1 96.12 25 SER B N 1
ATOM 2227 C CA . SER B 1 25 ? -2.434 6.207 -7.098 1 96.12 25 SER B CA 1
ATOM 2228 C C . SER B 1 25 ? -2.209 4.809 -7.66 1 96.12 25 SER B C 1
ATOM 2230 O O . SER B 1 25 ? -2.984 4.336 -8.5 1 96.12 25 SER B O 1
ATOM 2232 N N . LEU B 1 26 ? -1.114 4.156 -7.246 1 98.25 26 LEU B N 1
ATOM 2233 C CA . LEU B 1 26 ? -0.712 2.869 -7.809 1 98.25 26 LEU B CA 1
ATOM 2234 C C . LEU B 1 26 ? -1.089 1.726 -6.871 1 98.25 26 LEU B C 1
ATOM 2236 O O . LEU B 1 26 ? -0.802 1.776 -5.676 1 98.25 26 LEU B O 1
ATOM 2240 N N . VAL B 1 27 ? -1.785 0.739 -7.359 1 98.81 27 VAL B N 1
ATOM 2241 C CA . VAL B 1 27 ? -2.113 -0.51 -6.68 1 98.81 27 VAL B CA 1
ATOM 2242 C C . VAL B 1 27 ? -1.599 -1.693 -7.5 1 98.81 27 VAL B C 1
ATOM 2244 O O . VAL B 1 27 ? -1.667 -1.683 -8.727 1 98.81 27 VAL B O 1
ATOM 2247 N N . ALA B 1 28 ? -1.017 -2.689 -6.844 1 98.94 28 ALA B N 1
ATOM 2248 C CA . ALA B 1 28 ? -0.496 -3.832 -7.594 1 98.94 28 ALA B CA 1
ATOM 2249 C C . ALA B 1 28 ? -0.555 -5.109 -6.758 1 98.94 28 ALA B C 1
ATOM 2251 O O . ALA B 1 28 ? -0.57 -5.051 -5.527 1 98.94 28 ALA B O 1
ATOM 2252 N N . VAL B 1 29 ? -0.694 -6.188 -7.398 1 98.88 29 VAL B N 1
ATOM 2253 C CA . VAL B 1 29 ? -0.504 -7.5 -6.789 1 98.88 29 VAL B CA 1
ATOM 2254 C C . VAL B 1 29 ? 0.575 -8.273 -7.547 1 98.88 29 VAL B C 1
ATOM 2256 O O . VAL B 1 29 ? 0.732 -8.102 -8.758 1 98.88 29 VAL B O 1
ATOM 2259 N N . PHE B 1 30 ? 1.31 -9.039 -6.855 1 98.81 30 PHE B N 1
ATOM 2260 C CA . PHE B 1 30 ? 2.418 -9.836 -7.375 1 98.81 30 PHE B CA 1
ATOM 2261 C C . PHE B 1 30 ? 2.264 -11.297 -6.988 1 98.81 30 PHE B C 1
ATOM 2263 O O . PHE B 1 30 ? 1.871 -11.609 -5.863 1 98.81 30 PHE B O 1
ATOM 2270 N N . ASP B 1 31 ? 2.504 -12.164 -7.891 1 98.12 31 ASP B N 1
ATOM 2271 C CA . ASP B 1 31 ? 2.465 -13.602 -7.664 1 98.12 31 ASP B CA 1
ATOM 2272 C C . ASP B 1 31 ? 3.789 -14.258 -8.055 1 98.12 31 ASP B C 1
ATOM 2274 O O . ASP B 1 31 ? 4.047 -14.5 -9.234 1 98.12 31 ASP B O 1
ATOM 2278 N N . GLY B 1 32 ? 4.551 -14.602 -7.059 1 97.38 32 GLY B N 1
ATOM 2279 C CA . GLY B 1 32 ? 5.832 -15.242 -7.305 1 97.38 32 GLY B CA 1
ATOM 2280 C C . GLY B 1 32 ? 5.699 -16.656 -7.816 1 97.38 32 GLY B C 1
ATOM 2281 O O . GLY B 1 32 ? 4.789 -17.391 -7.414 1 97.38 32 GLY B O 1
ATOM 2282 N N . VAL B 1 33 ? 6.629 -17.031 -8.695 1 92.56 33 VAL B N 1
ATOM 2283 C CA . VAL B 1 33 ? 6.609 -18.375 -9.273 1 92.56 33 VAL B CA 1
ATOM 2284 C C . VAL B 1 33 ? 7.285 -19.359 -8.32 1 92.56 33 VAL B C 1
ATOM 2286 O O . VAL B 1 33 ? 8.516 -19.375 -8.195 1 92.56 33 VAL B O 1
ATOM 2289 N N . THR B 1 34 ? 6.488 -20.172 -7.742 1 85.31 34 THR B N 1
ATOM 2290 C CA . THR B 1 34 ? 7.02 -21.188 -6.828 1 85.31 34 THR B CA 1
ATOM 2291 C C . THR B 1 34 ? 7.875 -22.203 -7.578 1 85.31 34 THR B C 1
ATOM 2293 O O . THR B 1 34 ? 7.477 -22.688 -8.641 1 85.31 34 THR B O 1
ATOM 2296 N N . GLN B 1 35 ? 9.039 -22.438 -7.008 1 82.5 35 GLN B N 1
ATOM 2297 C CA . GLN B 1 35 ? 9.914 -23.438 -7.582 1 82.5 35 GLN B CA 1
ATOM 2298 C C . GLN B 1 35 ? 9.898 -24.719 -6.75 1 82.5 35 GLN B C 1
ATOM 2300 O O . GLN B 1 35 ? 9.891 -24.672 -5.52 1 82.5 35 GLN B O 1
ATOM 2305 N N . PRO B 1 36 ? 9.82 -25.828 -7.504 1 78.88 36 PRO B N 1
ATOM 2306 C CA . PRO B 1 36 ? 9.953 -27.094 -6.758 1 78.88 36 PRO B CA 1
ATOM 2307 C C . PRO B 1 36 ? 11.297 -27.219 -6.047 1 78.88 36 PRO B C 1
ATOM 2309 O O . PRO B 1 36 ? 12.305 -26.688 -6.523 1 78.88 36 PRO B O 1
ATOM 2312 N N . ALA B 1 37 ? 11.25 -27.938 -4.938 1 78.12 37 ALA B N 1
ATOM 2313 C CA . ALA B 1 37 ? 12.469 -28.125 -4.16 1 78.12 37 ALA B CA 1
ATOM 2314 C C . ALA B 1 37 ? 13.523 -28.875 -4.977 1 78.12 37 ALA B C 1
ATOM 2316 O O . ALA B 1 37 ? 13.203 -29.812 -5.715 1 78.12 37 ALA B O 1
ATOM 2317 N N . GLY B 1 38 ? 14.719 -28.453 -4.844 1 79.12 38 GLY B N 1
ATOM 2318 C CA . GLY B 1 38 ? 15.852 -29.172 -5.406 1 79.12 38 GLY B CA 1
ATOM 2319 C C . GLY B 1 38 ? 16.109 -28.844 -6.859 1 79.12 38 GLY B C 1
ATOM 2320 O O . GLY B 1 38 ? 17.094 -29.297 -7.445 1 79.12 38 GLY B O 1
ATOM 2321 N N . LEU B 1 39 ? 15.289 -28.156 -7.469 1 82.75 39 LEU B N 1
ATOM 2322 C CA . LEU B 1 39 ? 15.477 -27.766 -8.867 1 82.75 39 LEU B CA 1
ATOM 2323 C C . LEU B 1 39 ? 16.469 -26.625 -8.984 1 82.75 39 LEU B C 1
ATOM 2325 O O . LEU B 1 39 ? 16.422 -25.672 -8.203 1 82.75 39 LEU B O 1
ATOM 2329 N N . ASP B 1 40 ? 17.391 -26.797 -9.859 1 86.06 40 ASP B N 1
ATOM 2330 C CA . ASP B 1 40 ? 18.328 -25.719 -10.125 1 86.06 40 ASP B CA 1
ATOM 2331 C C . ASP B 1 40 ? 17.672 -24.594 -10.914 1 86.06 40 ASP B C 1
ATOM 2333 O O . ASP B 1 40 ? 17.141 -24.812 -12 1 86.06 40 ASP B O 1
ATOM 2337 N N . THR B 1 41 ? 17.734 -23.391 -10.383 1 89.19 41 THR B N 1
ATOM 2338 C CA . THR B 1 41 ? 17.094 -22.25 -11.008 1 89.19 41 THR B CA 1
ATOM 2339 C C . THR B 1 41 ? 18.125 -21.234 -11.492 1 89.19 41 THR B C 1
ATOM 2341 O O . THR B 1 41 ? 17.766 -20.156 -11.977 1 89.19 41 THR B O 1
ATOM 2344 N N . GLY B 1 42 ? 19.406 -21.562 -11.234 1 91.75 42 GLY B N 1
ATOM 2345 C CA . GLY B 1 42 ? 20.484 -20.656 -11.586 1 91.75 42 GLY B CA 1
ATOM 2346 C C . GLY B 1 42 ? 20.625 -19.484 -10.625 1 91.75 42 GLY B C 1
ATOM 2347 O O . GLY B 1 42 ? 21.422 -18.578 -10.852 1 91.75 42 GLY B O 1
ATOM 2348 N N . CYS B 1 43 ? 19.906 -19.469 -9.625 1 94.06 43 CYS B N 1
ATOM 2349 C CA . CYS B 1 43 ? 19.844 -18.344 -8.703 1 94.06 43 CYS B CA 1
ATOM 2350 C C . CYS B 1 43 ? 19.656 -18.828 -7.266 1 94.06 43 CYS B C 1
ATOM 2352 O O . CYS B 1 43 ? 18.906 -19.766 -7.012 1 94.06 43 CYS B O 1
ATOM 2354 N N . HIS B 1 44 ? 20.328 -18.281 -6.367 1 92.69 44 HIS B N 1
ATOM 2355 C CA . HIS B 1 44 ? 20.219 -18.688 -4.973 1 92.69 44 HIS B CA 1
ATOM 2356 C C . HIS B 1 44 ? 19.078 -17.953 -4.27 1 92.69 44 HIS B C 1
ATOM 2358 O O . HIS B 1 44 ? 18.719 -18.297 -3.141 1 92.69 44 HIS B O 1
ATOM 2364 N N . HIS B 1 45 ? 18.547 -16.969 -4.914 1 94.19 45 HIS B N 1
ATOM 2365 C CA . HIS B 1 45 ? 17.391 -16.281 -4.355 1 94.19 45 HIS B CA 1
ATOM 2366 C C . HIS B 1 45 ? 16.094 -17.047 -4.652 1 94.19 45 HIS B C 1
ATOM 2368 O O . HIS B 1 45 ? 16.031 -17.797 -5.633 1 94.19 45 HIS B O 1
ATOM 2374 N N . GLY B 1 46 ? 15.039 -16.859 -3.84 1 93.62 46 GLY B N 1
ATOM 2375 C CA . GLY B 1 46 ? 13.734 -17.469 -4.062 1 93.62 46 GLY B CA 1
ATOM 2376 C C . GLY B 1 46 ? 12.703 -16.484 -4.582 1 93.62 46 GLY B C 1
ATOM 2377 O O . GLY B 1 46 ? 12.984 -15.289 -4.707 1 93.62 46 GLY B O 1
ATOM 2378 N N . PRO B 1 47 ? 11.531 -17 -4.914 1 94.94 47 PRO B N 1
ATOM 2379 C CA . PRO B 1 47 ? 10.469 -16.141 -5.441 1 94.94 47 PRO B CA 1
ATOM 2380 C C . PRO B 1 47 ? 10.031 -15.07 -4.445 1 94.94 47 PRO B C 1
ATOM 2382 O O . PRO B 1 47 ? 9.703 -13.953 -4.848 1 94.94 47 PRO B O 1
ATOM 2385 N N . ALA B 1 48 ? 10 -15.406 -3.113 1 96.06 48 ALA B N 1
ATOM 2386 C CA . ALA B 1 48 ? 9.609 -14.43 -2.102 1 96.06 48 ALA B CA 1
ATOM 2387 C C . ALA B 1 48 ? 10.555 -13.227 -2.098 1 96.06 48 ALA B C 1
ATOM 2389 O O . ALA B 1 48 ? 10.109 -12.086 -2.008 1 96.06 48 ALA B O 1
ATOM 2390 N N . TRP B 1 49 ? 11.82 -13.547 -2.141 1 95.94 49 TRP B N 1
ATOM 2391 C CA . TRP B 1 49 ? 12.812 -12.477 -2.234 1 95.94 49 TRP B CA 1
ATOM 2392 C C . TRP B 1 49 ? 12.578 -11.625 -3.475 1 95.94 49 TRP B C 1
ATOM 2394 O O . TRP B 1 49 ? 12.594 -10.391 -3.398 1 95.94 49 TRP B O 1
ATOM 2404 N N . TYR B 1 50 ? 12.414 -12.266 -4.625 1 97.75 50 TYR B N 1
ATOM 2405 C CA . TYR B 1 50 ? 12.227 -11.562 -5.891 1 97.75 50 TYR B CA 1
ATOM 2406 C C . TYR B 1 50 ? 11.039 -10.617 -5.816 1 97.75 50 TYR B C 1
ATOM 2408 O O . TYR B 1 50 ? 11.141 -9.453 -6.219 1 97.75 50 TYR B O 1
ATOM 2416 N N . VAL B 1 51 ? 9.922 -11.086 -5.316 1 98.38 51 VAL B N 1
ATOM 2417 C CA . VAL B 1 51 ? 8.695 -10.297 -5.23 1 98.38 51 VAL B CA 1
ATOM 2418 C C . VAL B 1 51 ? 8.914 -9.094 -4.316 1 98.38 51 VAL B C 1
ATOM 2420 O O . VAL B 1 51 ? 8.516 -7.977 -4.648 1 98.38 51 VAL B O 1
ATOM 2423 N N . ARG B 1 52 ? 9.57 -9.281 -3.162 1 97.38 52 ARG B N 1
ATOM 2424 C CA . ARG B 1 52 ? 9.852 -8.18 -2.25 1 97.38 52 ARG B CA 1
ATOM 2425 C C . ARG B 1 52 ? 10.695 -7.109 -2.928 1 97.38 52 ARG B C 1
ATOM 2427 O O . ARG B 1 52 ? 10.422 -5.914 -2.797 1 97.38 52 ARG B O 1
ATOM 2434 N N . GLN B 1 53 ? 11.742 -7.586 -3.67 1 98.06 53 GLN B N 1
ATOM 2435 C CA . GLN B 1 53 ? 12.594 -6.645 -4.395 1 98.06 53 GLN B CA 1
ATOM 2436 C C . GLN B 1 53 ? 11.805 -5.887 -5.453 1 98.06 53 GLN B C 1
ATOM 2438 O O . GLN B 1 53 ? 11.953 -4.676 -5.605 1 98.06 53 GLN B O 1
ATOM 2443 N N . LEU B 1 54 ? 11 -6.641 -6.172 1 98.69 54 LEU B N 1
ATOM 2444 C CA . LEU B 1 54 ? 10.234 -6.035 -7.254 1 98.69 54 LEU B CA 1
ATOM 2445 C C . LEU B 1 54 ? 9.289 -4.965 -6.719 1 98.69 54 LEU B C 1
ATOM 2447 O O . LEU B 1 54 ? 9.141 -3.9 -7.324 1 98.69 54 LEU B O 1
ATOM 2451 N N . VAL B 1 55 ? 8.664 -5.188 -5.57 1 98.5 55 VAL B N 1
ATOM 2452 C CA . VAL B 1 55 ? 7.777 -4.23 -4.922 1 98.5 55 VAL B CA 1
ATOM 2453 C C . VAL B 1 55 ? 8.547 -2.959 -4.574 1 98.5 55 VAL B C 1
ATOM 2455 O O . VAL B 1 55 ? 8.102 -1.852 -4.883 1 98.5 55 VAL B O 1
ATOM 2458 N N . ALA B 1 56 ? 9.703 -3.123 -3.975 1 98 56 ALA B N 1
ATOM 2459 C CA . ALA B 1 56 ? 10.516 -1.984 -3.549 1 98 56 ALA B CA 1
ATOM 2460 C C . ALA B 1 56 ? 10.984 -1.163 -4.746 1 98 56 ALA B C 1
ATOM 2462 O O . ALA B 1 56 ? 10.906 0.067 -4.734 1 98 56 ALA B O 1
ATOM 2463 N N . ARG B 1 57 ? 11.43 -1.853 -5.789 1 98.56 57 ARG B N 1
ATOM 2464 C CA . ARG B 1 57 ? 11.992 -1.158 -6.945 1 98.56 57 ARG B CA 1
ATOM 2465 C C . ARG B 1 57 ? 10.891 -0.515 -7.785 1 98.56 57 ARG B C 1
ATOM 2467 O O . ARG B 1 57 ? 11.094 0.546 -8.375 1 98.56 57 ARG B O 1
ATOM 2474 N N . LEU B 1 58 ? 9.734 -1.168 -7.844 1 98.75 58 LEU B N 1
ATOM 2475 C CA . LEU B 1 58 ? 8.602 -0.549 -8.523 1 98.75 58 LEU B CA 1
ATOM 2476 C C . LEU B 1 58 ? 8.172 0.728 -7.809 1 98.75 58 LEU B C 1
ATOM 2478 O O . LEU B 1 58 ? 7.879 1.737 -8.453 1 98.75 58 LEU B O 1
ATOM 2482 N N . THR B 1 59 ? 8.141 0.706 -6.457 1 98.12 59 THR B N 1
ATOM 2483 C CA . THR B 1 59 ? 7.793 1.882 -5.664 1 98.12 59 THR B CA 1
ATOM 2484 C C . THR B 1 59 ? 8.773 3.021 -5.934 1 98.12 59 THR B C 1
ATOM 2486 O O . THR B 1 59 ? 8.367 4.172 -6.102 1 98.12 59 THR B O 1
ATOM 2489 N N . ALA B 1 60 ? 10.031 2.699 -6.004 1 97.56 60 ALA B N 1
ATOM 2490 C CA . ALA B 1 60 ? 11.062 3.693 -6.293 1 97.56 60 ALA B CA 1
ATOM 2491 C C . ALA B 1 60 ? 10.883 4.273 -7.691 1 97.56 60 ALA B C 1
ATOM 2493 O O . ALA B 1 60 ? 10.984 5.488 -7.883 1 97.56 60 ALA B O 1
ATOM 2494 N N . ALA B 1 61 ? 10.656 3.381 -8.656 1 98.38 61 ALA B N 1
ATOM 2495 C CA . ALA B 1 61 ? 10.453 3.828 -10.031 1 98.38 61 ALA B CA 1
ATOM 2496 C C . ALA B 1 61 ? 9.242 4.758 -10.125 1 98.38 61 ALA B C 1
ATOM 2498 O O . ALA B 1 61 ? 9.312 5.809 -10.766 1 98.38 61 ALA B O 1
ATOM 2499 N N . TYR B 1 62 ? 8.18 4.406 -9.477 1 98 62 TYR B N 1
ATOM 2500 C CA . TYR B 1 62 ? 6.953 5.199 -9.461 1 98 62 TYR B CA 1
ATOM 2501 C C . TYR B 1 62 ? 7.191 6.562 -8.82 1 98 62 TYR B C 1
ATOM 2503 O O . TYR B 1 62 ? 6.688 7.578 -9.305 1 98 62 TYR B O 1
ATOM 2511 N N . THR B 1 63 ? 7.934 6.582 -7.758 1 95.12 63 THR B N 1
ATOM 2512 C CA . THR B 1 63 ? 8.242 7.824 -7.059 1 95.12 63 THR B CA 1
ATOM 2513 C C . THR B 1 63 ? 9.047 8.758 -7.953 1 95.12 63 THR B C 1
ATOM 2515 O O . THR B 1 63 ? 8.797 9.969 -7.98 1 95.12 63 THR B O 1
ATOM 2518 N N . ALA B 1 64 ? 9.992 8.203 -8.656 1 95.06 64 ALA B N 1
ATOM 2519 C CA . ALA B 1 64 ? 10.875 8.992 -9.508 1 95.06 64 ALA B CA 1
ATOM 2520 C C . ALA B 1 64 ? 10.117 9.547 -10.719 1 95.06 64 ALA B C 1
ATOM 2522 O O . ALA B 1 64 ? 10.43 10.633 -11.203 1 95.06 64 ALA B O 1
ATOM 2523 N N . ALA B 1 65 ? 9.164 8.773 -11.188 1 96.12 65 ALA B N 1
ATOM 2524 C CA . ALA B 1 65 ? 8.43 9.156 -12.398 1 96.12 65 ALA B CA 1
ATOM 2525 C C . ALA B 1 65 ? 6.977 8.703 -12.328 1 96.12 65 ALA B C 1
ATOM 2527 O O . ALA B 1 65 ? 6.559 7.82 -13.078 1 96.12 65 ALA B O 1
ATOM 2528 N N . PRO B 1 66 ? 6.164 9.43 -11.555 1 93.06 66 PRO B N 1
ATOM 2529 C CA . PRO B 1 66 ? 4.801 8.969 -11.281 1 93.06 66 PRO B CA 1
ATOM 2530 C C . PRO B 1 66 ? 3.92 8.969 -12.523 1 93.06 66 PRO B C 1
ATOM 2532 O O . PRO B 1 66 ? 2.939 8.219 -12.594 1 93.06 66 PRO B O 1
ATOM 2535 N N . ALA B 1 67 ? 4.273 9.711 -13.539 1 94.31 67 ALA B N 1
ATOM 2536 C CA . ALA B 1 67 ? 3.416 9.844 -14.711 1 94.31 67 ALA B CA 1
ATOM 2537 C C . ALA B 1 67 ? 3.869 8.906 -15.828 1 94.31 67 ALA B C 1
ATOM 2539 O O . ALA B 1 67 ? 3.217 8.812 -16.875 1 94.31 67 ALA B O 1
ATOM 2540 N N . GLU B 1 68 ? 5.023 8.203 -15.625 1 97.19 68 GLU B N 1
ATOM 2541 C CA . GLU B 1 68 ? 5.543 7.289 -16.641 1 97.19 68 GLU B CA 1
ATOM 2542 C C . GLU B 1 68 ? 4.582 6.125 -16.875 1 97.19 68 GLU B C 1
ATOM 2544 O O . GLU B 1 68 ? 3.854 5.723 -15.969 1 97.19 68 GLU B O 1
ATOM 2549 N N . ALA B 1 69 ? 4.586 5.586 -18.125 1 98.19 69 ALA B N 1
ATOM 2550 C CA . ALA B 1 69 ? 3.721 4.461 -18.469 1 98.19 69 ALA B CA 1
ATOM 2551 C C . ALA B 1 69 ? 4.016 3.256 -17.578 1 98.19 69 ALA B C 1
ATOM 2553 O O . ALA B 1 69 ? 5.168 3.006 -17.219 1 98.19 69 ALA B O 1
ATOM 2554 N N . LEU B 1 70 ? 2.959 2.494 -17.297 1 98.75 70 LEU B N 1
ATOM 2555 C CA . LEU B 1 70 ? 3.09 1.368 -16.375 1 98.75 70 LEU B CA 1
ATOM 2556 C C . LEU B 1 70 ? 4.141 0.381 -16.875 1 98.75 70 LEU B C 1
ATOM 2558 O O . LEU B 1 70 ? 4.957 -0.11 -16.094 1 98.75 70 LEU B O 1
ATOM 2562 N N . PRO B 1 71 ? 4.207 0.048 -18.234 1 98.81 71 PRO B N 1
ATOM 2563 C CA . PRO B 1 71 ? 5.25 -0.875 -18.688 1 98.81 71 PRO B CA 1
ATOM 2564 C C . PRO B 1 71 ? 6.66 -0.346 -18.438 1 98.81 71 PRO B C 1
ATOM 2566 O O . PRO B 1 71 ? 7.555 -1.113 -18.078 1 98.81 71 PRO B O 1
ATOM 2569 N N . ALA B 1 72 ? 6.816 0.923 -18.578 1 98.75 72 ALA B N 1
ATOM 2570 C CA . ALA B 1 72 ? 8.133 1.519 -18.359 1 98.75 72 ALA B CA 1
ATOM 2571 C C . ALA B 1 72 ? 8.516 1.455 -16.875 1 98.75 72 ALA B C 1
ATOM 2573 O O . ALA B 1 72 ? 9.68 1.202 -16.547 1 98.75 72 ALA B O 1
ATOM 2574 N N . LEU B 1 73 ? 7.547 1.762 -16.016 1 98.75 73 LEU B N 1
ATOM 2575 C CA . LEU B 1 73 ? 7.797 1.655 -14.586 1 98.75 73 LEU B CA 1
ATOM 2576 C C . LEU B 1 73 ? 8.203 0.235 -14.211 1 98.75 73 LEU B C 1
ATOM 2578 O O . LEU B 1 73 ? 9.18 0.036 -13.477 1 98.75 73 LEU B O 1
ATOM 2582 N N . LEU B 1 74 ? 7.465 -0.762 -14.742 1 98.88 74 LEU B N 1
ATOM 2583 C CA . LEU B 1 74 ? 7.754 -2.158 -14.438 1 98.88 74 LEU B CA 1
ATOM 2584 C C . LEU B 1 74 ? 9.094 -2.578 -15.023 1 98.88 74 LEU B C 1
ATOM 2586 O O . LEU B 1 74 ? 9.852 -3.322 -14.391 1 98.88 74 LEU B O 1
ATOM 2590 N N . ALA B 1 75 ? 9.391 -2.113 -16.234 1 98.81 75 ALA B N 1
ATOM 2591 C CA . ALA B 1 75 ? 10.672 -2.42 -16.859 1 98.81 75 ALA B CA 1
ATOM 2592 C C . ALA B 1 75 ? 11.836 -1.892 -16.031 1 98.81 75 ALA B C 1
ATOM 2594 O O . ALA B 1 75 ? 12.828 -2.59 -15.828 1 98.81 75 ALA B O 1
ATOM 2595 N N . THR B 1 76 ? 11.672 -0.693 -15.57 1 98.75 76 THR B N 1
ATOM 2596 C CA . THR B 1 76 ? 12.695 -0.095 -14.719 1 98.75 76 THR B CA 1
ATOM 2597 C C . THR B 1 76 ? 12.875 -0.909 -13.438 1 98.75 76 THR B C 1
ATOM 2599 O O . THR B 1 76 ? 14 -1.152 -13.008 1 98.75 76 THR B O 1
ATOM 2602 N N . ALA B 1 77 ? 11.781 -1.299 -12.844 1 98.75 77 ALA B N 1
ATOM 2603 C CA . ALA B 1 77 ? 11.836 -2.109 -11.633 1 98.75 77 ALA B CA 1
ATOM 2604 C C . ALA B 1 77 ? 12.555 -3.432 -11.883 1 98.75 77 ALA B C 1
ATOM 2606 O O . ALA B 1 77 ? 13.445 -3.82 -11.125 1 98.75 77 ALA B O 1
ATOM 2607 N N . ILE B 1 78 ? 12.188 -4.141 -12.984 1 98.56 78 ILE B N 1
ATOM 2608 C CA . ILE B 1 78 ? 12.797 -5.422 -13.32 1 98.56 78 ILE B CA 1
ATOM 2609 C C . ILE B 1 78 ? 14.297 -5.246 -13.516 1 98.56 78 ILE B C 1
ATOM 2611 O O . ILE B 1 78 ? 15.094 -6.039 -13.016 1 98.56 78 ILE B O 1
ATOM 2615 N N . ASP B 1 79 ? 14.664 -4.211 -14.195 1 98.19 79 ASP B N 1
ATOM 2616 C CA . ASP B 1 79 ? 16.078 -3.934 -14.461 1 98.19 79 ASP B CA 1
ATOM 2617 C C . ASP B 1 79 ? 16.844 -3.688 -13.164 1 98.19 79 ASP B C 1
ATOM 2619 O O . ASP B 1 79 ? 17.984 -4.125 -13.023 1 98.19 79 ASP B O 1
ATOM 2623 N N . THR B 1 80 ? 16.234 -2.971 -12.297 1 97.94 80 THR B N 1
ATOM 2624 C CA . THR B 1 80 ? 16.891 -2.666 -11.031 1 97.94 80 THR B CA 1
ATOM 2625 C C . THR B 1 80 ? 17 -3.92 -10.164 1 97.94 80 THR B C 1
ATOM 2627 O O . THR B 1 80 ? 18 -4.105 -9.461 1 97.94 80 THR B O 1
ATOM 2630 N N . VAL B 1 81 ? 16.016 -4.785 -10.164 1 98.06 81 VAL B N 1
ATOM 2631 C CA . VAL B 1 81 ? 16.078 -6.039 -9.422 1 98.06 81 VAL B CA 1
ATOM 2632 C C . VAL B 1 81 ? 17.203 -6.906 -9.969 1 98.06 81 VAL B C 1
ATOM 2634 O O . VAL B 1 81 ? 17.875 -7.621 -9.211 1 98.06 81 VAL B O 1
ATOM 2637 N N . ARG B 1 82 ? 17.391 -6.848 -11.305 1 96.88 82 ARG B N 1
ATOM 2638 C CA . ARG B 1 82 ? 18.5 -7.566 -11.906 1 96.88 82 ARG B CA 1
ATOM 2639 C C . ARG B 1 82 ? 19.828 -7.195 -11.227 1 96.88 82 ARG B C 1
ATOM 2641 O O . ARG B 1 82 ? 20.641 -8.062 -10.945 1 96.88 82 ARG B O 1
ATOM 2648 N N . VAL B 1 83 ? 19.953 -5.938 -10.977 1 96.31 83 VAL B N 1
ATOM 2649 C CA . VAL B 1 83 ? 21.156 -5.434 -10.328 1 96.31 83 VAL B CA 1
ATOM 2650 C C . VAL B 1 83 ? 21.203 -5.91 -8.875 1 96.31 83 VAL B C 1
ATOM 2652 O O . VAL B 1 83 ? 22.266 -6.266 -8.359 1 96.31 83 VAL B O 1
ATOM 2655 N N . ASP B 1 84 ? 20.078 -5.988 -8.242 1 96.19 84 ASP B N 1
ATOM 2656 C CA . ASP B 1 84 ? 20 -6.379 -6.836 1 96.19 84 ASP B CA 1
ATOM 2657 C C . ASP B 1 84 ? 20.5 -7.809 -6.629 1 96.19 84 ASP B C 1
ATOM 2659 O O . ASP B 1 84 ? 20.938 -8.164 -5.535 1 96.19 84 ASP B O 1
ATOM 2663 N N . HIS B 1 85 ? 20.328 -8.656 -7.656 1 96.06 85 HIS B N 1
ATOM 2664 C CA . HIS B 1 85 ? 20.781 -10.039 -7.535 1 96.06 85 HIS B CA 1
ATOM 2665 C C . HIS B 1 85 ? 22.266 -10.109 -7.184 1 96.06 85 HIS B C 1
ATOM 2667 O O . HIS B 1 85 ? 22.703 -11.055 -6.527 1 96.06 85 HIS B O 1
ATOM 2673 N N . GLY B 1 86 ? 22.891 -9.078 -7.637 1 90.81 86 GLY B N 1
ATOM 2674 C CA . GLY B 1 86 ? 24.328 -9.125 -7.445 1 90.81 86 GLY B CA 1
ATOM 2675 C C . GLY B 1 86 ? 25.016 -10.141 -8.336 1 90.81 86 GLY B C 1
ATOM 2676 O O . GLY B 1 86 ? 24.578 -10.383 -9.461 1 90.81 86 GLY B O 1
ATOM 2677 N N . GLY B 1 87 ? 26.156 -10.648 -7.855 1 86.88 87 GLY B N 1
ATOM 2678 C CA . GLY B 1 87 ? 26.922 -11.641 -8.609 1 86.88 87 GLY B CA 1
ATOM 2679 C C . GLY B 1 87 ? 26.547 -13.07 -8.258 1 86.88 87 GLY B C 1
ATOM 2680 O O . GLY B 1 87 ? 25.891 -13.312 -7.242 1 86.88 87 GLY B O 1
ATOM 2681 N N . GLY B 1 88 ? 26.641 -14.062 -9.164 1 90.75 88 GLY B N 1
ATOM 2682 C CA . GLY B 1 88 ? 26.531 -15.477 -8.852 1 90.75 88 GLY B CA 1
ATOM 2683 C C . GLY B 1 88 ? 25.25 -16.109 -9.367 1 90.75 88 GLY B C 1
ATOM 2684 O O . GLY B 1 88 ? 25.016 -17.297 -9.18 1 90.75 88 GLY B O 1
ATOM 2685 N N . CYS B 1 89 ? 24.406 -15.258 -9.828 1 95.44 89 CYS B N 1
ATOM 2686 C CA . CYS B 1 89 ? 23.172 -15.781 -10.383 1 95.44 89 CYS B CA 1
ATOM 2687 C C . CYS B 1 89 ? 23.234 -15.82 -11.906 1 95.44 89 CYS B C 1
ATOM 2689 O O . CYS B 1 89 ? 23.734 -14.891 -12.539 1 95.44 89 CYS B O 1
ATOM 2691 N N . ASP B 1 90 ? 22.875 -16.891 -12.484 1 95.94 90 ASP B N 1
ATOM 2692 C CA . ASP B 1 90 ? 22.625 -16.953 -13.922 1 95.94 90 ASP B CA 1
ATOM 2693 C C . ASP B 1 90 ? 21.203 -16.516 -14.242 1 95.94 90 ASP B C 1
ATOM 2695 O O . ASP B 1 90 ? 20.297 -17.344 -14.336 1 95.94 90 ASP B O 1
ATOM 2699 N N . LEU B 1 91 ? 21.047 -15.297 -14.492 1 95.56 91 LEU B N 1
ATOM 2700 C CA . LEU B 1 91 ? 19.719 -14.703 -14.648 1 95.56 91 LEU B CA 1
ATOM 2701 C C . LEU B 1 91 ? 19.141 -15.016 -16.016 1 95.56 91 LEU B C 1
ATOM 2703 O O . LEU B 1 91 ? 17.984 -14.672 -16.312 1 95.56 91 LEU B O 1
ATOM 2707 N N . SER B 1 92 ? 19.891 -15.68 -16.859 1 91.56 92 SER B N 1
ATOM 2708 C CA . SER B 1 92 ? 19.375 -16.125 -18.141 1 91.56 92 SER B CA 1
ATOM 2709 C C . SER B 1 92 ? 18.672 -17.484 -18.016 1 91.56 92 SER B C 1
ATOM 2711 O O . SER B 1 92 ? 17.969 -17.906 -18.938 1 91.56 92 SER B O 1
ATOM 2713 N N . HIS B 1 93 ? 18.969 -18.125 -16.906 1 91.88 93 HIS B N 1
ATOM 2714 C CA . HIS B 1 93 ? 18.312 -19.406 -16.656 1 91.88 93 HIS B CA 1
ATOM 2715 C C . HIS B 1 93 ? 16.797 -19.234 -16.625 1 91.88 93 HIS B C 1
ATOM 2717 O O . HIS B 1 93 ? 16.266 -18.312 -16.016 1 91.88 93 HIS B O 1
ATOM 2723 N N . PRO B 1 94 ? 16.016 -20.125 -17.25 1 87.06 94 PRO B N 1
ATOM 2724 C CA . PRO B 1 94 ? 14.562 -19.984 -17.312 1 87.06 94 PRO B CA 1
ATOM 2725 C C . PRO B 1 94 ? 13.898 -20.156 -15.945 1 87.06 94 PRO B C 1
ATOM 2727 O O . PRO B 1 94 ? 12.75 -19.734 -15.758 1 87.06 94 PRO B O 1
ATOM 2730 N N . GLY B 1 95 ? 14.641 -20.719 -15.047 1 88.75 95 GLY B N 1
ATOM 2731 C CA . GLY B 1 95 ? 14.102 -20.953 -13.711 1 88.75 95 GLY B CA 1
ATOM 2732 C C . GLY B 1 95 ? 14.398 -19.812 -12.75 1 88.75 95 GLY B C 1
ATOM 2733 O O . GLY B 1 95 ? 14.109 -19.906 -11.555 1 88.75 95 GLY B O 1
ATOM 2734 N N . THR B 1 96 ? 15.047 -18.719 -13.227 1 93.81 96 THR B N 1
ATOM 2735 C CA . THR B 1 96 ? 15.352 -17.609 -12.344 1 93.81 96 THR B CA 1
ATOM 2736 C C . THR B 1 96 ? 14.07 -17.062 -11.703 1 93.81 96 THR B C 1
ATOM 2738 O O . THR B 1 96 ? 13 -17.125 -12.305 1 93.81 96 THR B O 1
ATOM 2741 N N . PRO B 1 97 ? 14.148 -16.578 -10.477 1 95.31 97 PRO B N 1
ATOM 2742 C CA . PRO B 1 97 ? 12.953 -16.094 -9.773 1 95.31 97 PRO B CA 1
ATOM 2743 C C . PRO B 1 97 ? 12.133 -15.117 -10.609 1 95.31 97 PRO B C 1
ATOM 2745 O O . PRO B 1 97 ? 12.703 -14.266 -11.305 1 95.31 97 PRO B O 1
ATOM 2748 N N . ALA B 1 98 ? 10.828 -15.305 -10.578 1 97.06 98 ALA B N 1
ATOM 2749 C CA . ALA B 1 98 ? 9.922 -14.523 -11.414 1 97.06 98 ALA B CA 1
ATOM 2750 C C . ALA B 1 98 ? 8.594 -14.289 -10.703 1 97.06 98 ALA B C 1
ATOM 2752 O O . ALA B 1 98 ? 8.344 -14.852 -9.633 1 97.06 98 ALA B O 1
ATOM 2753 N N . ALA B 1 99 ? 7.789 -13.422 -11.273 1 98.12 99 ALA B N 1
ATOM 2754 C CA . ALA B 1 99 ? 6.48 -13.125 -10.695 1 98.12 99 ALA B CA 1
ATOM 2755 C C . ALA B 1 99 ? 5.5 -12.656 -11.773 1 98.12 99 ALA B C 1
ATOM 2757 O O . ALA B 1 99 ? 5.887 -11.953 -12.703 1 98.12 99 ALA B O 1
ATOM 2758 N N . SER B 1 100 ? 4.25 -13.117 -11.695 1 98.25 100 SER B N 1
ATOM 2759 C CA . SER B 1 100 ? 3.16 -12.453 -12.398 1 98.25 100 SER B CA 1
ATOM 2760 C C . SER B 1 100 ? 2.805 -11.125 -11.734 1 98.25 100 SER B C 1
ATOM 2762 O O . SER B 1 100 ? 2.961 -10.969 -10.523 1 98.25 100 SER B O 1
ATOM 2764 N N . VAL B 1 101 ? 2.352 -10.148 -12.547 1 98.81 101 VAL B N 1
ATOM 2765 C CA . VAL B 1 101 ? 2.125 -8.812 -12.008 1 98.81 101 VAL B CA 1
ATOM 2766 C C . VAL B 1 101 ? 0.825 -8.242 -12.57 1 98.81 101 VAL B C 1
ATOM 2768 O O . VAL B 1 101 ? 0.583 -8.305 -13.781 1 98.81 101 VAL B O 1
ATOM 2771 N N . ALA B 1 102 ? -0.047 -7.758 -11.734 1 98.94 102 ALA B N 1
ATOM 2772 C CA . ALA B 1 102 ? -1.143 -6.875 -12.125 1 98.94 102 ALA B CA 1
ATOM 2773 C C . ALA B 1 102 ? -1 -5.504 -11.469 1 98.94 102 ALA B C 1
ATOM 2775 O O . ALA B 1 102 ? -0.795 -5.402 -10.258 1 98.94 102 ALA B O 1
ATOM 2776 N N . MET B 1 103 ? -1.029 -4.484 -12.242 1 98.88 103 MET B N 1
ATOM 2777 C CA . MET B 1 103 ? -0.938 -3.105 -11.766 1 98.88 103 MET B CA 1
ATOM 2778 C C . MET B 1 103 ? -2.16 -2.301 -12.195 1 98.88 103 MET B C 1
ATOM 2780 O O . MET B 1 103 ? -2.709 -2.525 -13.273 1 98.88 103 MET B O 1
ATOM 2784 N N . LEU B 1 104 ? -2.551 -1.372 -11.391 1 98.88 104 LEU B N 1
ATOM 2785 C CA . LEU B 1 104 ? -3.607 -0.413 -11.688 1 98.88 104 LEU B CA 1
ATOM 2786 C C . LEU B 1 104 ? -3.264 0.966 -11.133 1 98.88 104 LEU B C 1
ATOM 2788 O O . LEU B 1 104 ? -2.812 1.086 -9.992 1 98.88 104 LEU B O 1
ATOM 2792 N N . ARG B 1 105 ? -3.355 1.958 -11.93 1 98.62 105 ARG B N 1
ATOM 2793 C CA . ARG B 1 105 ? -3.146 3.338 -11.5 1 98.62 105 ARG B CA 1
ATOM 2794 C C . ARG B 1 105 ? -4.391 4.184 -11.75 1 98.62 105 ARG B C 1
ATOM 2796 O O . ARG B 1 105 ? -4.953 4.16 -12.852 1 98.62 105 ARG B O 1
ATOM 2803 N N . ASP B 1 106 ? -4.82 4.867 -10.758 1 97.25 106 ASP B N 1
ATOM 2804 C CA . ASP B 1 106 ? -5.945 5.793 -10.859 1 97.25 106 ASP B CA 1
ATOM 2805 C C . ASP B 1 106 ? -5.527 7.098 -11.531 1 97.25 106 ASP B C 1
ATOM 2807 O O . ASP B 1 106 ? -4.695 7.836 -11 1 97.25 106 ASP B O 1
ATOM 2811 N N . LEU B 1 107 ? -6.105 7.348 -12.633 1 94.56 107 LEU B N 1
ATOM 2812 C CA . LEU B 1 107 ? -5.816 8.578 -13.367 1 94.56 107 LEU B CA 1
ATOM 2813 C C . LEU B 1 107 ? -6.883 9.633 -13.109 1 94.56 107 LEU B C 1
ATOM 2815 O O . LEU B 1 107 ? -6.898 10.68 -13.766 1 94.56 107 LEU B O 1
ATOM 2819 N N . GLY B 1 108 ? -7.762 9.383 -12.203 1 91.31 108 GLY B N 1
ATOM 2820 C CA . GLY B 1 108 ? -8.867 10.289 -11.938 1 91.31 108 GLY B CA 1
ATOM 2821 C C . GLY B 1 108 ? -10.141 9.906 -12.664 1 91.31 108 GLY B C 1
ATOM 2822 O O . GLY B 1 108 ? -10.984 9.188 -12.117 1 91.31 108 GLY B O 1
ATOM 2823 N N . ASP B 1 109 ? -10.211 10.109 -13.953 1 90.75 109 ASP B N 1
ATOM 2824 C CA . ASP B 1 109 ? -11.406 9.82 -14.742 1 90.75 109 ASP B CA 1
ATOM 2825 C C . ASP B 1 109 ? -11.375 8.391 -15.273 1 90.75 109 ASP B C 1
ATOM 2827 O O . ASP B 1 109 ? -12.422 7.832 -15.625 1 90.75 109 ASP B O 1
ATOM 2831 N N . GLN B 1 110 ? -10.227 7.906 -15.391 1 96.12 110 GLN B N 1
ATOM 2832 C CA . GLN B 1 110 ? -10.008 6.543 -15.867 1 96.12 110 GLN B CA 1
ATOM 2833 C C . GLN B 1 110 ? -8.914 5.848 -15.062 1 96.12 110 GLN B C 1
ATOM 2835 O O . GLN B 1 110 ? -8.266 6.469 -14.219 1 96.12 110 GLN B O 1
ATOM 2840 N N . VAL B 1 111 ? -8.867 4.555 -15.289 1 97.81 111 VAL B N 1
ATOM 2841 C CA . VAL B 1 111 ? -7.746 3.811 -14.727 1 97.81 111 VAL B CA 1
ATOM 2842 C C . VAL B 1 111 ? -6.887 3.246 -15.859 1 97.81 111 VAL B C 1
ATOM 2844 O O . VAL B 1 111 ? -7.379 3.016 -16.969 1 97.81 111 VAL B O 1
ATOM 2847 N N . GLU B 1 112 ? -5.66 3.139 -15.625 1 98.62 112 GLU B N 1
ATOM 2848 C CA . GLU B 1 112 ? -4.73 2.381 -16.453 1 98.62 112 GLU B CA 1
ATOM 2849 C C . GLU B 1 112 ? -4.32 1.077 -15.773 1 98.62 112 GLU B C 1
ATOM 2851 O O . GLU B 1 112 ? -4.156 1.031 -14.555 1 98.62 112 GLU B O 1
ATOM 2856 N N . TYR B 1 113 ? -4.25 0.037 -16.609 1 98.81 113 TYR B N 1
ATOM 2857 C CA . TYR B 1 113 ? -3.885 -1.236 -16 1 98.81 113 TYR B CA 1
ATOM 2858 C C . TYR B 1 113 ? -2.818 -1.951 -16.828 1 98.81 113 TYR B C 1
ATOM 2860 O O . TYR B 1 113 ? -2.607 -1.628 -18 1 98.81 113 TYR B O 1
ATOM 2868 N N . LEU B 1 114 ? -2.076 -2.838 -16.219 1 98.88 114 LEU B N 1
AT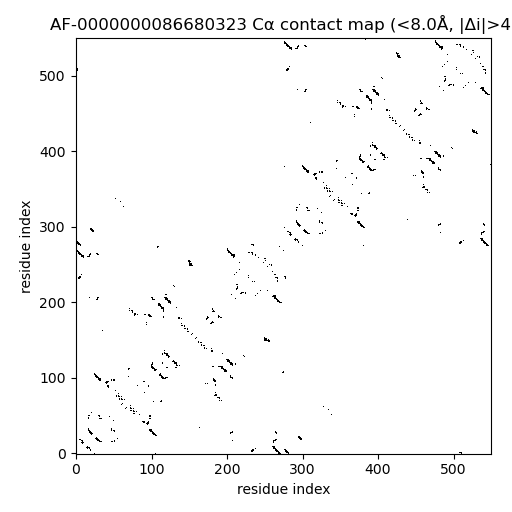OM 2869 C CA . LEU B 1 114 ? -1.071 -3.717 -16.797 1 98.88 114 LEU B CA 1
ATOM 2870 C C . LEU B 1 114 ? -1.143 -5.113 -16.188 1 98.88 114 LEU B C 1
ATOM 2872 O O . LEU B 1 114 ? -1.234 -5.254 -14.969 1 98.88 114 LEU B O 1
ATOM 2876 N N . LEU B 1 115 ? -1.193 -6.109 -17.062 1 98.62 115 LEU B N 1
ATOM 2877 C CA . LEU B 1 115 ? -1.143 -7.5 -16.625 1 98.62 115 LEU B CA 1
ATOM 2878 C C . LEU B 1 115 ? -0.012 -8.25 -17.328 1 98.62 115 LEU B C 1
ATOM 2880 O O . LEU B 1 115 ? 0.166 -8.125 -18.531 1 98.62 115 LEU B O 1
ATOM 2884 N N . LEU B 1 116 ? 0.678 -8.898 -16.516 1 98.19 116 LEU B N 1
ATOM 2885 C CA . LEU B 1 116 ? 1.751 -9.758 -17.016 1 98.19 116 LEU B CA 1
ATOM 2886 C C . LEU B 1 116 ? 1.624 -11.172 -16.453 1 98.19 116 LEU B C 1
ATOM 2888 O O . LEU B 1 116 ? 1.86 -11.391 -15.266 1 9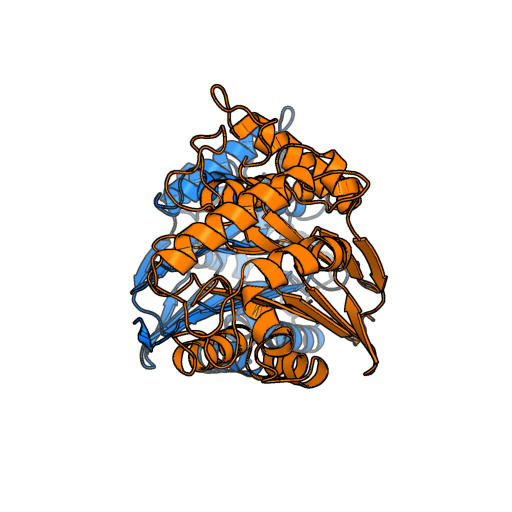8.19 116 LEU B O 1
ATOM 2892 N N . SER B 1 117 ? 1.238 -12.18 -17.312 1 96.19 117 SER B N 1
ATOM 2893 C CA . SER B 1 117 ? 1.097 -13.602 -17.016 1 96.19 117 SER B CA 1
ATOM 2894 C C . SER B 1 117 ? -0.222 -13.883 -16.312 1 96.19 117 SER B C 1
ATOM 2896 O O . SER B 1 117 ? -1.269 -13.367 -16.703 1 96.19 117 SER B O 1
ATOM 2898 N N . ASP B 1 118 ? -0.319 -14.758 -15.312 1 94.12 118 ASP B N 1
ATOM 2899 C CA . ASP B 1 118 ? -1.553 -15.398 -14.867 1 94.12 118 ASP B CA 1
ATOM 2900 C C . ASP B 1 118 ? -2.125 -14.68 -13.641 1 94.12 118 ASP B C 1
ATOM 2902 O O . ASP B 1 118 ? -2.389 -15.305 -12.617 1 94.12 118 ASP B O 1
ATOM 2906 N N . VAL B 1 119 ? -2.449 -13.438 -13.773 1 98.12 119 VAL B N 1
ATOM 2907 C CA . VAL B 1 119 ? -3.168 -12.586 -12.836 1 98.12 119 VAL B CA 1
ATOM 2908 C C . VAL B 1 119 ? -4.43 -12.031 -13.5 1 98.12 119 VAL B C 1
ATOM 2910 O O . VAL B 1 119 ? -4.656 -12.25 -14.695 1 98.12 119 VAL B O 1
ATOM 2913 N N . PHE B 1 120 ? -5.297 -11.352 -12.68 1 98.62 120 PHE B N 1
ATOM 2914 C CA . PHE B 1 120 ? -6.586 -10.891 -13.18 1 98.62 120 PHE B CA 1
ATOM 2915 C C . PHE B 1 120 ? -6.852 -9.453 -12.766 1 98.62 120 PHE B C 1
ATOM 2917 O O . PHE B 1 120 ? -6.551 -9.062 -11.633 1 98.62 120 PHE B O 1
ATOM 2924 N N . VAL B 1 121 ? -7.371 -8.664 -13.656 1 98.81 121 VAL B N 1
ATOM 2925 C CA . VAL B 1 121 ? -7.973 -7.367 -13.375 1 98.81 121 VAL B CA 1
ATOM 2926 C C . VAL B 1 121 ? -9.453 -7.395 -13.742 1 98.81 121 VAL B C 1
ATOM 2928 O O . VAL B 1 121 ? -9.82 -7.766 -14.859 1 98.81 121 VAL B O 1
ATOM 2931 N N . VAL B 1 122 ? -10.305 -7.105 -12.797 1 98.81 122 VAL B N 1
ATOM 2932 C CA . VAL B 1 122 ? -11.75 -7.035 -13.016 1 98.81 122 VAL B CA 1
ATOM 2933 C C . VAL B 1 122 ? -12.219 -5.586 -12.898 1 98.81 122 VAL B C 1
ATOM 2935 O O . VAL B 1 122 ? -12.016 -4.941 -11.867 1 98.81 122 VAL B O 1
ATOM 2938 N N . LEU B 1 123 ? -12.836 -5.105 -13.93 1 98.5 123 LEU B N 1
ATOM 2939 C CA . LEU B 1 123 ? -13.328 -3.734 -13.961 1 98.5 123 LEU B CA 1
ATOM 2940 C C . LEU B 1 123 ? -14.852 -3.709 -14.016 1 98.5 123 LEU B C 1
ATOM 2942 O O . LEU B 1 123 ? -15.469 -4.527 -14.711 1 98.5 123 LEU B O 1
ATOM 2946 N N . ASP B 1 124 ? -15.414 -2.871 -13.227 1 98.19 124 ASP B N 1
ATOM 2947 C CA . ASP B 1 124 ? -16.844 -2.633 -13.25 1 98.19 124 ASP B CA 1
ATOM 2948 C C . ASP B 1 124 ? -17.156 -1.158 -13.492 1 98.19 124 ASP B C 1
ATOM 2950 O O . ASP B 1 124 ? -16.75 -0.292 -12.719 1 98.19 124 ASP B O 1
ATOM 2954 N N . HIS B 1 125 ? -17.828 -0.888 -14.547 1 96.81 125 HIS B N 1
ATOM 2955 C CA . HIS B 1 125 ? -18.297 0.458 -14.852 1 96.81 125 HIS B CA 1
ATOM 2956 C C . HIS B 1 125 ? -19.781 0.458 -15.195 1 96.81 125 HIS B C 1
ATOM 2958 O O . HIS B 1 125 ? -20.188 -0.083 -16.234 1 96.81 125 HIS B O 1
ATOM 2964 N N . ARG B 1 126 ? -20.562 1.102 -14.422 1 93.69 126 ARG B N 1
ATOM 2965 C CA . ARG B 1 126 ? -22.016 1.215 -14.602 1 93.69 126 ARG B CA 1
ATOM 2966 C C . ARG B 1 126 ? -22.641 -0.158 -14.789 1 93.69 126 ARG B C 1
ATOM 2968 O O . ARG B 1 126 ? -23.5 -0.338 -15.656 1 93.69 126 ARG B O 1
ATOM 2975 N N . GLY B 1 127 ? -22.062 -1.134 -14.109 1 92.62 127 GLY B N 1
ATOM 2976 C CA . GLY B 1 127 ? -22.641 -2.467 -14.125 1 92.62 127 GLY B CA 1
ATOM 2977 C C . GLY B 1 127 ? -22.047 -3.365 -15.195 1 92.62 127 GLY B C 1
ATOM 2978 O O . GLY B 1 127 ? -22.297 -4.574 -15.203 1 92.62 127 GLY B O 1
ATOM 2979 N N . ASP B 1 128 ? -21.297 -2.803 -16.094 1 96.38 128 ASP B N 1
ATOM 2980 C CA . ASP B 1 128 ? -20.625 -3.598 -17.125 1 96.38 128 ASP B CA 1
ATOM 2981 C C . ASP B 1 128 ? -19.281 -4.121 -16.609 1 96.38 128 ASP B C 1
ATOM 2983 O O . ASP B 1 128 ? -18.406 -3.34 -16.234 1 96.38 128 ASP B O 1
ATOM 2987 N N . LEU B 1 129 ? -19.141 -5.445 -16.719 1 97.69 129 LEU B N 1
ATOM 2988 C CA . LEU B 1 129 ? -17.953 -6.086 -16.156 1 97.69 129 LEU B CA 1
ATOM 2989 C C . LEU B 1 129 ? -16.969 -6.469 -17.266 1 97.69 129 LEU B C 1
ATOM 2991 O O . LEU B 1 129 ? -17.375 -6.996 -18.297 1 97.69 129 LEU B O 1
ATOM 2995 N N . ALA B 1 130 ? -15.773 -6.094 -17.094 1 98.19 130 ALA B N 1
ATOM 2996 C CA . ALA B 1 130 ? -14.672 -6.555 -17.938 1 98.19 130 ALA B CA 1
ATOM 2997 C C . ALA B 1 130 ? -13.625 -7.305 -17.109 1 98.19 130 ALA B C 1
ATOM 2999 O O . ALA B 1 130 ? -13.117 -6.785 -16.109 1 98.19 130 ALA B O 1
ATOM 3000 N N . VAL B 1 131 ? -13.414 -8.523 -17.484 1 98.25 131 VAL B N 1
ATOM 3001 C CA . VAL B 1 131 ? -12.367 -9.328 -16.859 1 98.25 131 VAL B CA 1
ATOM 3002 C C . VAL B 1 131 ? -11.172 -9.438 -17.797 1 98.25 131 VAL B C 1
ATOM 3004 O O . VAL B 1 131 ? -11.289 -9.953 -18.906 1 98.25 131 VAL B O 1
ATOM 3007 N N . VAL B 1 132 ? -10.039 -8.953 -17.359 1 98.19 132 VAL B N 1
ATOM 3008 C CA . VAL B 1 132 ? -8.844 -8.922 -18.188 1 98.19 132 VAL B CA 1
ATOM 3009 C C . VAL B 1 132 ? -7.777 -9.844 -17.609 1 98.19 132 VAL B C 1
ATOM 3011 O O . VAL B 1 132 ? -7.512 -9.812 -16.406 1 98.19 132 VAL B O 1
ATOM 3014 N N . THR B 1 133 ? -7.188 -10.727 -18.344 1 96.81 133 THR B N 1
ATOM 3015 C CA . THR B 1 133 ? -6.051 -11.578 -18 1 96.81 133 THR B CA 1
ATOM 3016 C C . THR B 1 133 ? -5.164 -11.812 -19.219 1 96.81 133 THR B C 1
ATOM 3018 O O . THR B 1 133 ? -5.551 -11.508 -20.344 1 96.81 133 THR B O 1
ATOM 3021 N N . ASP B 1 134 ? -3.938 -12.117 -19 1 94.31 134 ASP B N 1
ATOM 3022 C CA . ASP B 1 134 ? -3.047 -12.523 -20.094 1 94.31 134 ASP B CA 1
ATOM 3023 C C . ASP B 1 134 ? -3.305 -13.977 -20.5 1 94.31 134 ASP B C 1
ATOM 3025 O O . ASP B 1 134 ? -2.779 -14.898 -19.875 1 94.31 134 ASP B O 1
ATOM 3029 N N . LYS B 1 135 ? -3.92 -14.219 -21.531 1 88.94 135 LYS B N 1
ATOM 3030 C CA . LYS B 1 135 ? -4.391 -15.539 -21.938 1 88.94 135 LYS B CA 1
ATOM 3031 C C . LYS B 1 135 ? -3.248 -16.375 -22.516 1 88.94 135 LYS B C 1
ATOM 3033 O O . LYS B 1 135 ? -3.393 -17.578 -22.703 1 88.94 135 LYS B O 1
ATOM 3038 N N . ARG B 1 136 ? -2.148 -15.75 -22.828 1 90 136 ARG B N 1
ATOM 3039 C CA . ARG B 1 136 ? -1.018 -16.469 -23.406 1 90 136 ARG B CA 1
ATOM 3040 C C . ARG B 1 136 ? -0.528 -17.562 -22.469 1 90 136 ARG B C 1
ATOM 3042 O O . ARG B 1 136 ? -0.147 -18.656 -22.906 1 90 136 ARG B O 1
ATOM 3049 N N . PHE B 1 137 ? -0.611 -17.234 -21.219 1 87.81 137 PHE B N 1
ATOM 3050 C CA . PHE B 1 137 ? -0.156 -18.219 -20.25 1 87.81 137 PHE B CA 1
ATOM 3051 C C . PHE B 1 137 ? -1.024 -19.484 -20.312 1 87.81 137 PHE B C 1
ATOM 3053 O O . PHE B 1 137 ? -0.511 -20.594 -20.438 1 87.81 137 PHE B O 1
ATOM 3060 N N . GLU B 1 138 ? -2.26 -19.234 -20.141 1 82.88 138 GLU B N 1
ATOM 3061 C CA . GLU B 1 138 ? -3.195 -20.359 -20.156 1 82.88 138 GLU B CA 1
ATOM 3062 C C . GLU B 1 138 ? -3.059 -21.172 -21.438 1 82.88 138 GLU B C 1
ATOM 3064 O O . GLU B 1 138 ? -3.141 -22.406 -21.406 1 82.88 138 GLU B O 1
ATOM 3069 N N . ARG B 1 139 ? -2.893 -20.531 -22.5 1 80.5 139 ARG B N 1
ATOM 3070 C CA . ARG B 1 139 ? -2.783 -21.203 -23.797 1 80.5 139 ARG B CA 1
ATOM 3071 C C . ARG B 1 139 ? -1.577 -22.141 -23.828 1 80.5 139 ARG B C 1
ATOM 3073 O O . ARG B 1 139 ? -1.656 -23.234 -24.359 1 80.5 139 ARG B O 1
ATOM 3080 N N . VAL B 1 140 ? -0.548 -21.656 -23.234 1 80.19 140 VAL B N 1
ATOM 3081 C CA . VAL B 1 140 ? 0.693 -22.422 -23.281 1 80.19 140 VAL B CA 1
ATOM 3082 C C . VAL B 1 140 ? 0.632 -23.562 -22.266 1 80.19 140 VAL B C 1
ATOM 3084 O O . VAL B 1 140 ? 1.051 -24.688 -22.547 1 80.19 140 VAL B O 1
ATOM 3087 N N . VAL B 1 141 ? 0.025 -23.25 -21.141 1 79.56 141 VAL B N 1
ATOM 3088 C CA . VAL B 1 141 ? 0.153 -24.188 -20.031 1 79.56 141 VAL B CA 1
ATOM 3089 C C . VAL B 1 141 ? -0.944 -25.25 -20.109 1 79.56 141 VAL B C 1
ATOM 3091 O O . VAL B 1 141 ? -0.837 -26.312 -19.5 1 79.56 141 VAL B O 1
ATOM 3094 N N . THR B 1 142 ? -1.974 -24.953 -20.828 1 77.31 142 THR B N 1
ATOM 3095 C CA . THR B 1 142 ? -3.109 -25.875 -20.922 1 77.31 142 THR B CA 1
ATOM 3096 C C . THR B 1 142 ? -2.646 -27.266 -21.312 1 77.31 142 THR B C 1
ATOM 3098 O O . THR B 1 142 ? -3.035 -28.25 -20.672 1 77.31 142 THR B O 1
ATOM 3101 N N . SER B 1 143 ? -1.854 -27.328 -22.234 1 73.5 143 SER B N 1
ATOM 3102 C CA . SER B 1 143 ? -1.41 -28.641 -22.672 1 73.5 143 SER B CA 1
ATOM 3103 C C . SER B 1 143 ? -0.53 -29.312 -21.625 1 73.5 143 SER B C 1
ATOM 3105 O O . SER B 1 143 ? -0.673 -30.5 -21.359 1 73.5 143 SER B O 1
ATOM 3107 N N . VAL B 1 144 ? 0.32 -28.547 -21.047 1 76.44 144 VAL B N 1
ATOM 3108 C CA . VAL B 1 144 ? 1.23 -29.062 -20.031 1 76.44 144 VAL B CA 1
ATOM 3109 C C . VAL B 1 144 ? 0.436 -29.516 -18.797 1 76.44 144 VAL B C 1
ATOM 3111 O O . VAL B 1 144 ? 0.695 -30.594 -18.25 1 76.44 144 VAL B O 1
ATOM 3114 N N . ARG B 1 145 ? -0.512 -28.781 -18.453 1 74.31 145 ARG B N 1
ATOM 3115 C CA . ARG B 1 145 ? -1.333 -29.062 -17.281 1 74.31 145 ARG B CA 1
ATOM 3116 C C . ARG B 1 145 ? -2.141 -30.344 -17.469 1 74.31 145 ARG B C 1
ATOM 3118 O O . ARG B 1 145 ? -2.229 -31.172 -16.562 1 74.31 145 ARG B O 1
ATOM 3125 N N . LYS B 1 146 ? -2.713 -30.516 -18.609 1 74.94 146 LYS B N 1
ATOM 3126 C CA . LYS B 1 146 ? -3.508 -31.703 -18.906 1 74.94 146 LYS B CA 1
ATOM 3127 C C . LYS B 1 146 ? -2.666 -32.969 -18.781 1 74.94 146 LYS B C 1
ATOM 3129 O O . LYS B 1 146 ? -3.15 -34 -18.312 1 74.94 146 LYS B O 1
ATOM 3134 N N . ALA B 1 147 ? -1.458 -32.781 -19.125 1 74.44 147 ALA B N 1
ATOM 3135 C CA . ALA B 1 147 ? -0.566 -33.938 -19.109 1 74.44 147 ALA B CA 1
ATOM 3136 C C . ALA B 1 147 ? -0.039 -34.219 -17.703 1 74.44 147 ALA B C 1
ATOM 3138 O O . ALA B 1 147 ? 0.226 -35.375 -17.344 1 74.44 147 ALA B O 1
ATOM 3139 N N . ALA B 1 148 ? -0.001 -33.25 -16.953 1 76.81 148 ALA B N 1
ATOM 3140 C CA . ALA B 1 148 ? 0.708 -33.375 -15.688 1 76.81 148 ALA B CA 1
ATOM 3141 C C . ALA B 1 148 ? -0.266 -33.594 -14.531 1 76.81 148 ALA B C 1
ATOM 3143 O O . ALA B 1 148 ? 0.07 -34.25 -13.547 1 76.81 148 ALA B O 1
ATOM 3144 N N . LEU B 1 149 ? -1.463 -33.156 -14.664 1 75.62 149 LEU B N 1
ATOM 3145 C CA . LEU B 1 149 ? -2.375 -33.188 -13.531 1 75.62 149 LEU B CA 1
ATOM 3146 C C . LEU B 1 149 ? -3.139 -34.5 -13.477 1 75.62 149 LEU B C 1
ATOM 3148 O O . LEU B 1 149 ? -3.686 -34.969 -14.492 1 75.62 149 LEU B O 1
ATOM 3152 N N . VAL B 1 150 ? -3.033 -35.156 -12.359 1 73.75 150 VAL B N 1
ATOM 3153 C CA . VAL B 1 150 ? -3.791 -36.375 -12.086 1 73.75 150 VAL B CA 1
ATOM 3154 C C . VAL B 1 150 ? -4.707 -36.156 -10.883 1 73.75 150 VAL B C 1
ATOM 3156 O O . VAL B 1 150 ? -4.254 -35.75 -9.82 1 73.75 150 VAL B O 1
ATOM 3159 N N . ALA B 1 151 ? -5.984 -36.531 -11.117 1 75.12 151 ALA B N 1
ATOM 3160 C CA . ALA B 1 151 ? -6.977 -36.344 -10.062 1 75.12 151 ALA B CA 1
ATOM 3161 C C . ALA B 1 151 ? -6.613 -37.125 -8.812 1 75.12 151 ALA B C 1
ATOM 3163 O O . ALA B 1 151 ? -6.262 -38.312 -8.898 1 75.12 151 ALA B O 1
ATOM 3164 N N . GLY B 1 152 ? -6.762 -36.438 -7.672 1 77.88 152 GLY B N 1
ATOM 3165 C CA . GLY B 1 152 ? -6.598 -37.094 -6.383 1 77.88 152 GLY B CA 1
ATOM 3166 C C . GLY B 1 152 ? -5.152 -37.438 -6.07 1 77.88 152 GLY B C 1
ATOM 3167 O O . GLY B 1 152 ? -4.883 -38.312 -5.23 1 77.88 152 GLY B O 1
ATOM 3168 N N . ALA B 1 153 ? -4.258 -36.875 -6.711 1 76.44 153 ALA B N 1
ATOM 3169 C CA . ALA B 1 153 ? -2.875 -37.344 -6.602 1 76.44 153 ALA B CA 1
ATOM 3170 C C . ALA B 1 153 ? -2.055 -36.406 -5.711 1 76.44 153 ALA B C 1
ATOM 3172 O O . ALA B 1 153 ? -0.891 -36.688 -5.418 1 76.44 153 ALA B O 1
ATOM 3173 N N . ILE B 1 154 ? -2.709 -35.406 -5.297 1 77.94 154 ILE B N 1
ATOM 3174 C CA . ILE B 1 154 ? -1.926 -34.406 -4.562 1 77.94 154 ILE B CA 1
ATOM 3175 C C . ILE B 1 154 ? -1.298 -35.062 -3.332 1 77.94 154 ILE B C 1
ATOM 3177 O O . ILE B 1 154 ? -1.979 -35.75 -2.576 1 77.94 154 ILE B O 1
ATOM 3181 N N . GLY B 1 155 ? -0.024 -34.812 -3.133 1 75.88 155 GLY B N 1
ATOM 3182 C CA . GLY B 1 155 ? 0.676 -35.375 -1.985 1 75.88 155 GLY B CA 1
ATOM 3183 C C . GLY B 1 155 ? 1.436 -36.656 -2.309 1 75.88 155 GLY B C 1
ATOM 3184 O O . GLY B 1 155 ? 2.182 -37.156 -1.472 1 75.88 155 GLY B O 1
ATOM 3185 N N . THR B 1 156 ? 1.276 -37.219 -3.518 1 80.44 156 THR B N 1
ATOM 3186 C CA . THR B 1 156 ? 1.957 -38.438 -3.922 1 80.44 156 THR B CA 1
ATOM 3187 C C . THR B 1 156 ? 3.281 -38.125 -4.609 1 80.44 156 THR B C 1
ATOM 3189 O O . THR B 1 156 ? 3.494 -37 -5.07 1 80.44 156 THR B O 1
ATOM 3192 N N . ASP B 1 157 ? 4.184 -39.094 -4.598 1 82.88 157 ASP B N 1
ATOM 3193 C CA . ASP B 1 157 ? 5.461 -38.969 -5.293 1 82.88 157 ASP B CA 1
ATOM 3194 C C . ASP B 1 157 ? 5.25 -38.719 -6.781 1 82.88 157 ASP B C 1
ATOM 3196 O O . ASP B 1 157 ? 6.008 -37.969 -7.402 1 82.88 157 ASP B O 1
ATOM 3200 N N . ASP B 1 158 ? 4.324 -39.375 -7.227 1 83.38 158 ASP B N 1
ATOM 3201 C CA . ASP B 1 158 ? 4.008 -39.188 -8.641 1 83.38 158 ASP B CA 1
ATOM 3202 C C . ASP B 1 158 ? 3.605 -37.75 -8.922 1 83.38 158 ASP B C 1
ATOM 3204 O O . ASP B 1 158 ? 4.023 -37.156 -9.922 1 83.38 158 ASP B O 1
ATOM 3208 N N . HIS B 1 159 ? 2.873 -37.219 -8.102 1 81.38 159 HIS B N 1
ATOM 3209 C CA . HIS B 1 159 ? 2.451 -35.812 -8.242 1 81.38 159 HIS B CA 1
ATOM 3210 C C . HIS B 1 159 ? 3.648 -34.875 -8.211 1 81.38 159 HIS B C 1
ATOM 3212 O O . HIS B 1 159 ? 3.713 -33.906 -8.984 1 81.38 159 HIS B O 1
ATOM 3218 N N . ILE B 1 160 ? 4.559 -35.125 -7.418 1 79 160 ILE B N 1
ATOM 3219 C CA . ILE B 1 160 ? 5.754 -34.312 -7.293 1 79 160 ILE B CA 1
ATOM 3220 C C . ILE B 1 160 ? 6.566 -34.375 -8.586 1 79 160 ILE B C 1
ATOM 3222 O O . ILE B 1 160 ? 7 -33.344 -9.102 1 79 160 ILE B O 1
ATOM 3226 N N . ALA B 1 161 ? 6.703 -35.562 -9.047 1 81.5 161 ALA B N 1
ATOM 3227 C CA . ALA B 1 161 ? 7.469 -35.75 -10.273 1 81.5 161 ALA B CA 1
ATOM 3228 C C . ALA B 1 161 ? 6.809 -35.062 -11.461 1 81.5 161 ALA B C 1
ATOM 3230 O O . ALA B 1 161 ? 7.488 -34.469 -12.297 1 81.5 161 ALA B O 1
ATOM 3231 N N . ARG B 1 162 ? 5.578 -35.125 -11.508 1 80.56 162 ARG B N 1
ATOM 3232 C CA . ARG B 1 162 ? 4.836 -34.531 -12.609 1 80.56 162 ARG B CA 1
ATOM 3233 C C . ARG B 1 162 ? 4.879 -33 -12.539 1 80.56 162 ARG B C 1
ATOM 3235 O O . ARG B 1 162 ? 4.953 -32.312 -13.562 1 80.56 162 ARG B O 1
ATOM 3242 N N . THR B 1 163 ? 4.812 -32.5 -11.391 1 78.81 163 THR B N 1
ATOM 3243 C CA . THR B 1 163 ? 4.902 -31.062 -11.203 1 78.81 163 THR B CA 1
ATOM 3244 C C . THR B 1 163 ? 6.273 -30.547 -11.625 1 78.81 163 THR B C 1
ATOM 3246 O O . THR B 1 163 ? 6.383 -29.484 -12.25 1 78.81 163 THR B O 1
ATOM 3249 N N . ARG B 1 164 ? 7.262 -31.328 -11.328 1 79.44 164 ARG B N 1
ATOM 3250 C CA . ARG B 1 164 ? 8.617 -30.984 -11.742 1 79.44 164 ARG B CA 1
ATOM 3251 C C . ARG B 1 164 ? 8.742 -31 -13.266 1 79.44 164 ARG B C 1
ATOM 3253 O O . ARG B 1 164 ? 9.312 -30.078 -13.852 1 79.44 164 ARG B O 1
ATOM 3260 N N . TRP B 1 165 ? 8.234 -32.031 -13.773 1 79.25 165 TRP B N 1
ATOM 3261 C CA . TRP B 1 165 ? 8.25 -32.156 -15.227 1 79.25 165 TRP B CA 1
ATOM 3262 C C . TRP B 1 165 ? 7.504 -30.984 -15.875 1 79.25 165 TRP B C 1
ATOM 3264 O O . TRP B 1 165 ? 7.996 -30.391 -16.828 1 79.25 165 TRP B O 1
ATOM 3274 N N . ALA B 1 166 ? 6.398 -30.625 -15.391 1 81.25 16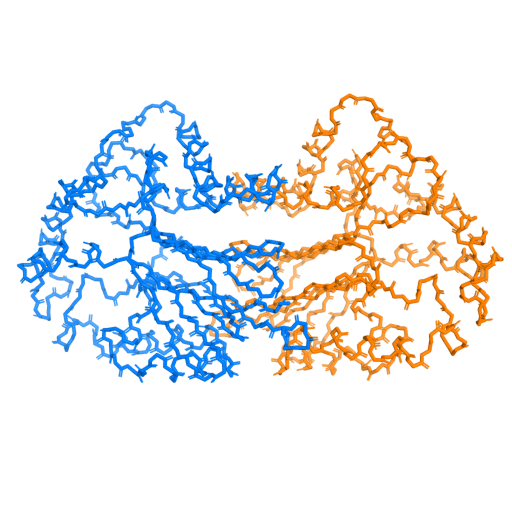6 ALA B N 1
ATOM 3275 C CA . ALA B 1 166 ? 5.586 -29.531 -15.922 1 81.25 166 ALA B CA 1
ATOM 3276 C C . ALA B 1 166 ? 6.336 -28.203 -15.844 1 81.25 166 ALA B C 1
ATOM 3278 O O . ALA B 1 166 ? 6.25 -27.375 -16.766 1 81.25 166 ALA B O 1
ATOM 3279 N N . THR B 1 167 ? 7.055 -28.016 -14.789 1 82.31 167 THR B N 1
ATOM 3280 C CA . THR B 1 167 ? 7.84 -26.812 -14.602 1 82.31 167 THR B CA 1
ATOM 3281 C C . THR B 1 167 ? 8.914 -26.688 -15.68 1 82.31 167 THR B C 1
ATOM 3283 O O . THR B 1 167 ? 9.078 -25.625 -16.281 1 82.31 167 THR B O 1
ATOM 3286 N N . GLU B 1 168 ? 9.523 -27.766 -15.922 1 80.38 168 GLU B N 1
ATOM 3287 C CA . GLU B 1 168 ? 10.578 -27.781 -16.938 1 80.38 168 GLU B CA 1
ATOM 3288 C C . GLU B 1 168 ? 10.008 -27.516 -18.328 1 80.38 168 GLU B C 1
ATOM 3290 O O . GLU B 1 168 ? 10.641 -26.859 -19.156 1 80.38 168 GLU B O 1
ATOM 3295 N N . GLN B 1 169 ? 8.844 -28.016 -18.531 1 80.81 169 GLN B N 1
ATOM 3296 C CA . GLN B 1 169 ? 8.195 -27.797 -19.828 1 80.81 169 GLN B CA 1
ATOM 3297 C C . GLN B 1 169 ? 7.828 -26.328 -20 1 80.81 169 GLN B C 1
ATOM 3299 O O . GLN B 1 169 ? 7.918 -25.797 -21.109 1 80.81 169 GLN B O 1
ATOM 3304 N N . LYS B 1 170 ? 7.477 -25.703 -18.938 1 83.62 170 LYS B N 1
ATOM 3305 C CA . LYS B 1 170 ? 7.066 -24.297 -18.984 1 83.62 170 LYS B CA 1
ATOM 3306 C C . LYS B 1 170 ? 8.258 -23.391 -19.266 1 83.62 170 LYS B C 1
ATOM 3308 O O . LYS B 1 170 ? 8.109 -22.344 -19.891 1 83.62 170 LYS B O 1
ATOM 3313 N N . TRP B 1 171 ? 9.438 -23.812 -18.859 1 84.25 171 TRP B N 1
ATOM 3314 C CA . TRP B 1 171 ? 10.641 -23 -18.984 1 84.25 171 TRP B CA 1
ATOM 3315 C C . TRP B 1 171 ? 10.938 -22.688 -20.453 1 84.25 171 TRP B C 1
ATOM 3317 O O . TRP B 1 171 ? 11.414 -21.609 -20.766 1 84.25 171 TRP B O 1
ATOM 3327 N N . SER B 1 172 ? 10.641 -23.625 -21.234 1 83.75 172 SER B N 1
ATOM 3328 C CA . SER B 1 172 ? 10.945 -23.422 -22.656 1 83.75 172 SER B CA 1
ATOM 3329 C C . SER B 1 172 ? 10.039 -22.375 -23.266 1 83.75 172 SER B C 1
ATOM 3331 O O . SER B 1 172 ? 10.344 -21.844 -24.344 1 83.75 172 SER B O 1
ATOM 3333 N N . HIS B 1 173 ? 9.008 -22.031 -22.609 1 87.81 173 HIS B N 1
ATOM 3334 C CA . HIS B 1 173 ? 8.031 -21.078 -23.141 1 87.81 173 HIS B CA 1
ATOM 3335 C C . HIS B 1 173 ? 8.117 -19.734 -22.406 1 87.81 173 HIS B C 1
ATOM 3337 O O . HIS B 1 173 ? 7.449 -18.781 -22.797 1 87.81 173 HIS B O 1
ATOM 3343 N N . THR B 1 174 ? 8.961 -19.688 -21.438 1 88.31 174 THR B N 1
ATOM 3344 C CA . THR B 1 174 ? 9.023 -18.516 -20.578 1 88.31 174 THR B CA 1
ATOM 3345 C C . THR B 1 174 ? 9.742 -17.359 -21.281 1 88.31 174 THR B C 1
ATOM 3347 O O . THR B 1 174 ? 10.875 -17.531 -21.734 1 88.31 174 THR B O 1
ATOM 3350 N N . ASN B 1 175 ? 9.016 -16.25 -21.406 1 92.56 175 ASN B N 1
ATOM 3351 C CA . ASN B 1 175 ? 9.539 -15.008 -21.984 1 92.56 175 ASN B CA 1
ATOM 3352 C C . ASN B 1 175 ? 10.055 -15.234 -23.406 1 92.56 175 ASN B C 1
ATOM 3354 O O . ASN B 1 175 ? 11.172 -14.836 -23.734 1 92.56 175 ASN B O 1
ATOM 3358 N N . GLN B 1 176 ? 9.227 -15.984 -24.094 1 87.94 176 GLN B N 1
ATOM 3359 C CA . GLN B 1 176 ? 9.445 -16.234 -25.516 1 87.94 176 GLN B CA 1
ATOM 3360 C C . GLN B 1 176 ? 8.297 -15.703 -26.359 1 87.94 176 GLN B C 1
ATOM 3362 O O . GLN B 1 176 ? 7.148 -15.68 -25.906 1 87.94 176 GLN B O 1
ATOM 3367 N N . PRO B 1 177 ? 8.555 -15.234 -27.609 1 85.75 177 PRO B N 1
ATOM 3368 C CA . PRO B 1 177 ? 7.496 -14.68 -28.453 1 85.75 177 PRO B CA 1
ATOM 3369 C C . PRO B 1 177 ? 6.32 -15.633 -28.641 1 85.75 177 PRO B C 1
ATOM 3371 O O . PRO B 1 177 ? 5.164 -15.203 -28.641 1 85.75 177 PRO B O 1
ATOM 3374 N N . ASN B 1 178 ? 6.512 -16.969 -28.734 1 85.12 178 ASN B N 1
ATOM 3375 C CA . ASN B 1 178 ? 5.43 -17.922 -28.891 1 85.12 178 ASN B CA 1
ATOM 3376 C C . ASN B 1 178 ? 5.078 -18.594 -27.562 1 85.12 178 ASN B C 1
ATOM 3378 O O . ASN B 1 178 ? 4.375 -19.594 -27.531 1 85.12 178 ASN B O 1
ATOM 3382 N N . GLY B 1 179 ? 5.492 -17.969 -26.547 1 91.12 179 GLY B N 1
ATOM 3383 C CA . GLY B 1 179 ? 5.203 -18.438 -25.219 1 91.12 179 GLY B CA 1
ATOM 3384 C C . GLY B 1 179 ? 4.418 -17.453 -24.375 1 91.12 179 GLY B C 1
ATOM 3385 O O . GLY B 1 179 ? 3.385 -16.938 -24.812 1 91.12 179 GLY B O 1
ATOM 3386 N N . TYR B 1 180 ? 4.801 -17.297 -23.203 1 92.19 180 TYR B N 1
ATOM 3387 C CA . TYR B 1 180 ? 4.195 -16.297 -22.312 1 92.19 180 TYR B CA 1
ATOM 3388 C C . TYR B 1 180 ? 5.258 -15.438 -21.641 1 92.19 180 TYR B C 1
ATOM 3390 O O . TYR B 1 180 ? 6.449 -15.742 -21.719 1 92.19 180 TYR B O 1
ATOM 3398 N N . TRP B 1 181 ? 4.84 -14.344 -21.141 1 94.75 181 TRP B N 1
ATOM 3399 C CA . TRP B 1 181 ? 5.762 -13.383 -20.547 1 94.75 181 TRP B CA 1
ATOM 3400 C C . TRP B 1 181 ? 5.508 -13.242 -19.047 1 94.75 181 TRP B C 1
ATOM 3402 O O . TRP B 1 181 ? 4.359 -13.281 -18.609 1 94.75 181 TRP B O 1
ATOM 3412 N N . ILE B 1 182 ? 6.555 -13.102 -18.328 1 96.5 182 ILE B N 1
ATOM 3413 C CA . ILE B 1 182 ? 6.516 -12.984 -16.875 1 96.5 182 ILE B CA 1
ATOM 3414 C C . ILE B 1 182 ? 7.648 -12.07 -16.406 1 96.5 182 ILE B C 1
ATOM 3416 O O . ILE B 1 182 ? 8.648 -11.898 -17.109 1 96.5 182 ILE B O 1
ATOM 3420 N N . ALA B 1 183 ? 7.469 -11.336 -15.305 1 98.06 183 ALA B N 1
ATOM 3421 C CA . ALA B 1 183 ? 8.531 -10.508 -14.742 1 98.06 183 ALA B CA 1
ATOM 3422 C C . ALA B 1 183 ? 9.641 -11.367 -14.148 1 98.06 183 ALA B C 1
ATOM 3424 O O . ALA B 1 183 ? 9.453 -12 -13.102 1 98.06 183 ALA B O 1
ATOM 3425 N N . ALA B 1 184 ? 10.703 -11.461 -14.734 1 96.25 184 ALA B N 1
ATOM 3426 C CA . ALA B 1 184 ? 11.906 -12.125 -14.258 1 96.25 184 ALA B CA 1
ATOM 3427 C C . ALA B 1 184 ? 13.125 -11.211 -14.359 1 96.25 184 ALA B C 1
ATOM 3429 O O . ALA B 1 184 ? 13.141 -10.125 -13.766 1 96.25 184 ALA B O 1
ATOM 3430 N N . ALA B 1 185 ? 14.062 -11.57 -15.219 1 95.56 185 ALA B N 1
ATOM 3431 C CA . ALA B 1 185 ? 15.273 -10.758 -15.281 1 95.56 185 ALA B CA 1
ATOM 3432 C C . ALA B 1 185 ? 15.328 -9.953 -16.578 1 95.56 185 ALA B C 1
ATOM 3434 O O . ALA B 1 185 ? 16.234 -9.133 -16.766 1 95.56 185 ALA B O 1
ATOM 3435 N N . ASP B 1 186 ? 14.414 -10.156 -17.469 1 95.06 186 ASP B N 1
ATOM 3436 C CA . ASP B 1 186 ? 14.375 -9.453 -18.75 1 95.06 186 ASP B CA 1
ATOM 3437 C C . ASP B 1 186 ? 13.328 -8.344 -18.75 1 95.06 186 ASP B C 1
ATOM 3439 O O . ASP B 1 186 ? 12.133 -8.609 -18.859 1 95.06 186 ASP B O 1
ATOM 3443 N N . PRO B 1 187 ? 13.758 -7.062 -18.734 1 96.88 187 PRO B N 1
ATOM 3444 C CA . PRO B 1 187 ? 12.797 -5.957 -18.672 1 96.88 187 PRO B CA 1
ATOM 3445 C C . PRO B 1 187 ? 11.875 -5.891 -19.891 1 96.88 187 PRO B C 1
ATOM 3447 O O . PRO B 1 187 ? 10.828 -5.238 -19.828 1 96.88 187 PRO B O 1
ATOM 3450 N N . ARG B 1 188 ? 12.234 -6.621 -21.016 1 96.44 188 ARG B N 1
ATOM 3451 C CA . ARG B 1 188 ? 11.383 -6.645 -22.203 1 96.44 188 ARG B CA 1
ATOM 3452 C C . ARG B 1 188 ? 10.016 -7.246 -21.891 1 96.44 188 ARG B C 1
ATOM 3454 O O . ARG B 1 188 ? 9.023 -6.93 -22.547 1 96.44 188 ARG B O 1
ATOM 3461 N N . ALA B 1 189 ? 10.023 -8.109 -20.875 1 97.19 189 ALA B N 1
ATOM 3462 C CA . ALA B 1 189 ? 8.773 -8.75 -20.469 1 97.19 189 ALA B CA 1
ATOM 3463 C C . ALA B 1 189 ? 7.707 -7.707 -20.141 1 97.19 189 ALA B C 1
ATOM 3465 O O . ALA B 1 189 ? 6.531 -7.891 -20.453 1 97.19 189 ALA B O 1
ATOM 3466 N N . ALA B 1 190 ? 8.125 -6.574 -19.516 1 98.38 190 ALA B N 1
ATOM 3467 C CA . ALA B 1 190 ? 7.195 -5.523 -19.109 1 98.38 190 ALA B CA 1
ATOM 3468 C C . ALA B 1 190 ? 6.504 -4.906 -20.312 1 98.38 190 ALA B C 1
ATOM 3470 O O . ALA B 1 190 ? 5.324 -4.547 -20.25 1 98.38 190 ALA B O 1
ATOM 3471 N N . HIS B 1 191 ? 7.184 -4.832 -21.406 1 97.69 191 HIS B N 1
ATOM 3472 C CA . HIS B 1 191 ? 6.645 -4.203 -22.609 1 97.69 191 HIS B CA 1
ATOM 3473 C C . HIS B 1 191 ? 5.75 -5.164 -23.375 1 97.69 191 HIS B C 1
ATOM 3475 O O . HIS B 1 191 ? 5.043 -4.754 -24.297 1 97.69 191 HIS B O 1
ATOM 3481 N N . GLU B 1 192 ? 5.77 -6.418 -23 1 97.56 192 GLU B N 1
ATOM 3482 C CA . GLU B 1 192 ? 4.898 -7.418 -23.625 1 97.56 192 GLU B CA 1
ATOM 3483 C C . GLU B 1 192 ? 3.625 -7.617 -22.797 1 97.56 192 GLU B C 1
ATOM 3485 O O . GLU B 1 192 ? 2.795 -8.469 -23.125 1 97.56 192 GLU B O 1
ATOM 3490 N N . ALA B 1 193 ? 3.447 -6.809 -21.719 1 98.06 193 ALA B N 1
ATOM 3491 C CA . ALA B 1 193 ? 2.295 -6.953 -20.828 1 98.06 193 ALA B CA 1
ATOM 3492 C C . ALA B 1 193 ? 1.004 -6.555 -21.547 1 98.06 193 ALA B C 1
ATOM 3494 O O . ALA B 1 193 ? 1.027 -5.766 -22.5 1 98.06 193 ALA B O 1
ATOM 3495 N N . VAL B 1 194 ? -0.121 -7.125 -21.156 1 98.06 194 VAL B N 1
ATOM 3496 C CA . VAL B 1 194 ? -1.442 -6.652 -21.547 1 98.06 194 VAL B CA 1
ATOM 3497 C C . VAL B 1 194 ? -1.756 -5.336 -20.844 1 98.06 194 VAL B C 1
ATOM 3499 O O . VAL B 1 194 ? -1.687 -5.258 -19.609 1 98.06 194 VAL B O 1
ATOM 3502 N N . THR B 1 195 ? -2.057 -4.293 -21.641 1 98.56 195 THR B N 1
ATOM 3503 C CA . THR B 1 195 ? -2.32 -2.986 -21.047 1 98.56 195 THR B CA 1
ATOM 3504 C C . THR B 1 195 ? -3.627 -2.404 -21.578 1 98.56 195 THR B C 1
ATOM 3506 O O . THR B 1 195 ? -4.141 -2.854 -22.594 1 98.56 195 THR B O 1
ATOM 3509 N N . GLY B 1 196 ? -4.148 -1.442 -20.797 1 98.44 196 GLY B N 1
ATOM 3510 C CA . GLY B 1 196 ? -5.34 -0.733 -21.234 1 98.44 196 GLY B CA 1
ATOM 3511 C C . GLY B 1 196 ? -5.734 0.396 -20.312 1 98.44 196 GLY B C 1
ATOM 3512 O O . GLY B 1 196 ? -5.105 0.604 -19.266 1 98.44 196 GLY B O 1
ATOM 3513 N N . THR B 1 197 ? -6.609 1.208 -20.781 1 98.19 197 THR B N 1
ATOM 3514 C CA . THR B 1 197 ? -7.254 2.264 -20 1 98.19 197 THR B CA 1
ATOM 3515 C C . THR B 1 197 ? -8.773 2.137 -20.078 1 98.19 197 THR B C 1
ATOM 3517 O O . THR B 1 197 ? -9.32 1.778 -21.125 1 98.19 197 THR B O 1
ATOM 3520 N N . ALA B 1 198 ? -9.461 2.387 -19 1 97.81 198 ALA B N 1
ATOM 3521 C CA . ALA B 1 198 ? -10.914 2.258 -18.969 1 97.81 198 ALA B CA 1
ATOM 3522 C C . ALA B 1 198 ? -11.508 3.027 -17.797 1 97.81 198 ALA B C 1
ATOM 3524 O O . ALA B 1 198 ? -10.844 3.227 -16.766 1 97.81 198 ALA B O 1
ATOM 3525 N N . PRO B 1 199 ? -12.711 3.512 -18.016 1 96.56 199 PRO B N 1
ATOM 3526 C CA . PRO B 1 199 ? -13.414 3.99 -16.812 1 96.56 199 PRO B CA 1
ATOM 3527 C C . PRO B 1 199 ? -13.742 2.865 -15.844 1 96.56 199 PRO B C 1
ATOM 3529 O O . PRO B 1 199 ? -13.898 1.712 -16.25 1 96.56 199 PRO B O 1
ATOM 3532 N N . ALA B 1 200 ? -13.805 3.115 -14.586 1 97.19 200 ALA B N 1
ATOM 3533 C CA . ALA B 1 200 ? -14.148 2.094 -13.602 1 97.19 200 ALA B CA 1
ATOM 3534 C C . ALA B 1 200 ? -14.75 2.725 -12.352 1 97.19 200 ALA B C 1
ATOM 3536 O O . ALA B 1 200 ? -14.266 3.748 -11.867 1 97.19 200 ALA B O 1
ATOM 3537 N N . ASP B 1 201 ? -15.891 2.135 -11.906 1 96.75 201 ASP B N 1
ATOM 3538 C CA . ASP B 1 201 ? -16.438 2.469 -10.594 1 96.75 201 ASP B CA 1
ATOM 3539 C C . ASP B 1 201 ? -15.742 1.661 -9.492 1 96.75 201 ASP B C 1
ATOM 3541 O O . ASP B 1 201 ? -15.594 2.141 -8.367 1 96.75 201 ASP B O 1
ATOM 3545 N N . ARG B 1 202 ? -15.43 0.503 -9.773 1 97.75 202 ARG B N 1
ATOM 3546 C CA . ARG B 1 202 ? -14.625 -0.356 -8.922 1 97.75 202 ARG B CA 1
ATOM 3547 C C . ARG B 1 202 ? -13.781 -1.318 -9.742 1 97.75 202 ARG B C 1
ATOM 3549 O O . ARG B 1 202 ? -14.094 -1.594 -10.906 1 97.75 202 ARG B O 1
ATOM 3556 N N . ALA B 1 203 ? -12.688 -1.708 -9.242 1 98.69 203 ALA B N 1
ATOM 3557 C CA . ALA B 1 203 ? -11.758 -2.627 -9.891 1 98.69 203 ALA B CA 1
ATOM 3558 C C . ALA B 1 203 ? -11.109 -3.564 -8.883 1 98.69 203 ALA B C 1
ATOM 3560 O O . ALA B 1 203 ? -10.883 -3.184 -7.73 1 98.69 203 ALA B O 1
ATOM 3561 N N . ALA B 1 204 ? -10.852 -4.746 -9.289 1 98.88 204 ALA B N 1
ATOM 3562 C CA . ALA B 1 204 ? -10.148 -5.703 -8.438 1 98.88 204 ALA B CA 1
ATOM 3563 C C . ALA B 1 204 ? -8.93 -6.281 -9.156 1 98.88 204 ALA B C 1
ATOM 3565 O O . ALA B 1 204 ? -8.953 -6.473 -10.375 1 98.88 204 ALA B O 1
ATOM 3566 N N . LEU B 1 205 ? -7.852 -6.414 -8.477 1 98.94 205 LEU B N 1
ATOM 3567 C CA . LEU B 1 205 ? -6.672 -7.148 -8.914 1 98.94 205 LEU B CA 1
ATOM 3568 C C . LEU B 1 205 ? -6.492 -8.43 -8.109 1 98.94 205 LEU B C 1
ATOM 3570 O O . LEU B 1 205 ? -6.516 -8.398 -6.875 1 98.94 205 LEU B O 1
ATOM 3574 N N . LEU B 1 206 ? -6.328 -9.523 -8.758 1 98.88 206 LEU B N 1
ATOM 3575 C CA . LEU B 1 206 ? -6.242 -10.805 -8.07 1 98.88 206 LEU B CA 1
ATOM 3576 C C . LEU B 1 206 ? -5.094 -11.648 -8.617 1 98.88 206 LEU B C 1
ATOM 3578 O O . LEU B 1 206 ? -4.879 -11.688 -9.828 1 98.88 206 LEU B O 1
ATOM 3582 N N . THR B 1 207 ? -4.328 -12.297 -7.742 1 98.44 207 THR B N 1
ATOM 3583 C CA . THR B 1 207 ? -3.459 -13.398 -8.156 1 98.44 207 THR B CA 1
ATOM 3584 C C . THR B 1 207 ? -4.277 -14.648 -8.469 1 98.44 207 THR B C 1
ATOM 3586 O O . THR B 1 207 ? -5.469 -14.711 -8.156 1 98.44 207 THR B O 1
ATOM 3589 N N . ASP B 1 208 ? -3.689 -15.625 -9.07 1 95.88 208 ASP B N 1
ATOM 3590 C CA . ASP B 1 208 ? -4.414 -16.844 -9.422 1 95.88 208 ASP B CA 1
ATOM 3591 C C . ASP B 1 208 ? -4.902 -17.562 -8.18 1 95.88 208 ASP B C 1
ATOM 3593 O O . ASP B 1 208 ? -5.965 -18.203 -8.195 1 95.88 208 ASP B O 1
ATOM 3597 N N . GLY B 1 209 ? -4.148 -17.406 -7.043 1 96.69 209 GLY B N 1
ATOM 3598 C CA . GLY B 1 209 ? -4.57 -18.016 -5.793 1 96.69 209 GLY B CA 1
ATOM 3599 C C . GLY B 1 209 ? -5.863 -17.438 -5.25 1 96.69 209 GLY B C 1
ATOM 3600 O O . GLY B 1 209 ? -6.586 -18.109 -4.512 1 96.69 209 GLY B O 1
ATOM 3601 N N . ALA B 1 210 ? -6.145 -16.234 -5.508 1 98.06 210 ALA B N 1
ATOM 3602 C CA . ALA B 1 210 ? -7.418 -15.617 -5.129 1 98.06 210 ALA B CA 1
ATOM 3603 C C . ALA B 1 210 ? -8.469 -15.82 -6.215 1 98.06 210 ALA B C 1
ATOM 3605 O O . ALA B 1 210 ? -9.633 -16.109 -5.918 1 98.06 210 ALA B O 1
ATOM 3606 N N . ALA B 1 211 ? -8.102 -15.742 -7.434 1 97.69 211 ALA B N 1
ATOM 3607 C CA . ALA B 1 211 ? -9.008 -15.828 -8.57 1 97.69 211 ALA B CA 1
ATOM 3608 C C . ALA B 1 211 ? -9.586 -17.234 -8.711 1 97.69 211 ALA B C 1
ATOM 3610 O O . ALA B 1 211 ? -10.617 -17.438 -9.359 1 97.69 211 ALA B O 1
ATOM 3611 N N . CYS B 1 212 ? -8.898 -18.203 -8.141 1 95.88 212 CYS B N 1
ATOM 3612 C CA . CYS B 1 212 ? -9.352 -19.594 -8.25 1 95.88 212 CYS B CA 1
ATOM 3613 C C . CYS B 1 212 ? -10.742 -19.766 -7.652 1 95.88 212 CYS B C 1
ATOM 3615 O O . CYS B 1 212 ? -11.438 -20.734 -7.953 1 95.88 212 CYS B O 1
ATOM 3617 N N . ALA B 1 213 ? -11.18 -18.797 -6.793 1 96.75 213 ALA B N 1
ATOM 3618 C CA . ALA B 1 213 ? -12.547 -18.781 -6.285 1 96.75 213 ALA B CA 1
ATOM 3619 C C . ALA B 1 213 ? -13.555 -18.844 -7.43 1 96.75 213 ALA B C 1
ATOM 3621 O O . ALA B 1 213 ? -14.617 -19.453 -7.297 1 96.75 213 ALA B O 1
ATOM 3622 N N . VAL B 1 214 ? -13.219 -18.203 -8.547 1 96.75 214 VAL B N 1
ATOM 3623 C CA . VAL B 1 214 ? -14.086 -18.141 -9.719 1 96.75 214 VAL B CA 1
ATOM 3624 C C . VAL B 1 214 ? -13.633 -19.172 -10.75 1 96.75 214 VAL B C 1
ATOM 3626 O O . VAL B 1 214 ? -14.414 -20.016 -11.172 1 96.75 214 VAL B O 1
ATOM 3629 N N . GLU B 1 215 ? -12.352 -19.156 -11.078 1 92.19 215 GLU B N 1
ATOM 3630 C CA . GLU B 1 215 ? -11.805 -19.844 -12.234 1 92.19 215 GLU B CA 1
ATOM 3631 C C . GLU B 1 215 ? -11.742 -21.359 -12 1 92.19 215 GLU B C 1
ATOM 3633 O O . GLU B 1 215 ? -11.891 -22.141 -12.93 1 92.19 215 GLU B O 1
ATOM 3638 N N . GLN B 1 216 ? -11.477 -21.766 -10.773 1 89.62 216 GLN B N 1
ATOM 3639 C CA . GLN B 1 216 ? -11.227 -23.172 -10.508 1 89.62 216 GLN B CA 1
ATOM 3640 C C . GLN B 1 216 ? -12.359 -23.781 -9.672 1 89.62 216 GLN B C 1
ATOM 3642 O O . GLN B 1 216 ? -12.891 -24.828 -10.023 1 89.62 216 GLN B O 1
ATOM 3647 N N . PHE B 1 217 ? -12.773 -23.094 -8.633 1 93.12 217 PHE B N 1
ATOM 3648 C CA . PHE B 1 217 ? -13.711 -23.688 -7.684 1 93.12 217 PHE B CA 1
ATOM 3649 C C . PHE B 1 217 ? -15.148 -23.312 -8.047 1 93.12 217 PHE B C 1
ATOM 3651 O O . PHE B 1 217 ? -16.094 -23.922 -7.562 1 93.12 217 PHE B O 1
ATOM 3658 N N . GLY B 1 218 ? -15.336 -22.266 -8.82 1 95.12 218 GLY B N 1
ATOM 3659 C CA . GLY B 1 218 ? -16.672 -21.844 -9.219 1 95.12 218 GLY B CA 1
ATOM 3660 C C . GLY B 1 218 ? -17.547 -21.438 -8.055 1 95.12 218 GLY B C 1
ATOM 3661 O O . GLY B 1 218 ? -18.75 -21.688 -8.047 1 95.12 218 GLY B O 1
ATOM 3662 N N . LEU B 1 219 ? -16.938 -20.922 -7.02 1 95.25 219 LEU B N 1
ATOM 3663 C CA . LEU B 1 219 ? -17.688 -20.469 -5.855 1 95.25 219 LEU B CA 1
ATOM 3664 C C . LEU B 1 219 ? -18.562 -19.266 -6.211 1 95.25 219 LEU B C 1
ATOM 3666 O O . LEU B 1 219 ? -19.609 -19.062 -5.598 1 95.25 219 LEU B O 1
ATOM 3670 N N . PHE B 1 220 ? -18.078 -18.469 -7.141 1 96.38 220 PHE B N 1
ATOM 3671 C CA . PHE B 1 220 ? -18.703 -17.234 -7.602 1 96.38 220 PHE B CA 1
ATOM 3672 C C . PHE B 1 220 ? -18.531 -17.062 -9.109 1 96.38 220 PHE B C 1
ATOM 3674 O O . PHE B 1 220 ? -17.656 -17.688 -9.711 1 96.38 220 PHE B O 1
ATOM 3681 N N . ASP B 1 221 ? -19.469 -16.375 -9.664 1 97.56 221 ASP B N 1
ATOM 3682 C CA . ASP B 1 221 ? -19.062 -15.703 -10.906 1 97.56 221 ASP B CA 1
ATOM 3683 C C . ASP B 1 221 ? -18.359 -14.383 -10.609 1 97.56 221 ASP B C 1
ATOM 3685 O O . ASP B 1 221 ? -18.25 -13.977 -9.453 1 97.56 221 ASP B O 1
ATOM 3689 N N . TRP B 1 222 ? -17.797 -13.758 -11.609 1 97.88 222 TRP B N 1
ATOM 3690 C CA . TRP B 1 222 ? -16.953 -12.586 -11.398 1 97.88 222 TRP B CA 1
ATOM 3691 C C . TRP B 1 222 ? -17.766 -11.438 -10.797 1 97.88 222 TRP B C 1
ATOM 3693 O O . TRP B 1 222 ? -17.25 -10.672 -9.977 1 97.88 222 TRP B O 1
ATOM 3703 N N . ALA B 1 223 ? -19 -11.266 -11.234 1 97.62 223 ALA B N 1
ATOM 3704 C CA . ALA B 1 223 ? -19.859 -10.211 -10.688 1 97.62 223 ALA B CA 1
ATOM 3705 C C . ALA B 1 223 ? -20.062 -10.398 -9.18 1 97.62 223 ALA B C 1
ATOM 3707 O O . ALA B 1 223 ? -19.906 -9.445 -8.414 1 97.62 223 ALA B O 1
ATOM 3708 N N . SER B 1 224 ? -20.359 -11.609 -8.781 1 97.75 224 SER B N 1
ATOM 3709 C CA . SER B 1 224 ? -20.594 -11.883 -7.367 1 97.75 224 SER B CA 1
ATOM 3710 C C . SER B 1 224 ? -19.297 -11.828 -6.57 1 97.75 224 SER B C 1
ATOM 3712 O O . SER B 1 224 ? -19.297 -11.445 -5.398 1 97.75 224 SER B O 1
ATOM 3714 N N . ALA B 1 225 ? -18.156 -12.281 -7.152 1 98.25 225 ALA B N 1
ATOM 3715 C CA . ALA B 1 225 ? -16.859 -12.141 -6.496 1 98.25 225 ALA B CA 1
ATOM 3716 C C . ALA B 1 225 ? -16.547 -10.672 -6.195 1 98.25 225 ALA B C 1
ATOM 3718 O O . ALA B 1 225 ? -16.094 -10.344 -5.098 1 98.25 225 ALA B O 1
ATOM 3719 N N . LEU B 1 226 ? -16.844 -9.812 -7.188 1 98.12 226 LEU B N 1
ATOM 3720 C CA . LEU B 1 226 ? -16.609 -8.383 -7.008 1 98.12 226 LEU B CA 1
ATOM 3721 C C . LEU B 1 226 ? -17.531 -7.816 -5.93 1 98.12 226 LEU B C 1
ATOM 3723 O O . LEU B 1 226 ? -17.125 -6.953 -5.152 1 98.12 226 LEU B O 1
ATOM 3727 N N . ASP B 1 227 ? -18.75 -8.289 -5.902 1 97.88 227 ASP B N 1
ATOM 3728 C CA . ASP B 1 227 ? -19.688 -7.883 -4.855 1 97.88 227 ASP B CA 1
ATOM 3729 C C . ASP B 1 227 ? -19.172 -8.289 -3.477 1 97.88 227 ASP B C 1
ATOM 3731 O O . ASP B 1 227 ? -19.266 -7.52 -2.52 1 97.88 227 ASP B O 1
ATOM 3735 N N . LEU B 1 228 ? -18.672 -9.492 -3.4 1 98.06 228 LEU B N 1
ATOM 3736 C CA . LEU B 1 228 ? -18.125 -9.977 -2.137 1 98.06 228 LEU B CA 1
ATOM 3737 C C . LEU B 1 228 ? -16.938 -9.117 -1.695 1 98.06 228 LEU B C 1
ATOM 3739 O O . LEU B 1 228 ? -16.844 -8.75 -0.523 1 98.06 228 LEU B O 1
ATOM 3743 N N . LEU B 1 229 ? -16.031 -8.836 -2.611 1 98.06 229 LEU B N 1
ATOM 3744 C CA . LEU B 1 229 ? -14.875 -7.984 -2.324 1 98.06 229 LEU B CA 1
ATOM 3745 C C . LEU B 1 229 ? -15.328 -6.625 -1.796 1 98.06 229 LEU B C 1
ATOM 3747 O O . LEU B 1 229 ? -14.695 -6.066 -0.896 1 98.06 229 LEU B O 1
ATOM 3751 N N . THR B 1 230 ? -16.391 -6.121 -2.371 1 96.75 230 THR B N 1
ATOM 3752 C CA . THR B 1 230 ? -16.906 -4.797 -2.025 1 96.75 230 THR B CA 1
ATOM 3753 C C . THR B 1 230 ? -17.578 -4.816 -0.659 1 96.75 230 THR B C 1
ATOM 3755 O O . THR B 1 230 ? -17.359 -3.928 0.164 1 96.75 230 THR B O 1
ATOM 3758 N N . MET B 1 231 ? -18.344 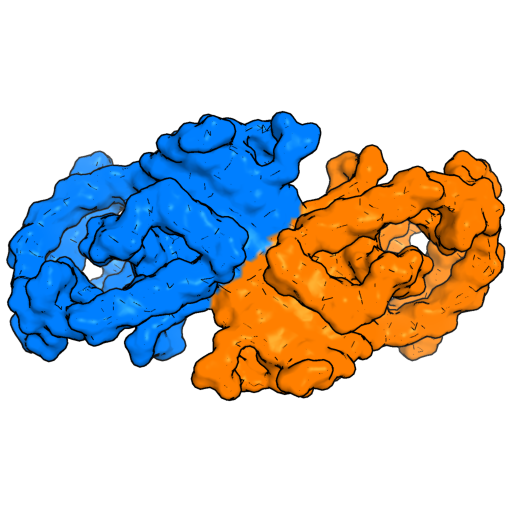-5.824 -0.418 1 96.19 231 MET B N 1
ATOM 3759 C CA . MET B 1 231 ? -19.188 -5.855 0.768 1 96.19 231 MET B CA 1
ATOM 3760 C C . MET B 1 231 ? -18.422 -6.406 1.97 1 96.19 231 MET B C 1
ATOM 3762 O O . MET B 1 231 ? -18.609 -5.93 3.094 1 96.19 231 MET B O 1
ATOM 3766 N N . SER B 1 232 ? -17.594 -7.434 1.705 1 96.06 232 SER B N 1
ATOM 3767 C CA . SER B 1 232 ? -16.984 -8.156 2.822 1 96.06 232 SER B CA 1
ATOM 3768 C C . SER B 1 232 ? -15.469 -8.008 2.826 1 96.06 232 SER B C 1
ATOM 3770 O O . SER B 1 232 ? -14.82 -8.25 3.848 1 96.06 232 SER B O 1
ATOM 3772 N N . GLY B 1 233 ? -14.914 -7.641 1.733 1 97.06 233 GLY B N 1
ATOM 3773 C CA . GLY B 1 233 ? -13.484 -7.375 1.685 1 97.06 233 GLY B CA 1
ATOM 3774 C C . GLY B 1 233 ? -12.68 -8.531 1.121 1 97.06 233 GLY B C 1
ATOM 3775 O O . GLY B 1 233 ? -13.195 -9.648 0.997 1 97.06 233 GLY B O 1
ATOM 3776 N N . PRO B 1 234 ? -11.438 -8.297 0.729 1 98.38 234 PRO B N 1
ATOM 3777 C CA . PRO B 1 234 ? -10.578 -9.312 0.108 1 98.38 234 PRO B CA 1
ATOM 3778 C C . PRO B 1 234 ? -10.266 -10.477 1.047 1 98.38 234 PRO B C 1
ATOM 3780 O O . PRO B 1 234 ? -10.094 -11.609 0.595 1 98.38 234 PRO B O 1
ATOM 3783 N N . ALA B 1 235 ? -10.172 -10.211 2.34 1 97.44 235 ALA B N 1
ATOM 3784 C CA . ALA B 1 235 ? -9.891 -11.281 3.291 1 97.44 235 ALA B CA 1
ATOM 3785 C C . ALA B 1 235 ? -10.984 -12.344 3.258 1 97.44 235 ALA B C 1
ATOM 3787 O O . ALA B 1 235 ? -10.703 -13.539 3.391 1 97.44 235 ALA B O 1
ATOM 3788 N N . GLU B 1 236 ? -12.156 -11.906 3.107 1 97.25 236 GLU B N 1
ATOM 3789 C CA . GLU B 1 236 ? -13.273 -12.844 3.047 1 97.25 236 GLU B CA 1
ATOM 3790 C C . GLU B 1 236 ? -13.188 -13.727 1.803 1 97.25 236 GLU B C 1
ATOM 3792 O O . GLU B 1 236 ? -13.461 -14.93 1.863 1 97.25 236 GLU B O 1
ATOM 3797 N N . LEU B 1 237 ? -12.859 -13.125 0.656 1 98.12 237 LEU B N 1
ATOM 3798 C CA . LEU B 1 237 ? -12.68 -13.914 -0.557 1 98.12 237 LEU B CA 1
ATOM 3799 C C . LEU B 1 237 ? -11.633 -15.008 -0.344 1 98.12 237 LEU B C 1
ATOM 3801 O O . LEU B 1 237 ? -11.852 -16.156 -0.73 1 98.12 237 LEU B O 1
ATOM 3805 N N . ILE B 1 238 ? -10.531 -14.672 0.271 1 97.81 238 ILE B N 1
ATOM 3806 C CA . ILE B 1 238 ? -9.453 -15.617 0.518 1 97.81 238 ILE B CA 1
ATOM 3807 C C . ILE B 1 238 ? -9.922 -16.703 1.483 1 97.81 238 ILE B C 1
ATOM 3809 O O . ILE B 1 238 ? -9.625 -17.875 1.295 1 97.81 238 ILE B O 1
ATOM 3813 N N . ARG B 1 239 ? -10.688 -16.281 2.453 1 96.75 239 ARG B N 1
ATOM 3814 C CA . ARG B 1 239 ? -11.234 -17.25 3.396 1 96.75 239 ARG B CA 1
ATOM 3815 C C . ARG B 1 239 ? -12.102 -18.297 2.684 1 96.75 239 ARG B C 1
ATOM 3817 O O . ARG B 1 239 ? -12.055 -19.484 3 1 96.75 239 ARG B O 1
ATOM 3824 N N . ARG B 1 240 ? -12.922 -17.828 1.755 1 97.12 240 ARG B N 1
ATOM 3825 C CA . ARG B 1 240 ? -13.773 -18.734 0.989 1 97.12 240 ARG B CA 1
ATOM 3826 C C . ARG B 1 240 ? -12.938 -19.703 0.159 1 97.12 240 ARG B C 1
ATOM 3828 O O . ARG B 1 240 ? -13.281 -20.875 0.026 1 97.12 240 ARG B O 1
ATOM 3835 N N . VAL B 1 241 ? -11.859 -19.234 -0.403 1 96.5 241 VAL B N 1
ATOM 3836 C CA . VAL B 1 241 ? -10.945 -20.078 -1.168 1 96.5 241 VAL B CA 1
ATOM 3837 C C . VAL B 1 241 ? -10.359 -21.141 -0.261 1 96.5 241 VAL B C 1
ATOM 3839 O O . VAL B 1 241 ? -10.328 -22.328 -0.625 1 96.5 241 VAL B O 1
ATOM 3842 N N . ARG B 1 242 ? -9.914 -20.719 0.946 1 95.69 242 ARG B N 1
ATOM 3843 C CA . ARG B 1 242 ? -9.32 -21.672 1.887 1 95.69 242 ARG B CA 1
ATOM 3844 C C . ARG B 1 242 ? -10.312 -22.75 2.271 1 95.69 242 ARG B C 1
ATOM 3846 O O . ARG B 1 242 ? -9.953 -23.938 2.342 1 95.69 242 ARG B O 1
ATOM 3853 N N . ALA B 1 243 ? -11.469 -22.391 2.504 1 94.69 243 ALA B N 1
ATOM 3854 C CA . ALA B 1 243 ? -12.516 -23.359 2.84 1 94.69 243 ALA B CA 1
ATOM 3855 C C . ALA B 1 243 ? -12.727 -24.344 1.702 1 94.69 243 ALA B C 1
ATOM 3857 O O . ALA B 1 243 ? -12.891 -25.547 1.941 1 94.69 243 ALA B O 1
ATOM 3858 N N . ALA B 1 244 ? -12.719 -23.875 0.468 1 93.69 244 ALA B N 1
ATOM 3859 C CA . ALA B 1 244 ? -12.898 -24.734 -0.702 1 93.69 244 ALA B CA 1
ATOM 3860 C C . ALA B 1 244 ? -11.719 -25.688 -0.862 1 93.69 244 ALA B C 1
ATOM 3862 O O . ALA B 1 244 ? -11.898 -26.859 -1.203 1 93.69 244 ALA B O 1
ATOM 3863 N N . GLU B 1 245 ? -10.547 -25.188 -0.64 1 91.69 245 GLU B N 1
ATOM 3864 C CA . GLU B 1 245 ? -9.336 -26 -0.725 1 91.69 245 GLU B CA 1
ATOM 3865 C C . GLU B 1 245 ? -9.359 -27.125 0.311 1 91.69 245 GLU B C 1
ATOM 3867 O O . GLU B 1 245 ? -8.969 -28.266 0.017 1 91.69 245 GLU B O 1
ATOM 3872 N N . LEU B 1 246 ? -9.734 -26.766 1.474 1 89.62 246 LEU B N 1
ATOM 3873 C CA . LEU B 1 246 ? -9.805 -27.75 2.551 1 89.62 246 LEU B CA 1
ATOM 3874 C C . LEU B 1 246 ? -10.836 -28.828 2.234 1 89.62 246 LEU B C 1
ATOM 3876 O O . LEU B 1 246 ? -10.648 -30 2.586 1 89.62 246 LEU B O 1
ATOM 3880 N N . GLY B 1 247 ? -11.852 -28.453 1.576 1 88.31 247 GLY B N 1
ATOM 3881 C CA . GLY B 1 247 ? -12.898 -29.391 1.199 1 88.31 247 GLY B CA 1
ATOM 3882 C C . GLY B 1 247 ? -12.477 -30.344 0.088 1 88.31 247 GLY B C 1
ATOM 3883 O O . GLY B 1 247 ? -13.102 -31.375 -0.114 1 88.31 247 GLY B O 1
ATOM 3884 N N . ASP B 1 248 ? -11.438 -30 -0.688 1 87.12 248 ASP B N 1
ATOM 3885 C CA . ASP B 1 248 ? -10.891 -30.812 -1.772 1 87.12 248 ASP B CA 1
ATOM 3886 C C . ASP B 1 248 ? -9.383 -30.984 -1.624 1 87.12 248 ASP B C 1
ATOM 3888 O O . ASP B 1 248 ? -8.625 -30.688 -2.549 1 87.12 248 ASP B O 1
ATOM 3892 N N . ALA B 1 249 ? -9 -31.453 -0.499 1 81.25 249 ALA B N 1
ATOM 3893 C CA . ALA B 1 249 ? -7.602 -31.453 -0.073 1 81.25 249 ALA B CA 1
ATOM 3894 C C . ALA B 1 249 ? -6.738 -32.281 -1.021 1 81.25 249 ALA B C 1
ATOM 3896 O O . ALA B 1 249 ? -5.578 -31.938 -1.273 1 81.25 249 ALA B O 1
ATOM 3897 N N . ASP B 1 250 ? -7.328 -33.281 -1.514 1 80.31 250 ASP B N 1
ATOM 3898 C CA . ASP B 1 250 ? -6.527 -34.156 -2.375 1 80.31 250 ASP B CA 1
ATOM 3899 C C . ASP B 1 250 ? -6.707 -33.781 -3.846 1 80.31 250 ASP B C 1
ATOM 3901 O O . ASP B 1 250 ? -6.094 -34.375 -4.723 1 80.31 250 ASP B O 1
ATOM 3905 N N . GLY B 1 251 ? -7.527 -32.75 -4.129 1 79.44 251 GLY B N 1
ATOM 3906 C CA . GLY B 1 251 ? -7.754 -32.312 -5.488 1 79.44 251 GLY B CA 1
ATOM 3907 C C . GLY B 1 251 ? -8.562 -33.281 -6.324 1 79.44 251 GLY B C 1
ATOM 3908 O O . GLY B 1 251 ? -8.344 -33.406 -7.531 1 79.44 251 GLY B O 1
ATOM 3909 N N . ALA B 1 252 ? -9.258 -34.062 -5.723 1 80.06 252 ALA B N 1
ATOM 3910 C CA . ALA B 1 252 ? -10.039 -35.062 -6.43 1 80.06 252 ALA B CA 1
ATOM 3911 C C . ALA B 1 252 ? -11.133 -34.406 -7.277 1 80.06 252 ALA B C 1
ATOM 3913 O O . ALA B 1 252 ? -11.344 -34.781 -8.43 1 80.06 252 ALA B O 1
ATOM 3914 N N . ALA B 1 253 ? -11.711 -33.5 -6.668 1 80 253 ALA B N 1
ATOM 3915 C CA . ALA B 1 253 ? -12.797 -32.812 -7.383 1 80 253 ALA B CA 1
ATOM 3916 C C . ALA B 1 253 ? -12.242 -31.812 -8.391 1 80 253 ALA B C 1
ATOM 3918 O O . ALA B 1 253 ? -12.781 -31.672 -9.484 1 80 253 ALA B O 1
ATOM 3919 N N . ARG B 1 254 ? -11.195 -31.188 -8.031 1 83.5 254 ARG B N 1
ATOM 3920 C CA . ARG B 1 254 ? -10.539 -30.172 -8.852 1 83.5 254 ARG B CA 1
ATOM 3921 C C . ARG B 1 254 ? -9.023 -30.375 -8.867 1 83.5 254 ARG B C 1
ATOM 3923 O O . ARG B 1 254 ? -8.305 -29.797 -8.055 1 83.5 254 ARG B O 1
ATOM 3930 N N . PRO B 1 255 ? -8.672 -31.078 -9.836 1 75.5 255 PRO B N 1
ATOM 3931 C CA . PRO B 1 255 ? -7.227 -31.312 -9.891 1 75.5 255 PRO B CA 1
ATOM 3932 C C . PRO B 1 255 ? -6.426 -30.031 -10.062 1 75.5 255 PRO B C 1
ATOM 3934 O O . PRO B 1 255 ? -6.832 -29.141 -10.812 1 75.5 255 PRO B O 1
ATOM 3937 N N . ARG B 1 256 ? -5.469 -29.906 -9.258 1 76.94 256 ARG B N 1
ATOM 3938 C CA . ARG B 1 256 ? -4.605 -28.734 -9.281 1 76.94 256 ARG B CA 1
ATOM 3939 C C . ARG B 1 256 ? -3.203 -29.078 -8.781 1 76.94 256 ARG B C 1
ATOM 3941 O O . ARG B 1 256 ? -2.988 -30.141 -8.203 1 76.94 256 ARG B O 1
ATOM 3948 N N . TYR B 1 257 ? -2.26 -28.156 -9.133 1 71.5 257 TYR B N 1
ATOM 3949 C CA . TYR B 1 257 ? -0.859 -28.438 -8.836 1 71.5 257 TYR B CA 1
ATOM 3950 C C . TYR B 1 257 ? -0.599 -28.375 -7.332 1 71.5 257 TYR B C 1
ATOM 3952 O O . TYR B 1 257 ? 0.159 -29.188 -6.797 1 71.5 257 TYR B O 1
ATOM 3960 N N . LYS B 1 258 ? -1.157 -27.375 -6.734 1 79.12 258 LYS B N 1
ATOM 3961 C CA . LYS B 1 258 ? -0.92 -27.141 -5.312 1 79.12 258 LYS B CA 1
ATOM 3962 C C . LYS B 1 258 ? -2.215 -27.25 -4.516 1 79.12 258 LYS B C 1
ATOM 3964 O O . LYS B 1 258 ? -3.26 -26.766 -4.941 1 79.12 258 LYS B O 1
ATOM 3969 N N . ARG B 1 259 ? -2.078 -27.906 -3.316 1 79.62 259 ARG B N 1
ATOM 3970 C CA . ARG B 1 259 ? -3.234 -27.938 -2.426 1 79.62 259 ARG B CA 1
ATOM 3971 C C . ARG B 1 259 ? -3.691 -26.531 -2.078 1 79.62 259 ARG B C 1
ATOM 3973 O O . ARG B 1 259 ? -4.895 -26.25 -2.053 1 79.62 259 ARG B O 1
ATOM 3980 N N . HIS B 1 260 ? -2.758 -25.719 -1.769 1 88.31 260 HIS B N 1
ATOM 3981 C CA . HIS B 1 260 ? -2.967 -24.312 -1.473 1 88.31 260 HIS B CA 1
ATOM 3982 C C . HIS B 1 260 ? -1.972 -23.438 -2.229 1 88.31 260 HIS B C 1
ATOM 3984 O O . HIS B 1 260 ? -0.84 -23.859 -2.482 1 88.31 260 HIS B O 1
ATOM 3990 N N . ASP B 1 261 ? -2.455 -22.344 -2.6 1 92.31 261 ASP B N 1
ATOM 3991 C CA . ASP B 1 261 ? -1.576 -21.328 -3.184 1 92.31 261 ASP B CA 1
ATOM 3992 C C . ASP B 1 261 ? -1.617 -20.031 -2.381 1 92.31 261 ASP B C 1
ATOM 3994 O O . ASP B 1 261 ? -2.576 -19.781 -1.646 1 92.31 261 ASP B O 1
ATOM 3998 N N . ASP B 1 262 ? -0.471 -19.312 -2.467 1 97.12 262 ASP B N 1
ATOM 3999 C CA . ASP B 1 262 ? -0.583 -17.953 -1.953 1 97.12 262 ASP B CA 1
ATOM 4000 C C . ASP B 1 262 ? -1.734 -17.203 -2.621 1 97.12 262 ASP B C 1
ATOM 4002 O O . ASP B 1 262 ? -2.031 -17.438 -3.797 1 97.12 262 ASP B O 1
ATOM 4006 N N . ALA B 1 263 ? -2.422 -16.438 -1.84 1 98.12 263 ALA B N 1
ATOM 4007 C CA . ALA B 1 263 ? -3.576 -15.719 -2.369 1 98.12 263 ALA B CA 1
ATOM 4008 C C . ALA B 1 263 ? -3.508 -14.234 -2.008 1 98.12 263 ALA B C 1
ATOM 4010 O O . ALA B 1 263 ? -3.273 -13.883 -0.849 1 98.12 263 ALA B O 1
ATOM 4011 N N . THR B 1 264 ? -3.648 -13.398 -2.988 1 98.62 264 THR B N 1
ATOM 4012 C CA . THR B 1 264 ? -3.648 -11.953 -2.814 1 98.62 264 THR B CA 1
ATOM 4013 C C . THR B 1 264 ? -4.758 -11.305 -3.643 1 98.62 264 THR B C 1
ATOM 4015 O O . THR B 1 264 ? -4.98 -11.688 -4.793 1 98.62 264 THR B O 1
ATOM 4018 N N . ALA B 1 265 ? -5.488 -10.406 -3.051 1 98.81 265 ALA B N 1
ATOM 4019 C CA . ALA B 1 265 ? -6.539 -9.664 -3.742 1 98.81 265 ALA B CA 1
ATOM 4020 C C . ALA B 1 265 ? -6.57 -8.203 -3.293 1 98.81 265 ALA B C 1
ATOM 4022 O O . ALA B 1 265 ? -6.312 -7.906 -2.125 1 98.81 265 ALA B O 1
ATOM 4023 N N . SER B 1 266 ? -6.828 -7.352 -4.191 1 98.75 266 SER B N 1
ATOM 4024 C CA . SER B 1 266 ? -7.062 -5.941 -3.9 1 98.75 266 SER B CA 1
ATOM 4025 C C . SER B 1 266 ? -8.359 -5.453 -4.539 1 98.75 266 SER B C 1
ATOM 4027 O O . SER B 1 266 ? -8.773 -5.965 -5.582 1 98.75 266 SER B O 1
ATOM 4029 N N . LEU B 1 267 ? -9 -4.539 -3.918 1 98.81 267 LEU B N 1
ATOM 4030 C CA . LEU B 1 267 ? -10.18 -3.844 -4.41 1 98.81 267 LEU B CA 1
ATOM 4031 C C . LEU B 1 267 ? -9.977 -2.334 -4.391 1 98.81 267 LEU B C 1
ATOM 4033 O O . LEU B 1 267 ? -9.508 -1.781 -3.391 1 98.81 267 LEU B O 1
ATOM 4037 N N . CYS B 1 268 ? -10.25 -1.726 -5.469 1 98.62 268 CYS B N 1
ATOM 4038 C CA . CYS B 1 268 ? -10.227 -0.272 -5.594 1 98.62 268 CYS B CA 1
ATOM 4039 C C . CYS B 1 268 ? -11.633 0.276 -5.797 1 98.62 268 CYS B C 1
ATOM 4041 O O . CYS B 1 268 ? -12.352 -0.164 -6.699 1 98.62 268 CYS B O 1
ATOM 4043 N N . LEU B 1 269 ? -12.008 1.17 -4.98 1 97.88 269 LEU B N 1
ATOM 4044 C CA . LEU B 1 269 ? -13.273 1.877 -5.109 1 97.88 269 LEU B CA 1
ATOM 4045 C C . LEU B 1 269 ? -13.047 3.334 -5.492 1 97.88 269 LEU B C 1
ATOM 4047 O O . LEU B 1 269 ? -12.336 4.062 -4.797 1 97.88 269 LEU B O 1
ATOM 4051 N N . PHE B 1 270 ? -13.672 3.713 -6.59 1 96.12 270 PHE B N 1
ATOM 4052 C CA . PHE B 1 270 ? -13.438 5.059 -7.102 1 96.12 270 PHE B CA 1
ATOM 4053 C C . PHE B 1 270 ? -14.648 5.945 -6.863 1 96.12 270 PHE B C 1
ATOM 4055 O O . PHE B 1 270 ? -15.789 5.492 -6.973 1 96.12 270 PHE B O 1
ATOM 4062 N N . ASP B 1 271 ? -14.391 7.191 -6.395 1 82.31 271 ASP B N 1
ATOM 4063 C CA . ASP B 1 271 ? -15.453 8.148 -6.125 1 82.31 271 ASP B CA 1
ATOM 4064 C C . ASP B 1 271 ? -16.172 8.547 -7.414 1 82.31 271 ASP B C 1
ATOM 4066 O O . ASP B 1 271 ? -15.539 8.883 -8.414 1 82.31 271 ASP B O 1
ATOM 4070 N N . GLN B 1 272 ? -17.438 8.398 -7.438 1 68.38 272 GLN B N 1
ATOM 4071 C CA . GLN B 1 272 ? -18.25 8.68 -8.617 1 68.38 272 GLN B CA 1
ATOM 4072 C C . GLN B 1 272 ? -18.359 10.18 -8.875 1 68.38 272 GLN B C 1
ATOM 4074 O O . GLN B 1 272 ? -18.594 10.602 -10.008 1 68.38 272 GLN B O 1
ATOM 4079 N N . GLU B 1 273 ? -18.297 10.922 -7.824 1 59.16 273 GLU B N 1
ATOM 4080 C CA . GLU B 1 273 ? -18.484 12.344 -8.07 1 59.16 273 GLU B CA 1
ATOM 4081 C C . GLU B 1 273 ? -17.391 12.906 -8.953 1 59.16 273 GLU B C 1
ATOM 4083 O O . GLU B 1 273 ? -17.578 13.914 -9.641 1 59.16 273 GLU B O 1
ATOM 4088 N N . HIS B 1 274 ? -16.266 12.344 -8.953 1 49.56 274 HIS B N 1
ATOM 4089 C CA . HIS B 1 274 ? -15.164 12.844 -9.773 1 49.56 274 HIS B CA 1
ATOM 4090 C C . HIS B 1 274 ? -15.086 12.094 -11.102 1 49.56 274 HIS B C 1
ATOM 4092 O O . HIS B 1 274 ? -14.18 12.344 -11.906 1 49.56 274 HIS B O 1
ATOM 4098 N N . ARG B 1 275 ? -16.016 11.109 -11.203 1 48.28 275 ARG B N 1
ATOM 4099 C CA . ARG B 1 275 ? -15.945 10.367 -12.453 1 48.28 275 ARG B CA 1
ATOM 4100 C C . ARG B 1 275 ? -17.141 10.695 -13.344 1 48.28 275 ARG B C 1
ATOM 4102 O O . ARG B 1 275 ? -18.234 10.945 -12.852 1 48.28 275 ARG B O 1
#